Protein 2V8I (pdb70)

Nearest PDB structures (foldseek):
  6ojl-assembly1_A  TM=1.001E+00  e=0.000E+00  Yersinia enterocolitica
  2v8k-assembly1_A  TM=1.001E+00  e=0.000E+00  Yersinia enterocolitica
  6ojk-assembly1_A  TM=1.001E+00  e=0.000E+00  Yersinia enterocolitica
  5a29-assembly1_A  TM=9.515E-01  e=4.034E-58  Vibrio vulnificus YJ016
  7tkv-assembly1_A  TM=4.050E-01  e=1.347E-02  Brucella abortus 2308

Radius of gyration: 22.75 Å; Cα contacts (8 Å, |Δi|>4): 1139; chains: 1; bounding box: 61×63×55 Å

CATH classification: 1.50.10.20 (+2 more: 2.30.30.880, 3.90.105.40)

Solvent-accessible surface area: 21361 Å² total; per-residue (Å²): 127,46,15,79,17,0,65,79,0,0,62,34,0,31,86,81,0,21,5,95,83,56,68,118,155,76,9,25,0,0,0,1,0,0,10,12,96,108,20,91,8,4,28,0,16,16,99,109,29,103,115,0,1,0,2,0,2,1,8,2,4,6,0,0,12,0,0,9,0,0,10,105,12,43,63,26,97,154,1,45,125,50,0,48,30,0,0,119,59,4,22,137,76,7,28,5,128,20,0,0,2,42,0,2,0,8,16,0,0,1,0,71,68,29,102,46,16,18,7,18,162,193,47,115,9,0,7,3,50,17,3,1,0,26,0,56,6,1,13,84,34,53,49,92,5,0,2,74,0,0,73,2,2,0,13,4,2,8,104,46,30,104,19,0,20,4,7,90,30,0,103,41,53,77,120,97,43,66,13,37,160,22,174,47,86,89,42,96,74,24,30,52,6,126,3,22,1,14,1,22,6,2,0,0,1,0,18,0,0,1,5,0,44,75,62,80,122,31,110,22,0,5,66,4,0,50,66,0,0,34,5,6,28,90,13,37,36,116,175,10,27,1,0,0,13,1,2,1,50,5,78,105,120,86,129,43,122,90,75,73,54,34,117,32,85,17,6,6,15,0,71,49,1,0,8,91,91,44,24,116,53,0,22,5,0,14,0,1,15,147,38,65,0,24,10,4,4,0,25,7,2,1,2,5,7,50,7,0,120,76,20,28,126,80,0,110,85,2,16,131,44,6,5,54,0,0,48,9,0,4,143,58,0,15,43,63,165,66,5,8,0,56,5,5,0,1,48,24,74,67,2,33,96,51,68,0,48,52,52,17,73,28,23,158,138,43,46,63,22,133,45,20,116,1,21,4,38,3,0,0,0,0,4,39,0,24,46,72,48,104,36,106,53,0,8,104,0,0,84,10,0,0,98,58,58,33,0,19,29,0,0,71,33,34,29,124,118,29,134,24,53,85,122,5,122,18,9,34,5,57,0,0,9,0,0,15,33,8,27,113,58,36,118,32,59,39,0,44,91,0,0,50,56,0,1,76,2,0,42,146,78,37,43,37,89,16,3,3,7,59,31,74,83,48,37,48,1,47,1,10,12,25,12,0,1,0,0,0,19,0,12,1,18,65,111,120,66,70,144,10,13,17,65,8,10,13,9,55,16,7,0,29,3,32,27,71,44,120,123,36,56,67,22,94,68,0,84,5,66,49,6,33,119,28,40,86,74,88,134,14,120,128,116

InterPro domains:
  IPR010702 Periplasmic pectate lyase [PF06917] (53-539)
  IPR010702 Periplasmic pectate lyase [PIRSF001432] (8-564)

Structure (mmCIF, N/CA/C/O backbone):
data_2V8I
#
_entry.id   2V8I
#
_cell.length_a   58.486
_cell.length_b   95.642
_cell.length_c   126.608
_cell.angle_alpha   90.00
_cell.angle_beta   90.00
_cell.angle_gamma   90.00
#
_symmetry.space_group_name_H-M   'P 21 21 21'
#
loop_
_entity.id
_entity.type
_entity.pdbx_description
1 polymer 'PECTATE LYASE'
2 non-polymer 'IODIDE ION'
3 water water
#
loop_
_atom_site.group_PDB
_atom_site.id
_atom_site.type_symbol
_atom_site.label_atom_id
_atom_site.label_alt_id
_atom_site.label_comp_id
_atom_site.label_asym_id
_atom_site.label_entity_id
_atom_site.label_seq_id
_atom_site.pdbx_PDB_ins_code
_atom_site.Cartn_x
_atom_site.Cartn_y
_atom_site.Cartn_z
_atom_site.occupancy
_atom_site.B_iso_or_equiv
_atom_site.auth_seq_id
_atom_site.auth_comp_id
_atom_site.auth_asym_id
_atom_site.auth_atom_id
_atom_site.pdbx_PDB_model_num
ATOM 1 N N . ASP A 1 1 ? 31.615 15.661 33.631 1.00 29.19 4 ASP A N 1
ATOM 2 C CA . ASP A 1 1 ? 31.990 16.316 32.349 1.00 27.87 4 ASP A CA 1
ATOM 3 C C . ASP A 1 1 ? 30.714 16.527 31.532 1.00 26.82 4 ASP A C 1
ATOM 4 O O . ASP A 1 1 ? 30.067 15.565 31.096 1.00 26.21 4 ASP A O 1
ATOM 9 N N . ARG A 1 2 ? 30.353 17.795 31.342 1.00 24.99 5 ARG A N 1
ATOM 10 C CA . ARG A 1 2 ? 29.076 18.134 30.727 1.00 24.10 5 ARG A CA 1
ATOM 11 C C . ARG A 1 2 ? 28.999 17.667 29.277 1.00 22.40 5 ARG A C 1
ATOM 12 O O . ARG A 1 2 ? 27.916 17.344 28.781 1.00 22.11 5 ARG A O 1
ATOM 20 N N . LEU A 1 3 ? 30.143 17.636 28.593 1.00 21.15 6 LEU A N 1
ATOM 21 C CA . LEU A 1 3 ? 30.151 17.215 27.190 1.00 20.17 6 LEU A CA 1
ATOM 22 C C . LEU A 1 3 ? 29.827 15.729 27.077 1.00 19.70 6 LEU A C 1
ATOM 23 O O . LEU A 1 3 ? 29.087 15.311 26.183 1.00 19.33 6 LEU A O 1
ATOM 28 N N . THR A 1 4 ? 30.388 14.944 27.996 1.00 19.20 7 THR A N 1
ATOM 29 C CA . THR A 1 4 ? 30.087 13.517 28.082 1.00 19.34 7 THR A CA 1
ATOM 30 C C . THR A 1 4 ? 28.588 13.276 28.327 1.00 18.20 7 THR A C 1
ATOM 31 O O . THR A 1 4 ? 27.993 12.390 27.695 1.00 18.83 7 THR A O 1
ATOM 35 N N . VAL A 1 5 ? 27.986 14.075 29.219 1.00 17.49 8 VAL A N 1
ATOM 36 C CA . VAL A 1 5 ? 26.544 13.994 29.470 1.00 17.08 8 VAL A CA 1
ATOM 37 C C . VAL A 1 5 ? 25.753 14.250 28.184 1.00 16.65 8 VAL A C 1
ATOM 38 O O . VAL A 1 5 ? 24.846 13.479 27.840 1.00 16.31 8 VAL A O 1
ATOM 42 N N . VAL A 1 6 ? 26.094 15.323 27.469 1.00 16.07 9 VAL A N 1
ATOM 43 C CA . VAL A 1 6 ? 25.365 15.647 26.242 1.00 16.09 9 VAL A CA 1
ATOM 44 C C . VAL A 1 6 ? 25.560 14.534 25.206 1.00 15.47 9 VAL A C 1
ATOM 45 O O . VAL A 1 6 ? 24.632 14.192 24.467 1.00 15.46 9 VAL A O 1
ATOM 49 N N . LYS A 1 7 ? 26.760 13.957 25.166 1.00 15.46 10 LYS A N 1
ATOM 50 C CA . LYS A 1 7 ? 27.030 12.877 24.225 1.00 16.70 10 LYS A CA 1
ATOM 51 C C . LYS A 1 7 ? 26.158 11.659 24.564 1.00 17.02 10 LYS A C 1
ATOM 52 O O . LYS A 1 7 ? 25.522 11.086 23.679 1.00 17.09 10 LYS A O 1
ATOM 58 N N . GLN A 1 8 ? 26.090 11.290 25.847 1.00 17.30 11 GLN A N 1
ATOM 59 C CA . GLN A 1 8 ? 25.264 10.140 26.228 1.00 18.98 11 GLN A CA 1
ATOM 60 C C . GLN A 1 8 ? 23.778 10.413 25.961 1.00 17.15 11 GLN A C 1
ATOM 61 O O . GLN A 1 8 ? 23.047 9.534 25.490 1.00 18.11 11 GLN A O 1
ATOM 67 N N . TYR A 1 9 ? 23.351 11.643 26.233 1.00 16.50 12 TYR A N 1
ATOM 68 C CA . TYR A 1 9 ? 21.983 12.070 25.928 1.00 15.26 12 TYR A CA 1
ATOM 69 C C . TYR A 1 9 ? 21.631 11.858 24.451 1.00 15.43 12 TYR A C 1
ATOM 70 O O . TYR A 1 9 ? 20.604 11.251 24.127 1.00 15.47 12 TYR A O 1
ATOM 79 N N . VAL A 1 10 ? 22.465 12.374 23.548 1.00 14.53 13 VAL A N 1
ATOM 80 C CA . VAL A 1 10 ? 22.154 12.235 22.127 1.00 14.42 13 VAL A CA 1
ATOM 81 C C . VAL A 1 10 ? 22.178 10.761 21.708 1.00 14.62 13 VAL 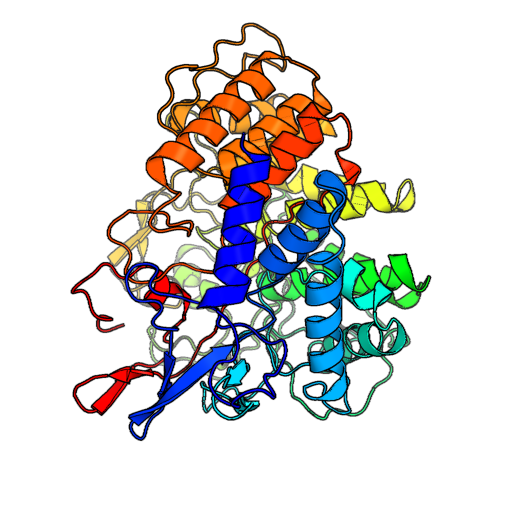A C 1
ATOM 82 O O . VAL A 1 10 ? 21.316 10.323 20.953 1.00 14.78 13 VAL A O 1
ATOM 86 N N . ASP A 1 11 ? 23.132 9.993 22.242 1.00 15.09 14 ASP A N 1
ATOM 87 C CA . ASP A 1 11 ? 23.136 8.544 21.995 1.00 15.76 14 ASP A CA 1
ATOM 88 C C . ASP A 1 11 ? 21.811 7.912 22.433 1.00 15.90 14 ASP A C 1
ATOM 89 O O . ASP A 1 11 ? 21.278 7.034 21.753 1.00 16.31 14 ASP A O 1
ATOM 94 N N . ASN A 1 12 ? 21.304 8.358 23.580 1.00 15.67 15 ASN A N 1
ATOM 95 C CA . ASN A 1 12 ? 20.027 7.877 24.101 1.00 15.84 15 ASN A CA 1
ATOM 96 C C . ASN A 1 12 ? 18.882 8.235 23.157 1.00 15.73 15 ASN A C 1
ATOM 97 O O . ASN A 1 12 ? 18.029 7.417 22.864 1.00 16.00 15 ASN A O 1
ATOM 102 N N . VAL A 1 13 ? 18.878 9.474 22.665 1.00 14.84 16 VAL A N 1
ATOM 103 C CA . VAL A 1 13 ? 17.857 9.888 21.718 1.00 15.33 16 VAL A CA 1
ATOM 104 C C . VAL A 1 13 ? 17.906 8.979 20.485 1.00 15.55 16 VAL A C 1
ATOM 105 O O . VAL A 1 13 ? 16.884 8.429 20.073 1.00 15.82 16 VAL A O 1
ATOM 109 N N . LEU A 1 14 ? 19.099 8.792 19.927 1.00 15.08 17 LEU A N 1
ATOM 110 C CA . LEU A 1 14 ? 19.212 8.032 18.680 1.00 15.88 17 LEU A CA 1
ATOM 111 C C . LEU A 1 14 ? 18.865 6.568 18.869 1.00 16.60 17 LEU A C 1
ATOM 112 O O . LEU A 1 14 ? 18.505 5.891 17.904 1.00 17.30 17 LEU A O 1
ATOM 117 N N . ASN A 1 15 ? 18.963 6.105 20.112 1.00 17.50 18 ASN A N 1
ATOM 118 C CA . ASN A 1 15 ? 18.500 4.771 20.460 1.00 18.79 18 ASN A CA 1
ATOM 119 C C . ASN A 1 15 ? 16.971 4.813 20.622 1.00 18.46 18 ASN A C 1
ATOM 120 O O . ASN A 1 15 ? 16.234 4.386 19.733 1.00 19.95 18 ASN A O 1
ATOM 125 N N . LYS A 1 16 ? 16.495 5.424 21.698 1.00 18.03 19 LYS A N 1
ATOM 126 C CA . LYS A 1 16 ? 15.085 5.327 22.098 1.00 17.76 19 LYS A CA 1
ATOM 127 C C . LYS A 1 16 ? 14.076 6.038 21.196 1.00 17.28 19 LYS A C 1
ATOM 128 O O . LYS A 1 16 ? 12.902 5.667 21.162 1.00 16.92 19 LYS A O 1
ATOM 134 N N . ALA A 1 17 ? 14.522 7.078 20.493 1.00 16.30 20 ALA A N 1
ATOM 135 C CA . ALA A 1 17 ? 13.591 7.876 19.677 1.00 16.04 20 ALA A CA 1
ATOM 136 C C . ALA A 1 17 ? 13.608 7.441 18.217 1.00 16.53 20 ALA A C 1
ATOM 137 O O . ALA A 1 17 ? 12.946 8.045 17.375 1.00 15.61 20 ALA A O 1
ATOM 139 N N . SER A 1 18 ? 14.383 6.405 17.912 1.00 16.50 21 SER A N 1
ATOM 140 C CA . SER A 1 18 ? 14.557 5.999 16.524 1.00 17.16 21 SER A CA 1
ATOM 141 C C . SER A 1 18 ? 13.398 5.171 15.985 1.00 17.56 21 SER A C 1
ATOM 142 O O . SER A 1 18 ? 12.515 4.723 16.730 1.00 17.24 21 SER A O 1
ATOM 145 N N . ASP A 1 19 ? 13.437 4.965 14.671 1.00 17.72 22 ASP A N 1
ATOM 146 C CA . ASP A 1 19 ? 12.438 4.213 13.928 1.00 19.11 22 ASP A CA 1
ATOM 147 C C . ASP A 1 19 ? 12.619 2.712 14.175 1.00 20.09 22 ASP A C 1
ATOM 148 O O . ASP A 1 19 ? 13.534 2.085 13.616 1.00 20.44 22 ASP A O 1
ATOM 153 N N . THR A 1 20 ? 11.745 2.161 15.016 1.00 21.95 23 THR A N 1
ATOM 154 C CA . THR A 1 20 ? 11.775 0.741 15.387 1.00 23.37 23 THR A CA 1
ATOM 155 C C . THR A 1 20 ? 10.637 -0.051 14.736 1.00 23.78 23 THR A C 1
ATOM 156 O O . THR A 1 20 ? 10.244 -1.106 15.247 1.00 24.43 23 THR A O 1
ATOM 160 N N . TYR A 1 21 ? 10.117 0.451 13.615 1.00 23.23 24 TYR A N 1
ATOM 161 C CA . TYR A 1 21 ? 8.905 -0.117 13.011 1.00 23.40 24 TYR A CA 1
ATOM 162 C C . TYR A 1 21 ? 9.144 -0.757 11.649 1.00 23.94 24 TYR A C 1
ATOM 163 O O . TYR A 1 21 ? 8.213 -1.278 11.024 1.00 24.57 24 TYR A O 1
ATOM 172 N N . HIS A 1 22 ? 10.394 -0.738 11.202 1.00 23.94 25 HIS A N 1
ATOM 173 C CA . HIS A 1 22 ? 10.732 -1.186 9.855 1.00 24.28 25 HIS A CA 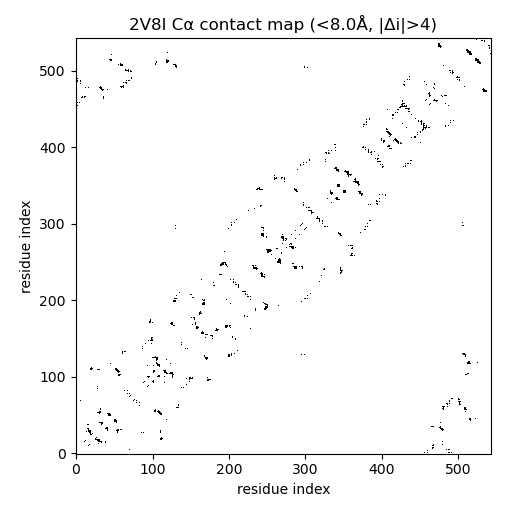1
ATOM 174 C C . HIS A 1 22 ? 11.885 -2.187 9.861 1.00 25.13 25 HIS A C 1
ATOM 175 O O . HIS A 1 22 ? 12.705 -2.221 8.936 1.00 25.16 25 HIS A O 1
ATOM 182 N N . GLY A 1 23 ? 11.924 -2.998 10.921 1.00 25.78 26 GLY A N 1
ATOM 183 C CA . GLY A 1 23 ? 12.943 -4.039 11.091 1.00 27.13 26 GLY A CA 1
ATOM 184 C C . GLY A 1 23 ? 14.342 -3.466 10.992 1.00 28.32 26 GLY A C 1
ATOM 185 O O . GLY A 1 23 ? 14.632 -2.412 11.573 1.00 28.30 26 GLY A O 1
ATOM 186 N N . ASP A 1 24 ? 15.198 -4.145 10.229 1.00 28.94 27 ASP A N 1
ATOM 187 C CA . ASP A 1 24 ? 16.585 -3.718 10.040 1.00 29.55 27 ASP A CA 1
ATOM 188 C C . ASP A 1 24 ? 16.739 -2.740 8.863 1.00 29.11 27 ASP A C 1
ATOM 189 O O . ASP A 1 24 ? 17.848 -2.521 8.366 1.00 29.48 27 ASP A O 1
ATOM 194 N N . LYS A 1 25 ? 15.621 -2.157 8.427 1.00 28.40 28 LYS A N 1
ATOM 195 C CA . LYS A 1 25 ? 15.626 -1.112 7.399 1.00 27.91 28 LYS A CA 1
ATOM 196 C C . LYS A 1 25 ? 14.985 0.186 7.923 1.00 26.58 28 LYS A C 1
ATOM 197 O O . LYS A 1 25 ? 14.035 0.696 7.319 1.00 26.46 28 LYS A O 1
ATOM 203 N N . PRO A 1 26 ? 15.515 0.731 9.039 1.00 25.44 29 PRO A N 1
ATOM 204 C CA . PRO A 1 26 ? 14.849 1.899 9.611 1.00 24.19 29 PRO A CA 1
ATOM 205 C C . PRO A 1 26 ? 15.084 3.166 8.788 1.00 22.77 29 PRO A C 1
ATOM 206 O O . PRO A 1 26 ? 16.117 3.306 8.125 1.00 22.93 29 PRO A O 1
ATOM 210 N N . SER A 1 27 ? 14.111 4.067 8.816 1.00 21.08 30 SER A N 1
ATOM 211 C CA . SER A 1 27 ? 14.340 5.439 8.365 1.00 19.44 30 SER A CA 1
ATOM 212 C C . SER A 1 27 ? 15.262 6.121 9.397 1.00 18.92 30 SER A C 1
ATOM 213 O O . SER A 1 27 ? 15.452 5.586 10.495 1.00 17.84 30 SER A O 1
ATOM 216 N N . PRO A 1 28 ? 15.853 7.282 9.050 1.00 17.78 31 PRO A N 1
ATOM 217 C CA . PRO A 1 28 ? 16.615 8.052 10.039 1.00 17.06 31 PRO A CA 1
ATOM 218 C C . PRO A 1 28 ? 15.788 8.939 10.974 1.00 16.13 31 PRO A C 1
ATOM 219 O O . PRO A 1 28 ? 16.356 9.548 11.899 1.00 15.77 31 PRO A O 1
ATOM 223 N N . LEU A 1 29 ? 14.473 9.008 10.749 1.00 15.40 32 LEU A N 1
ATOM 224 C CA . LEU A 1 29 ? 13.605 9.913 11.514 1.00 15.08 32 LEU A CA 1
ATOM 225 C C . LEU A 1 29 ? 13.482 9.550 12.989 1.00 14.46 32 LEU A C 1
ATOM 226 O O . LEU A 1 29 ? 13.737 8.409 13.379 1.00 13.92 32 LEU A O 1
ATOM 231 N N . LEU A 1 30 ? 13.062 10.523 13.791 1.00 13.56 33 LEU A N 1
ATOM 232 C CA . LEU A 1 30 ? 12.991 10.396 15.246 1.00 13.22 33 LEU A CA 1
ATOM 233 C C . LEU A 1 30 ? 11.612 10.789 15.769 1.00 13.04 33 LEU A C 1
ATOM 234 O O . LEU A 1 30 ? 10.939 11.639 15.185 1.00 12.21 33 LEU A O 1
ATOM 239 N N . ALA A 1 31 ? 11.208 10.147 16.867 1.00 12.23 34 ALA A N 1
ATOM 240 C CA . ALA A 1 31 ? 10.002 10.500 17.609 1.00 12.22 34 ALA A CA 1
ATOM 241 C C . ALA A 1 31 ? 10.264 11.779 18.421 1.00 12.29 34 ALA A C 1
ATOM 242 O O . ALA A 1 31 ? 11.312 11.903 19.051 1.00 12.19 34 ALA A O 1
ATOM 244 N N . ASP A 1 32 ? 9.295 12.695 18.440 1.00 12.11 35 ASP A N 1
ATOM 245 C CA . ASP A 1 32 ? 9.460 13.962 19.177 1.00 12.00 35 ASP A CA 1
ATOM 246 C C . ASP A 1 32 ? 9.557 13.721 20.682 1.00 12.37 35 ASP A C 1
ATOM 247 O O . ASP A 1 32 ? 10.246 14.456 21.402 1.00 12.78 35 ASP A O 1
ATOM 252 N N . GLY A 1 33 ? 8.796 12.743 21.171 1.00 12.32 36 GLY A N 1
ATOM 253 C CA . GLY A 1 33 ? 8.726 12.546 22.619 1.00 12.58 36 GLY A CA 1
ATOM 254 C C . GLY A 1 33 ? 8.950 11.110 23.009 1.00 12.87 36 GLY A C 1
ATOM 255 O O . GLY A 1 33 ? 8.551 10.201 22.291 1.00 12.75 36 GLY A O 1
ATOM 256 N N . VAL A 1 34 ? 9.616 10.925 24.149 1.00 13.16 37 VAL A N 1
ATOM 257 C CA . VAL A 1 34 ? 9.900 9.574 24.656 1.00 13.51 37 VAL A CA 1
ATOM 258 C C . VAL A 1 34 ? 9.701 9.588 26.169 1.00 13.43 37 VAL A C 1
ATOM 259 O O . VAL A 1 34 ? 10.226 10.487 26.857 1.00 14.40 37 VAL A O 1
ATOM 263 N N . ASP A 1 35 ? 8.929 8.621 26.682 1.00 13.80 38 ASP A N 1
ATOM 264 C CA . ASP A 1 35 ? 8.855 8.429 28.131 1.00 13.92 38 ASP A CA 1
ATOM 265 C C . ASP A 1 35 ? 10.202 7.822 28.498 1.00 14.35 38 ASP A C 1
ATOM 266 O O . ASP A 1 35 ? 10.476 6.696 28.096 1.00 16.05 38 ASP A O 1
ATOM 271 N N . PRO A 1 36 ? 11.050 8.564 29.239 1.00 15.00 39 PRO A N 1
ATOM 272 C CA . PRO A 1 36 ? 12.405 8.045 29.432 1.00 14.95 39 PRO A CA 1
ATOM 273 C C . PRO A 1 36 ? 12.438 6.783 30.313 1.00 15.20 39 PRO A C 1
ATOM 274 O O . PRO A 1 36 ? 13.453 6.076 30.344 1.00 15.76 39 PRO A O 1
ATOM 278 N N . ARG A 1 37 ? 11.339 6.510 31.014 1.00 14.84 40 ARG A N 1
ATOM 279 C CA . ARG A 1 37 ? 11.285 5.319 31.881 1.00 15.12 40 ARG A CA 1
ATOM 280 C C . ARG A 1 37 ? 11.195 4.043 31.074 1.00 15.95 40 ARG A C 1
ATOM 281 O O . ARG A 1 37 ? 11.862 3.041 31.387 1.00 16.22 40 ARG A O 1
ATOM 289 N N . THR A 1 38 ? 10.337 4.070 30.052 1.00 15.43 41 THR A N 1
ATOM 290 C CA . THR A 1 38 ? 9.987 2.867 29.303 1.00 15.61 41 THR A CA 1
ATOM 291 C C . THR A 1 38 ? 10.503 2.825 27.862 1.00 16.20 41 THR A C 1
ATOM 292 O O . THR A 1 38 ? 10.614 1.745 27.281 1.00 16.73 41 THR A O 1
ATOM 296 N N . GLY A 1 39 ? 10.799 4.001 27.305 1.00 15.87 42 GLY A N 1
ATOM 297 C CA . GLY A 1 39 ? 11.111 4.154 25.887 1.00 16.71 42 GLY A CA 1
ATOM 298 C C . GLY A 1 39 ? 9.867 4.311 25.014 1.00 17.15 42 GLY A C 1
ATOM 299 O O . GLY A 1 39 ? 9.962 4.317 23.785 1.00 17.30 42 GLY A O 1
ATOM 300 N N . GLN A 1 40 ? 8.693 4.427 25.636 1.00 16.73 43 GLN A N 1
ATOM 301 C CA . GLN A 1 40 ? 7.460 4.602 24.867 1.00 17.02 43 GLN A CA 1
ATOM 302 C C . GLN A 1 40 ? 7.534 5.923 24.114 1.00 15.84 43 GLN A C 1
ATOM 303 O O . GLN A 1 40 ? 7.802 6.956 24.714 1.00 15.53 43 GLN A O 1
ATOM 309 N N . GLN A 1 41 ? 7.302 5.864 22.810 1.00 15.90 44 GLN A N 1
ATOM 310 C CA . GLN A 1 41 ? 7.292 7.074 21.983 1.00 15.36 44 GLN A CA 1
ATOM 311 C C . GLN A 1 41 ? 5.923 7.751 21.997 1.00 16.35 44 GLN A C 1
ATOM 312 O O . GLN A 1 41 ? 4.873 7.088 22.004 1.00 16.84 44 GLN A O 1
ATOM 318 N N . LEU A 1 42 ? 5.938 9.080 21.993 1.00 16.24 45 LEU A N 1
ATOM 319 C CA . LEU A 1 42 ? 4.706 9.854 22.092 1.00 17.03 45 LEU A CA 1
ATOM 320 C C . LEU A 1 42 ? 3.851 9.732 20.835 1.00 16.93 45 LEU A C 1
ATOM 321 O O . LEU A 1 42 ? 4.348 9.875 19.716 1.00 15.97 45 LEU A O 1
ATOM 326 N N . GLU A 1 43 ? 2.560 9.470 21.040 1.00 17.77 46 GLU A N 1
ATOM 327 C CA . GLU A 1 43 ? 1.632 9.255 19.933 1.00 18.38 46 GLU A CA 1
ATOM 328 C C . GLU A 1 43 ? 0.545 10.317 19.844 1.00 18.62 46 GLU A C 1
ATOM 329 O O . GLU A 1 43 ? 0.131 10.876 20.857 1.00 18.30 46 GLU A O 1
ATOM 335 N N . TRP A 1 44 ? 0.116 10.590 18.614 1.00 19.04 47 TRP A N 1
ATOM 336 C CA . TRP A 1 44 ? -1.118 11.318 18.362 1.00 19.58 47 TRP A CA 1
ATOM 337 C C . TRP A 1 44 ? -2.259 10.326 18.151 1.00 20.11 47 TRP A C 1
ATOM 338 O O . TRP A 1 44 ? -2.096 9.342 17.423 1.00 20.41 47 TRP A O 1
ATOM 349 N N . ILE A 1 45 ? -3.405 10.590 18.778 1.00 21.37 48 ILE A N 1
ATOM 350 C CA . ILE A 1 45 ? -4.571 9.701 18.648 1.00 22.87 48 ILE A CA 1
ATOM 351 C C . ILE A 1 45 ? -5.622 10.378 17.785 1.00 23.77 48 ILE A C 1
ATOM 352 O O . ILE A 1 45 ? -6.170 11.418 18.155 1.00 22.86 48 ILE A O 1
ATOM 357 N N . PHE A 1 46 ? -5.869 9.780 16.625 1.00 25.13 49 PHE A N 1
ATOM 358 C CA . PHE A 1 46 ? -6.799 10.324 15.642 1.00 27.32 49 PHE A CA 1
ATOM 359 C C . PHE A 1 46 ? -8.249 9.940 15.960 1.00 28.85 49 PHE A C 1
ATOM 360 O O . PHE A 1 46 ? -8.475 9.157 16.884 1.00 29.00 49 PHE A O 1
ATOM 368 N N . PRO A 1 47 ? -9.229 10.499 15.206 1.00 30.46 50 PRO A N 1
ATOM 369 C CA . PRO A 1 47 ? -10.666 10.307 15.468 1.00 31.18 50 PRO A CA 1
ATOM 370 C C . PRO A 1 47 ? -11.110 8.866 15.705 1.00 31.66 50 PRO A C 1
ATOM 371 O O . PRO A 1 47 ? -11.894 8.623 16.623 1.00 32.06 50 PRO A O 1
ATOM 375 N N . ASP A 1 48 ? -10.617 7.931 14.892 1.00 32.14 51 ASP A N 1
ATOM 376 C CA . ASP A 1 48 ? -11.040 6.526 14.954 1.00 32.13 51 ASP A CA 1
ATOM 377 C C . ASP A 1 48 ? -10.259 5.672 15.962 1.00 31.88 51 ASP A C 1
ATOM 378 O O . ASP A 1 48 ? -10.539 4.480 16.127 1.00 32.01 51 ASP A O 1
ATOM 383 N N . GLY A 1 49 ? -9.277 6.279 16.625 1.00 30.99 52 GLY A N 1
ATOM 384 C CA . GLY A 1 49 ? -8.498 5.580 17.639 1.00 30.41 52 GLY A CA 1
ATOM 385 C C . GLY A 1 49 ? -7.136 5.139 17.147 1.00 29.71 52 GLY A C 1
ATOM 386 O O . GLY A 1 49 ? -6.357 4.554 17.910 1.00 29.95 52 GLY A O 1
ATOM 387 N N . ARG A 1 50 ? -6.853 5.414 15.876 1.00 29.06 53 ARG A N 1
ATOM 388 C CA . ARG A 1 50 ? -5.563 5.068 15.294 1.00 28.50 53 ARG A CA 1
ATOM 389 C C . ARG A 1 50 ? -4.483 5.945 15.895 1.00 27.74 53 ARG A C 1
ATOM 390 O O . ARG A 1 50 ? -4.641 7.166 16.000 1.00 27.60 53 ARG A O 1
ATOM 398 N N . ARG A 1 51 ? -3.388 5.302 16.283 1.00 26.88 54 ARG A N 1
ATOM 399 C CA . ARG A 1 51 ? -2.269 5.986 16.906 1.00 25.49 54 ARG A CA 1
ATOM 400 C C . ARG A 1 51 ? -1.111 6.155 15.924 1.00 24.25 54 ARG A C 1
ATOM 401 O O . ARG A 1 51 ? -0.701 5.201 15.243 1.00 23.88 54 ARG A O 1
ATOM 409 N N . ALA A 1 52 ? -0.616 7.386 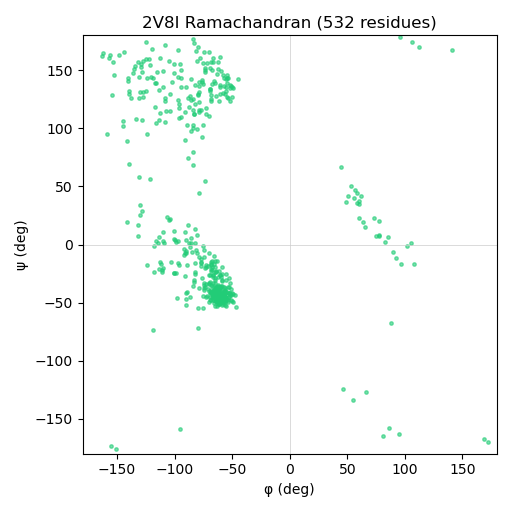15.836 1.00 21.81 55 ALA A N 1
ATOM 410 C CA . ALA A 1 52 ? 0.546 7.706 15.015 1.00 20.38 55 ALA A CA 1
ATOM 411 C C . ALA A 1 52 ? 1.657 8.168 15.944 1.00 18.97 55 ALA A C 1
ATOM 412 O O . ALA A 1 52 ? 1.393 8.891 16.909 1.00 18.95 55 ALA A O 1
ATOM 414 N N . VAL A 1 53 ? 2.886 7.745 15.673 1.00 17.22 56 VAL A N 1
ATOM 415 C CA . VAL A 1 53 ? 4.028 8.238 16.446 1.00 16.19 56 VAL A CA 1
ATOM 416 C C . VAL A 1 53 ? 4.437 9.590 15.860 1.00 15.61 56 VAL A C 1
ATOM 417 O O . VAL A 1 53 ? 4.772 9.682 14.683 1.00 15.48 56 VAL A O 1
ATOM 421 N N . LEU A 1 54 ? 4.389 10.615 16.709 1.00 15.21 57 LEU A N 1
ATOM 422 C CA . LEU A 1 54 ? 4.627 11.994 16.295 1.00 14.13 57 LEU A CA 1
ATOM 423 C C . LEU A 1 54 ? 6.096 12.203 15.941 1.00 13.20 57 LEU A C 1
ATOM 424 O O . LEU A 1 54 ? 6.976 12.188 16.817 1.00 13.36 57 LEU A O 1
ATOM 429 N N . SER A 1 55 ? 6.342 12.397 14.646 1.00 12.50 58 SER A N 1
ATOM 430 C CA . SER A 1 55 ? 7.659 12.807 14.172 1.00 12.43 58 SER A CA 1
ATOM 431 C C . SER A 1 55 ? 7.486 14.103 13.362 1.00 12.03 58 SER A C 1
ATOM 432 O O . SER A 1 55 ? 7.165 14.060 12.173 1.00 12.93 58 SER A O 1
ATOM 435 N N . ASN A 1 56 ? 7.686 15.249 14.024 1.00 12.06 59 ASN A N 1
ATOM 436 C CA . ASN A 1 56 ? 7.470 16.555 13.398 1.00 11.99 59 ASN A CA 1
ATOM 437 C C . ASN A 1 56 ? 8.805 17.273 13.334 1.00 10.75 59 ASN A C 1
ATOM 438 O O . ASN A 1 56 ? 9.288 17.764 14.358 1.00 10.85 59 ASN A O 1
ATOM 443 N N . PHE A 1 57 ? 9.396 17.325 12.146 1.00 11.04 60 PHE A N 1
ATOM 444 C CA . PHE A 1 57 ? 10.755 17.841 12.007 1.00 10.20 60 PHE A CA 1
ATOM 445 C C . PHE A 1 57 ? 10.897 19.313 12.468 1.00 10.33 60 PHE A C 1
ATOM 446 O O . PHE A 1 57 ? 11.981 19.716 12.876 1.00 10.60 60 PHE A O 1
ATOM 454 N N . SER A 1 58 ? 9.811 20.085 12.408 1.00 11.52 61 SER A N 1
ATOM 455 C CA . SER A 1 58 ? 9.854 21.482 12.852 1.00 11.89 61 SER A CA 1
ATOM 456 C C . SER A 1 58 ? 10.034 21.563 14.359 1.00 12.41 61 SER A C 1
ATOM 457 O O . SER A 1 58 ? 10.397 22.639 14.894 1.00 13.31 61 SER A O 1
ATOM 460 N N . ALA A 1 59 ? 9.763 20.439 15.030 1.00 11.77 62 ALA A N 1
ATOM 461 C CA . ALA A 1 59 ? 9.835 20.358 16.481 1.00 12.66 62 ALA A CA 1
ATOM 462 C C . ALA A 1 59 ? 11.116 19.617 16.894 1.00 12.77 62 ALA A C 1
ATOM 463 O O . ALA A 1 59 ? 11.215 19.102 18.022 1.00 13.70 62 ALA A O 1
ATOM 465 N N . GLN A 1 60 ? 12.103 19.595 15.986 1.00 12.20 63 GLN A N 1
ATOM 466 C CA . GLN A 1 60 ? 13.399 18.967 16.282 1.00 12.44 63 GLN A CA 1
ATOM 467 C C . GLN A 1 60 ? 14.588 19.853 15.920 1.00 11.87 63 GLN A C 1
ATOM 468 O O . GLN A 1 60 ? 15.711 19.358 15.814 1.00 12.75 63 GLN A O 1
ATOM 474 N N . GLN A 1 61 ? 14.345 21.155 15.723 1.00 10.89 64 GLN A N 1
ATOM 475 C CA . GLN A 1 61 ? 15.390 22.029 15.205 1.00 11.66 64 GLN A CA 1
ATOM 476 C C . GLN A 1 61 ? 16.358 22.533 16.271 1.00 11.51 64 GLN A C 1
ATOM 477 O O . GLN A 1 61 ? 17.442 23.032 15.937 1.00 12.00 64 GLN A O 1
ATOM 483 N N . ASN A 1 62 ? 15.988 22.408 17.548 1.00 11.54 65 ASN A N 1
ATOM 484 C CA . ASN A 1 62 ? 16.981 22.548 18.607 1.00 11.96 65 ASN A CA 1
ATOM 485 C C . ASN A 1 62 ? 17.861 21.307 18.686 1.00 12.16 65 ASN A C 1
ATOM 486 O O . ASN A 1 62 ? 19.090 21.410 18.785 1.00 12.72 65 ASN A O 1
ATOM 491 N N . LEU A 1 63 ? 17.232 20.128 18.618 1.00 11.88 66 LEU A N 1
ATOM 492 C CA . LEU A 1 63 ? 17.983 18.870 18.547 1.00 12.43 66 LEU A CA 1
ATOM 493 C C . LEU A 1 63 ? 19.000 18.874 17.396 1.00 11.51 66 LEU A C 1
ATOM 494 O O . LEU A 1 63 ? 20.155 18.513 17.593 1.00 12.87 66 LEU A O 1
ATOM 499 N N . MET A 1 64 ? 18.594 19.312 16.206 1.00 11.79 67 MET A N 1
ATOM 500 C CA . MET A 1 64 ? 19.536 19.353 15.082 1.00 11.81 67 MET A CA 1
ATOM 501 C C . MET A 1 64 ? 20.761 20.198 15.428 1.00 11.60 67 MET A C 1
ATOM 502 O O . MET A 1 64 ? 21.902 19.828 15.133 1.00 12.17 67 MET A O 1
ATOM 507 N N . ARG A 1 65 ? 20.507 21.352 16.058 1.00 11.15 68 ARG A N 1
ATOM 508 C CA . ARG A 1 65 ? 21.595 22.260 16.489 1.00 12.18 68 ARG A CA 1
ATOM 509 C C . ARG A 1 65 ? 22.483 21.622 17.560 1.00 11.92 68 ARG A C 1
ATOM 510 O O . ARG A 1 65 ? 23.712 21.810 17.565 1.00 12.25 68 ARG A O 1
ATOM 518 N N . VAL A 1 66 ? 21.855 20.878 18.472 1.00 11.74 69 VAL A N 1
ATOM 519 C CA . VAL A 1 66 ? 22.591 20.089 19.477 1.00 12.73 69 VAL A CA 1
ATOM 520 C C . VAL A 1 66 ? 23.491 19.030 18.820 1.00 12.61 69 VAL A C 1
ATOM 521 O O . VAL A 1 66 ? 24.653 18.851 19.213 1.00 13.08 69 VAL A O 1
ATOM 525 N N . MET A 1 67 ? 22.963 18.337 17.814 1.00 12.63 70 MET A N 1
ATOM 526 C CA . MET A 1 67 ? 23.733 17.293 17.146 1.00 13.45 70 MET A CA 1
ATOM 527 C C . MET A 1 67 ? 24.921 17.891 16.387 1.00 13.22 70 MET A C 1
ATOM 528 O O . MET A 1 67 ? 26.041 17.412 16.501 1.00 14.13 70 MET A O 1
ATOM 533 N N . SER A 1 68 ? 24.682 18.968 15.644 1.00 12.26 71 SER A N 1
ATOM 534 C CA . SER A 1 68 ? 25.792 19.637 14.952 1.00 12.91 71 SER A CA 1
ATOM 535 C C . SER A 1 68 ? 26.845 20.154 15.953 1.00 12.64 71 SER A C 1
ATOM 536 O O . SER A 1 68 ? 28.041 19.959 15.758 1.00 13.34 71 SER A O 1
ATOM 539 N N . GLY A 1 69 ? 26.385 20.786 17.031 1.00 12.53 72 GLY A N 1
ATOM 540 C CA . GLY A 1 69 ? 27.305 21.335 18.030 1.00 13.80 72 GLY A CA 1
ATOM 541 C C . GLY A 1 69 ? 28.090 20.230 18.733 1.00 13.88 72 GLY A C 1
ATOM 542 O O . GLY A 1 69 ? 29.307 20.360 18.974 1.00 14.55 72 GLY A O 1
ATOM 543 N N . LEU A 1 70 ? 27.394 19.147 19.077 1.00 14.15 73 LEU A N 1
ATOM 544 C CA . LEU A 1 70 ? 28.041 17.993 19.711 1.00 14.98 73 LEU A CA 1
ATOM 545 C C . LEU A 1 70 ? 29.159 17.432 18.832 1.00 14.80 73 LEU A C 1
ATOM 546 O O . LEU A 1 70 ? 30.261 17.174 19.311 1.00 15.05 73 LEU A O 1
ATOM 551 N N . SER A 1 71 ? 28.887 17.273 17.535 1.00 14.33 74 SER A N 1
ATOM 552 C CA . SER A 1 71 ? 29.942 16.799 16.618 1.00 14.60 74 SER A CA 1
ATOM 553 C C . SER A 1 71 ? 31.124 17.779 16.561 1.00 15.18 74 SER A C 1
ATOM 554 O O . SER A 1 71 ? 32.290 17.365 16.523 1.00 15.12 74 SER A O 1
ATOM 557 N N . GLN A 1 72 ? 30.831 19.081 16.554 1.00 15.28 75 GLN A N 1
ATOM 558 C CA . GLN A 1 72 ? 31.903 20.092 16.526 1.00 17.13 75 GLN A CA 1
ATOM 559 C C . GLN A 1 72 ? 32.796 20.028 17.764 1.00 17.00 75 GLN A C 1
ATOM 560 O O . GLN A 1 72 ? 34.028 20.134 17.659 1.00 18.21 75 GLN A O 1
ATOM 566 N N . LEU A 1 73 ? 32.181 19.859 18.933 1.00 17.18 76 LEU A N 1
ATOM 567 C CA . LEU A 1 73 ? 32.943 19.905 20.185 1.00 17.30 76 LEU A CA 1
ATOM 568 C C . LEU A 1 73 ? 33.608 18.588 20.551 1.00 17.68 76 LEU A C 1
ATOM 569 O O . LEU A 1 73 ? 34.707 18.573 21.122 1.00 18.30 76 LEU A O 1
ATOM 574 N N . SER A 1 74 ? 32.939 17.482 20.248 1.00 17.35 77 SER A N 1
ATOM 575 C CA . SER A 1 74 ? 33.483 16.168 20.578 1.00 17.05 77 SER A CA 1
ATOM 576 C C . SER A 1 74 ? 34.487 15.683 19.533 1.00 17.44 77 SER A C 1
ATOM 577 O O . SER A 1 74 ? 35.348 14.855 19.845 1.00 18.54 77 SER A O 1
ATOM 580 N N . GLY A 1 75 ? 34.358 16.182 18.301 1.00 17.32 78 GLY A N 1
ATOM 581 C CA . GLY A 1 75 ? 35.140 15.680 17.172 1.00 17.87 78 GLY A CA 1
ATOM 582 C C . GLY A 1 75 ? 34.626 14.355 16.619 1.00 17.57 78 GLY A C 1
ATOM 583 O O . GLY A 1 75 ? 35.256 13.753 15.733 1.00 18.54 78 GLY A O 1
ATOM 584 N N . ASP A 1 76 ? 33.475 13.903 17.119 1.00 17.29 79 ASP A N 1
ATOM 585 C CA . ASP A 1 76 ? 32.809 12.702 16.597 1.00 16.80 79 ASP A CA 1
ATOM 586 C C . ASP A 1 76 ? 31.769 13.099 15.543 1.00 16.35 79 ASP A C 1
ATOM 587 O O . ASP A 1 76 ? 30.730 13.682 15.878 1.00 15.90 79 ASP A O 1
ATOM 592 N N . PRO A 1 77 ? 32.037 12.779 14.262 1.00 16.17 80 PRO A N 1
ATOM 593 C CA . PRO A 1 77 ? 31.159 13.279 13.198 1.00 15.80 80 PRO A CA 1
ATOM 594 C C . PRO A 1 77 ? 29.813 12.540 13.025 1.00 15.42 80 PRO A C 1
ATOM 595 O O . PRO A 1 77 ? 29.030 12.899 12.132 1.00 15.24 80 PRO A O 1
ATOM 599 N N A ARG A 1 78 ? 29.532 11.541 13.859 0.50 14.96 81 ARG A N 1
ATOM 600 N N B ARG A 1 78 ? 29.534 11.543 13.878 0.50 15.28 81 ARG A N 1
ATOM 601 C CA A ARG A 1 78 ? 28.323 10.751 13.637 0.50 15.12 81 ARG A CA 1
ATOM 602 C CA B ARG A 1 78 ? 28.324 10.721 13.701 0.50 15.95 81 ARG A CA 1
ATOM 603 C C A ARG A 1 78 ? 27.041 11.557 13.828 0.50 14.61 81 ARG A C 1
ATOM 604 C C B ARG A 1 78 ? 27.041 11.532 13.857 0.50 15.02 81 ARG A C 1
ATOM 605 O O A ARG A 1 78 ? 26.040 11.301 13.161 0.50 15.07 81 ARG A O 1
ATOM 606 O O B ARG A 1 78 ? 26.042 11.257 13.193 0.50 15.48 81 ARG A O 1
ATOM 621 N N . TYR A 1 79 ? 27.079 12.531 14.734 1.00 14.70 82 TYR A N 1
ATOM 622 C CA . TYR A 1 79 ? 25.877 13.285 15.074 1.00 13.93 82 TYR A CA 1
ATOM 623 C C . TYR A 1 79 ? 25.509 14.255 13.949 1.00 13.57 82 TYR A C 1
ATOM 624 O O . TYR A 1 79 ? 24.357 14.310 13.530 1.00 13.34 82 TYR A O 1
ATOM 633 N N . GLN A 1 80 ? 26.510 14.967 13.436 1.00 13.84 83 GLN A N 1
ATOM 634 C CA . GLN A 1 80 ? 26.334 15.782 12.233 1.00 13.90 83 GLN A CA 1
ATOM 635 C C . GLN A 1 80 ? 25.820 14.932 11.060 1.00 13.88 83 GLN A C 1
ATOM 636 O O . GLN A 1 80 ? 24.896 15.344 10.346 1.00 14.24 83 GLN A O 1
ATOM 642 N N . LYS A 1 81 ? 26.415 13.747 10.873 1.00 14.72 84 LYS A N 1
ATOM 643 C CA . LYS A 1 81 ? 25.990 12.874 9.775 1.00 15.79 84 LYS A CA 1
ATOM 644 C C . LYS A 1 81 ? 24.511 12.508 9.922 1.00 14.92 84 LYS A C 1
ATOM 645 O O . LYS A 1 81 ? 23.747 12.567 8.951 1.00 15.30 84 LYS A O 1
ATOM 651 N N . ARG A 1 82 ? 24.103 12.128 11.133 1.00 13.56 85 ARG A N 1
ATOM 652 C CA . ARG A 1 82 ? 22.718 11.723 11.332 1.00 13.77 85 ARG A CA 1
ATOM 653 C C . ARG A 1 82 ? 21.776 12.894 11.092 1.00 13.11 85 ARG A C 1
ATOM 654 O O . ARG A 1 82 ? 20.739 12.733 10.444 1.00 14.00 85 ARG A O 1
ATOM 662 N N . ALA A 1 83 ? 22.140 14.077 11.600 1.00 13.58 86 ALA A N 1
ATOM 663 C CA . ALA A 1 83 ? 21.335 15.252 11.349 1.00 13.11 86 ALA A CA 1
ATOM 664 C C . ALA A 1 83 ? 21.189 15.519 9.842 1.00 12.29 86 ALA A C 1
ATOM 665 O O . ALA A 1 83 ? 20.089 15.820 9.354 1.00 12.49 86 ALA A O 1
ATOM 667 N N . GLU A 1 84 ? 22.297 15.396 9.110 1.00 11.71 87 GLU A N 1
ATOM 668 C CA . GLU A 1 84 ? 22.259 15.567 7.649 1.00 13.05 87 GLU A CA 1
ATOM 669 C C . GLU A 1 84 ? 21.338 14.534 7.004 1.00 13.53 87 GLU A C 1
ATOM 670 O O . GLU A 1 84 ? 20.546 14.871 6.118 1.00 14.09 87 GLU A O 1
ATOM 676 N N . ASP A 1 85 ? 21.446 13.287 7.462 1.00 13.17 88 ASP A N 1
ATOM 677 C CA . ASP A 1 85 ? 20.596 12.207 6.934 1.00 13.52 88 ASP A CA 1
ATOM 678 C C . ASP A 1 85 ? 19.111 12.445 7.162 1.00 12.48 88 ASP A C 1
ATOM 679 O O . ASP A 1 85 ? 18.288 12.094 6.319 1.00 13.68 88 ASP A O 1
ATOM 684 N N . ILE A 1 86 ? 18.752 13.014 8.317 1.00 11.59 89 ILE A N 1
ATOM 685 C CA . ILE A 1 86 ? 17.335 13.318 8.570 1.00 12.37 89 ILE A CA 1
ATOM 686 C C . ILE A 1 86 ? 16.850 14.423 7.621 1.00 12.09 89 ILE A C 1
ATOM 687 O O . ILE A 1 86 ? 15.768 14.354 7.030 1.00 12.70 89 ILE A O 1
ATOM 692 N N . VAL A 1 87 ? 17.663 15.464 7.479 1.00 12.67 90 VAL A N 1
ATOM 693 C CA . VAL A 1 87 ? 17.332 16.522 6.542 1.00 13.11 90 VAL A CA 1
ATOM 694 C C . VAL A 1 87 ? 17.126 15.942 5.138 1.00 13.67 90 VAL A C 1
ATOM 695 O O . VAL A 1 87 ? 16.091 16.175 4.526 1.00 13.65 90 VAL A O 1
ATOM 699 N N . ARG A 1 88 ? 18.106 15.166 4.661 1.00 13.19 91 ARG A N 1
ATOM 700 C CA . ARG A 1 88 ? 18.038 14.596 3.313 1.00 13.99 91 ARG A CA 1
ATOM 701 C C . ARG A 1 88 ? 16.749 13.791 3.139 1.00 12.84 91 ARG A C 1
ATOM 702 O O . ARG A 1 88 ? 16.052 13.911 2.128 1.00 13.59 91 ARG A O 1
ATOM 710 N N . TYR A 1 89 ? 16.419 12.992 4.159 1.00 12.81 92 TYR A N 1
ATOM 711 C CA . TYR A 1 89 ? 15.239 12.136 4.078 1.00 13.22 92 TYR A CA 1
ATOM 712 C C . TYR A 1 89 ? 13.967 12.956 3.926 1.00 12.99 92 TYR A C 1
ATOM 713 O O . TYR A 1 89 ? 13.058 12.601 3.172 1.00 13.75 92 TYR A O 1
ATOM 722 N N . HIS A 1 90 ? 13.921 14.116 4.590 1.00 12.75 93 HIS A N 1
ATOM 723 C CA . HIS A 1 90 ? 12.752 14.986 4.458 1.00 13.26 93 HIS A CA 1
ATOM 724 C C . HIS A 1 90 ? 12.651 15.638 3.083 1.00 12.34 93 HIS A C 1
ATOM 725 O O . HIS A 1 90 ? 11.563 15.750 2.537 1.00 13.27 93 HIS A O 1
ATOM 732 N N . PHE A 1 91 ? 13.787 16.065 2.525 1.00 12.62 94 PHE A N 1
ATOM 733 C CA . PHE A 1 91 ? 13.763 16.606 1.158 1.00 13.55 94 PHE A CA 1
ATOM 734 C C . PHE A 1 91 ? 13.351 15.525 0.157 1.00 13.95 94 PHE A C 1
ATOM 735 O O . PHE A 1 91 ? 12.644 15.796 -0.813 1.00 14.76 94 PHE A O 1
ATOM 743 N N . GLN A 1 92 ? 13.789 14.294 0.405 1.00 15.27 95 GLN A N 1
ATOM 744 C CA . GLN A 1 92 ? 13.557 13.214 -0.553 1.00 16.19 95 GLN A CA 1
ATOM 745 C C . GLN A 1 92 ? 12.099 12.757 -0.545 1.00 15.91 95 GLN A C 1
ATOM 746 O O . GLN A 1 92 ? 11.534 12.416 -1.602 1.00 16.30 95 GLN A O 1
ATOM 752 N N . ASN A 1 93 ? 11.501 12.747 0.647 1.00 15.05 96 ASN A N 1
ATOM 753 C CA . ASN A 1 93 ? 10.200 12.113 0.839 1.00 15.79 96 ASN A CA 1
ATOM 754 C C . ASN A 1 93 ? 9.065 13.027 1.278 1.00 15.68 96 ASN A C 1
ATOM 755 O O . ASN A 1 93 ? 7.898 12.688 1.069 1.00 15.92 96 ASN A O 1
ATOM 760 N N . TYR A 1 94 ? 9.400 14.162 1.904 1.00 14.96 97 TYR A N 1
ATOM 761 C CA . TYR A 1 94 ? 8.399 14.975 2.607 1.00 14.57 97 TYR A CA 1
ATOM 762 C C . TYR A 1 94 ? 8.417 16.445 2.194 1.00 14.59 97 TYR A C 1
ATOM 763 O O . TYR A 1 94 ? 8.032 17.315 2.975 1.00 14.32 97 TYR A O 1
ATOM 772 N N . GLN A 1 95 ? 8.818 16.693 0.947 1.00 13.79 98 GLN A N 1
ATOM 773 C CA . GLN A 1 95 ? 8.786 18.036 0.394 1.00 13.52 98 GLN A CA 1
ATOM 774 C C . GLN A 1 95 ? 7.830 18.057 -0.777 1.00 14.57 98 GLN A C 1
ATOM 775 O O . GLN A 1 95 ? 8.050 17.346 -1.762 1.00 14.94 98 GLN A O 1
ATOM 781 N N . ASP A 1 96 ? 6.773 18.855 -0.684 1.00 15.09 99 ASP A N 1
ATOM 782 C CA . ASP A 1 96 ? 5.805 18.859 -1.765 1.00 16.18 99 ASP A CA 1
ATOM 783 C C . ASP A 1 96 ? 6.367 19.624 -2.987 1.00 16.48 99 ASP A C 1
ATOM 784 O O . ASP A 1 96 ? 7.379 20.311 -2.876 1.00 15.84 99 ASP A O 1
ATOM 789 N N . PRO A 1 97 ? 5.730 19.477 -4.166 1.00 17.08 100 PRO A N 1
ATOM 790 C CA . PRO A 1 97 ? 6.237 20.165 -5.363 1.00 16.95 100 PRO A CA 1
ATOM 791 C C . PRO A 1 97 ? 6.384 21.690 -5.226 1.00 16.03 100 PRO A C 1
ATOM 792 O O . PRO A 1 97 ? 7.216 22.292 -5.913 1.00 17.01 100 PRO A O 1
ATOM 796 N N . SER A 1 98 ? 5.604 22.301 -4.337 1.00 15.44 101 SER A N 1
ATOM 797 C CA . SER A 1 98 ? 5.706 23.747 -4.125 1.00 14.40 101 SER A CA 1
ATOM 798 C C . SER A 1 98 ? 6.895 24.109 -3.250 1.00 14.83 101 SER A C 1
ATOM 799 O O . SER A 1 98 ? 7.211 25.284 -3.113 1.00 14.65 101 SER A O 1
ATOM 802 N N . GLY A 1 99 ? 7.513 23.100 -2.647 1.00 13.47 102 GLY A N 1
ATOM 803 C CA . GLY A 1 99 ? 8.698 23.274 -1.813 1.00 13.93 102 GLY A CA 1
ATOM 804 C C . GLY A 1 99 ? 8.421 23.079 -0.328 1.00 13.00 102 GLY A C 1
ATOM 805 O O . GLY A 1 99 ? 9.353 22.986 0.486 1.00 12.69 102 GLY A O 1
ATOM 806 N N . LEU A 1 100 ? 7.139 23.121 0.048 1.00 13.45 103 LEU A N 1
ATOM 807 C CA . LEU A 1 100 ? 6.800 23.170 1.460 1.00 12.98 103 LEU A CA 1
ATOM 808 C C . LEU A 1 100 ? 7.060 21.795 2.019 1.00 13.42 103 LEU A C 1
ATOM 809 O O . LEU A 1 100 ? 6.920 20.799 1.304 1.00 15.33 103 LEU A O 1
ATOM 814 N N . LEU A 1 101 ? 7.454 21.741 3.294 1.00 13.55 104 LEU A N 1
ATOM 815 C CA . LEU A 1 101 ? 7.683 20.459 3.945 1.00 12.99 104 LEU A CA 1
ATOM 816 C C . LEU A 1 101 ? 6.455 20.008 4.712 1.00 13.41 104 LEU A C 1
ATOM 817 O O . LEU A 1 101 ? 5.648 20.843 5.148 1.00 12.65 104 LEU A O 1
ATOM 822 N N . TYR A 1 102 ? 6.345 18.684 4.900 1.00 13.93 105 TYR A N 1
ATOM 823 C CA . TYR A 1 102 ? 5.287 18.115 5.733 1.00 14.26 105 TYR A CA 1
ATOM 824 C C . TYR A 1 102 ? 5.769 18.159 7.178 1.00 13.74 105 TYR A C 1
ATOM 825 O O . TYR A 1 102 ? 6.267 17.159 7.733 1.00 14.31 105 TYR A O 1
ATOM 834 N N . TRP A 1 103 ? 5.639 19.356 7.754 1.00 12.88 106 TRP A N 1
ATOM 835 C CA . TRP A 1 103 ? 6.005 19.657 9.131 1.00 12.28 106 TRP A CA 1
ATOM 836 C C . TRP A 1 103 ? 5.178 20.853 9.578 1.00 12.05 106 TRP A C 1
ATOM 837 O O . TRP A 1 103 ? 4.297 21.289 8.830 1.00 11.99 106 TRP A O 1
ATOM 848 N N . GLY A 1 104 ? 5.462 21.366 10.775 1.00 12.76 107 GLY A N 1
ATOM 849 C CA . GLY A 1 104 ? 4.816 22.585 11.261 1.00 12.31 107 GLY A CA 1
ATOM 850 C C . GLY A 1 104 ? 3.605 22.298 12.131 1.00 13.36 107 GLY A C 1
ATOM 851 O O . GLY A 1 104 ? 3.430 21.174 12.638 1.00 13.03 107 GLY A O 1
ATOM 852 N N . GLY A 1 105 ? 2.773 23.310 12.321 1.00 12.21 108 GLY A N 1
ATOM 853 C CA . GLY A 1 105 ? 1.690 23.209 13.300 1.00 14.24 108 GLY A CA 1
ATOM 854 C C . GLY A 1 105 ? 0.629 22.172 13.011 1.00 14.82 108 GLY A C 1
ATOM 855 O O . GLY A 1 105 ? -0.077 21.727 13.923 1.00 16.14 108 GLY A O 1
ATOM 856 N N . HIS A 1 106 ? 0.503 21.792 11.744 1.00 14.95 109 HIS A N 1
ATOM 857 C CA . HIS A 1 106 ? -0.624 20.951 11.327 1.00 15.67 109 HIS A CA 1
ATOM 858 C C . HIS A 1 106 ? -0.258 19.747 10.468 1.00 15.70 109 HIS A C 1
ATOM 859 O O . HIS A 1 106 ? -1.144 19.072 9.954 1.00 16.65 109 HIS A O 1
ATOM 866 N N . ARG A 1 107 ? 1.035 19.483 10.297 1.00 14.86 110 ARG A N 1
ATOM 867 C CA . ARG A 1 107 ? 1.469 18.320 9.543 1.00 15.18 110 ARG A CA 1
ATOM 868 C C . ARG A 1 107 ? 2.676 17.722 10.239 1.00 15.05 110 ARG A C 1
ATOM 869 O O . ARG A 1 107 ? 3.507 18.446 10.797 1.00 14.87 110 ARG A O 1
ATOM 877 N N . PHE A 1 108 ? 2.743 16.395 10.223 1.00 14.99 111 PHE A N 1
ATOM 878 C CA . PHE A 1 108 ? 3.907 15.688 10.713 1.00 14.89 111 PHE A CA 1
ATOM 879 C C . PHE A 1 108 ? 4.046 14.366 9.968 1.00 15.18 111 PHE A C 1
ATOM 880 O O . PHE A 1 108 ? 3.301 14.116 9.011 1.00 16.07 111 PHE A O 1
ATOM 888 N N . VAL A 1 109 ? 5.028 13.568 10.366 1.00 15.19 112 VAL A N 1
ATOM 889 C CA . VAL A 1 109 ? 5.215 12.241 9.782 1.00 15.24 112 VAL A CA 1
ATOM 890 C C . VAL A 1 109 ? 4.926 11.208 10.868 1.00 15.56 112 VAL A C 1
ATOM 891 O O . VAL A 1 109 ? 5.393 11.338 12.004 1.00 14.82 112 VAL A O 1
ATOM 895 N N . ASP A 1 110 ? 4.132 10.196 10.522 1.00 16.09 113 ASP A N 1
ATOM 896 C CA . ASP A 1 110 ? 3.899 9.083 11.435 1.00 15.91 113 ASP A CA 1
ATOM 897 C C . ASP A 1 110 ? 5.106 8.165 11.349 1.00 15.48 113 ASP A C 1
ATOM 898 O O . ASP A 1 110 ? 5.367 7.590 10.299 1.00 15.52 113 ASP A O 1
ATOM 903 N N . LEU A 1 111 ? 5.856 8.027 12.442 1.00 15.81 114 LEU A N 1
ATOM 904 C CA . LEU A 1 111 ? 7.072 7.215 12.382 1.00 15.94 114 LEU A CA 1
ATOM 905 C C . LEU A 1 111 ? 6.785 5.727 12.095 1.00 16.43 114 LEU A C 1
ATOM 906 O O . LEU A 1 111 ? 7.634 5.024 11.572 1.00 16.91 114 LEU A O 1
ATOM 911 N N . LYS A 1 112 ? 5.569 5.289 12.416 1.00 17.47 115 LYS A N 1
ATOM 912 C CA . LYS A 1 112 ? 5.175 3.884 12.226 1.00 19.06 115 LYS A CA 1
ATOM 913 C C . LYS A 1 112 ? 4.971 3.546 10.747 1.00 19.60 115 LYS A C 1
ATOM 914 O O . LYS A 1 112 ? 5.438 2.506 10.272 1.00 20.61 115 LYS A O 1
ATOM 920 N N . THR A 1 113 ? 4.270 4.419 10.028 1.00 19.78 116 THR A N 1
ATOM 921 C CA . THR A 1 113 ? 3.926 4.178 8.620 1.00 20.03 116 THR A CA 1
ATOM 922 C C . THR A 1 113 ? 4.799 4.977 7.661 1.00 20.41 116 THR A C 1
ATOM 923 O O . THR A 1 113 ? 4.816 4.709 6.455 1.00 20.41 116 THR A O 1
ATOM 927 N N . LEU A 1 114 ? 5.491 5.975 8.208 1.00 19.66 117 LEU A N 1
ATOM 928 C CA . LEU A 1 114 ? 6.302 6.916 7.422 1.00 19.95 117 LEU A CA 1
ATOM 929 C C . LEU A 1 114 ? 5.461 7.760 6.450 1.00 20.15 117 LEU A C 1
ATOM 930 O O . LEU A 1 114 ? 5.992 8.326 5.488 1.00 19.96 117 LEU A O 1
ATOM 935 N N . GLN A 1 115 ? 4.159 7.837 6.719 1.00 20.85 118 GLN A N 1
ATOM 936 C CA . GLN A 1 115 ? 3.241 8.668 5.933 1.00 22.09 118 GLN A CA 1
ATOM 937 C C . GLN A 1 115 ? 3.061 10.040 6.563 1.00 21.90 118 GLN A C 1
ATOM 938 O O . GLN A 1 115 ? 3.022 10.153 7.783 1.00 21.13 118 GLN A O 1
ATOM 944 N N . PRO A 1 116 ? 2.939 11.096 5.733 1.00 22.57 119 PRO A N 1
ATOM 945 C CA . PRO A 1 116 ? 2.547 12.374 6.321 1.00 22.83 119 PRO A CA 1
ATOM 946 C C . PRO A 1 116 ? 1.140 12.304 6.932 1.00 23.58 119 PRO A C 1
ATOM 947 O O . PRO A 1 116 ? 0.267 11.569 6.428 1.00 23.60 119 PRO A O 1
ATOM 951 N N . GLU A 1 117 ? 0.936 13.046 8.016 1.00 22.95 120 GLU A N 1
ATOM 952 C CA . GLU A 1 117 ? -0.344 13.103 8.717 1.00 23.77 120 GLU A CA 1
ATOM 953 C C . GLU A 1 117 ? -0.822 14.540 8.824 1.00 23.85 120 GLU A C 1
ATOM 954 O O . GLU A 1 117 ? -0.018 15.467 8.713 1.00 23.93 120 GLU A O 1
ATOM 960 N N . GLY A 1 118 ? -2.122 14.717 9.043 1.00 23.80 121 GLY A N 1
ATOM 961 C CA . GLY A 1 118 ? -2.722 16.035 9.234 1.00 24.88 121 GLY A CA 1
ATOM 962 C C . GLY A 1 118 ? -3.822 16.071 10.291 1.00 25.73 121 GLY A C 1
ATOM 963 O O . GLY A 1 118 ? -5.000 15.900 9.952 1.00 26.00 121 GLY A O 1
ATOM 964 N N . PRO A 1 119 ? -3.441 16.316 11.576 1.00 25.93 122 PRO A N 1
ATOM 965 C CA . PRO A 1 119 ? -4.305 16.245 12.780 1.00 26.64 122 PRO A CA 1
ATOM 966 C C . PRO A 1 119 ? -5.454 17.256 12.908 1.00 27.49 122 PRO A C 1
ATOM 967 O O . PRO A 1 119 ? -6.365 17.037 13.732 1.00 27.38 122 PRO A O 1
ATOM 971 N N . SER A 1 120 ? -5.409 18.344 12.133 1.00 27.91 123 SER A N 1
ATOM 972 C CA . SER A 1 120 ? -6.437 19.391 12.191 1.00 28.66 123 SER A CA 1
ATOM 973 C C . SER A 1 120 ? -7.246 19.464 10.895 1.00 29.08 123 SER A C 1
ATOM 974 O O . SER A 1 120 ? -6.762 19.960 9.864 1.00 29.08 123 SER A O 1
ATOM 977 N N . GLU A 1 121 ? -8.490 18.994 10.972 1.00 29.11 124 GLU A N 1
ATOM 978 C CA . GLU A 1 121 ? -9.342 18.812 9.794 1.00 29.33 124 GLU A CA 1
ATOM 979 C C . GLU A 1 121 ? -9.571 20.063 8.955 1.00 28.90 124 GLU A C 1
ATOM 980 O O . GLU A 1 121 ? -9.589 19.989 7.722 1.00 28.70 124 GLU A O 1
ATOM 986 N N . LYS A 1 122 ? -9.756 21.199 9.630 1.00 28.47 125 LYS A N 1
ATOM 987 C CA . LYS A 1 122 ? -9.982 22.486 8.961 1.00 28.12 125 LYS A CA 1
ATOM 988 C C . LYS A 1 122 ? -8.671 23.188 8.574 1.00 26.61 125 LYS A C 1
ATOM 989 O O . LYS A 1 122 ? -8.686 24.302 8.017 1.00 26.95 125 LYS A O 1
ATOM 995 N N . GLU A 1 123 ? -7.542 22.542 8.862 1.00 24.51 126 GLU A N 1
ATOM 996 C CA . GLU A 1 123 ? -6.235 23.158 8.661 1.00 22.30 126 GLU A CA 1
ATOM 997 C C . GLU A 1 123 ? -5.151 22.160 8.220 1.00 20.07 126 GLU A C 1
ATOM 998 O O . GLU A 1 123 ? -4.152 21.991 8.925 1.00 18.63 126 GLU A O 1
ATOM 1004 N N A MET A 1 124 ? -5.356 21.473 7.081 0.50 18.95 127 MET A N 1
ATOM 1005 N N B MET A 1 124 ? -5.341 21.546 7.062 0.50 18.96 127 MET A N 1
ATOM 1006 C CA A MET A 1 124 ? -4.314 20.614 6.470 0.50 18.70 127 MET A CA 1
ATOM 1007 C CA B MET A 1 124 ? -4.336 20.668 6.504 0.50 18.84 127 MET A CA 1
ATOM 1008 C C A MET A 1 124 ? -3.389 21.539 5.672 0.50 17.13 127 MET A C 1
ATOM 1009 C C B MET A 1 124 ? -3.396 21.541 5.677 0.50 17.15 127 MET A C 1
ATOM 1010 O O A MET A 1 124 ? -3.362 21.512 4.436 0.50 16.33 127 MET A O 1
ATOM 1011 O O B MET A 1 124 ? -3.363 21.484 4.442 0.50 16.42 127 MET A O 1
ATOM 1020 N N . VAL A 1 125 ? -2.658 22.380 6.404 1.00 15.76 128 VAL A N 1
ATOM 1021 C CA . VAL A 1 125 ? -1.880 23.468 5.823 1.00 14.66 128 VAL A CA 1
ATOM 1022 C C . VAL A 1 125 ? -0.514 23.543 6.487 1.00 13.58 128 VAL A C 1
ATOM 1023 O O . VAL A 1 125 ? -0.262 22.888 7.504 1.00 12.89 128 VAL A O 1
ATOM 1027 N N . HIS A 1 126 ? 0.352 24.362 5.907 1.00 12.78 129 HIS A N 1
ATOM 1028 C CA . HIS A 1 126 ? 1.706 24.594 6.430 1.00 12.64 129 HIS A CA 1
ATOM 1029 C C . HIS A 1 126 ? 1.675 25.757 7.412 1.00 12.72 129 HIS A C 1
ATOM 1030 O O . HIS A 1 126 ? 1.055 26.790 7.139 1.00 12.86 129 HIS A O 1
ATOM 1037 N N . GLU A 1 127 ? 2.353 25.606 8.553 1.00 13.07 130 GLU A N 1
ATOM 1038 C CA . GLU A 1 127 ? 2.367 26.681 9.549 1.00 13.63 130 GLU A CA 1
ATOM 1039 C C . GLU A 1 127 ? 3.628 26.570 10.376 1.00 13.72 130 GLU A C 1
ATOM 1040 O O . GLU A 1 127 ? 3.916 25.503 10.928 1.00 14.02 130 GLU A O 1
ATOM 1046 N N . LEU A 1 128 ? 4.337 27.689 10.484 1.00 13.97 131 LEU A N 1
ATOM 1047 C CA . LEU A 1 128 ? 5.478 27.815 11.390 1.00 13.94 131 LEU A CA 1
ATOM 1048 C C . LEU A 1 128 ? 5.273 29.055 12.264 1.00 15.21 131 LEU A C 1
ATOM 1049 O O . LEU A 1 128 ? 5.041 30.151 11.740 1.00 15.74 131 LEU A O 1
ATOM 1054 N N . LYS A 1 129 ? 5.359 28.861 13.577 1.00 15.15 132 LYS A N 1
ATOM 1055 C CA . LYS A 1 129 ? 5.092 29.909 14.566 1.00 16.69 132 LYS A CA 1
ATOM 1056 C C . LYS A 1 129 ? 6.300 29.922 15.498 1.00 14.83 132 LYS A C 1
ATOM 1057 O O . LYS A 1 129 ? 6.480 29.016 16.289 1.00 15.22 132 LYS A O 1
ATOM 1063 N N . ASN A 1 130 ? 7.142 30.946 15.391 1.00 13.30 133 ASN A N 1
ATOM 1064 C CA . ASN A 1 130 ? 8.359 31.013 16.223 1.00 13.08 133 ASN A CA 1
ATOM 1065 C C . ASN A 1 130 ? 9.194 29.718 16.185 1.00 12.65 133 ASN A C 1
ATOM 1066 O O . ASN A 1 130 ? 9.713 29.264 17.217 1.00 12.83 133 ASN A O 1
ATOM 1071 N N . ALA A 1 131 ? 9.322 29.157 14.982 1.00 11.82 134 ALA A N 1
ATOM 1072 C CA . AL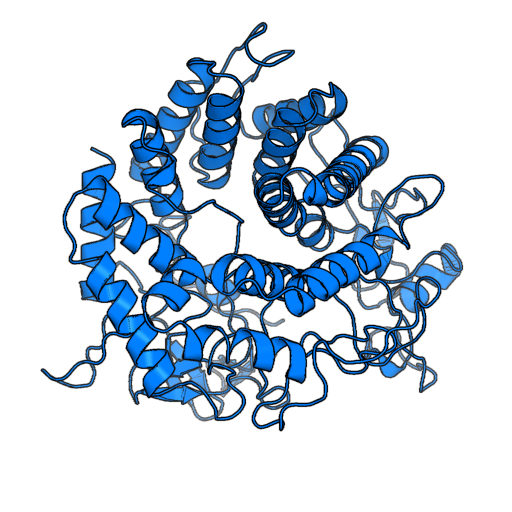A A 1 131 ? 9.957 27.843 14.788 1.00 11.04 134 ALA A CA 1
ATOM 1073 C C . ALA A 1 131 ? 11.483 27.948 14.632 1.00 11.41 134 ALA A C 1
ATOM 1074 O O . ALA A 1 131 ? 12.249 27.143 15.200 1.00 11.83 134 ALA A O 1
ATOM 1076 N N . TYR A 1 132 ? 11.899 28.925 13.812 1.00 11.11 135 TYR A N 1
ATOM 1077 C CA . TYR A 1 132 ? 13.309 29.158 13.497 1.00 11.16 135 TYR A CA 1
ATOM 1078 C C . TYR A 1 132 ? 14.077 27.851 13.184 1.00 10.73 135 TYR A C 1
ATOM 1079 O O . TYR A 1 132 ? 15.039 27.479 13.900 1.00 10.68 135 TYR A O 1
ATOM 1088 N N . PRO A 1 133 ? 13.711 27.208 12.062 1.00 11.15 136 PRO A N 1
ATOM 1089 C CA . PRO A 1 133 ? 14.450 25.994 11.694 1.00 10.94 136 PRO A CA 1
ATOM 1090 C C . PRO A 1 133 ? 15.939 26.221 11.451 1.00 11.60 136 PRO A C 1
ATOM 1091 O O . PRO A 1 133 ? 16.350 27.342 11.201 1.00 11.08 136 PRO A O 1
ATOM 1095 N N . TYR A 1 134 ? 16.710 25.133 11.495 1.00 11.23 137 TYR A N 1
ATOM 1096 C CA . TYR A 1 134 ? 18.158 25.189 11.382 1.00 11.11 137 TYR A CA 1
ATOM 1097 C C . TYR A 1 134 ? 18.519 25.227 9.897 1.00 11.39 137 TYR A C 1
ATOM 1098 O O . TYR A 1 134 ? 19.078 24.266 9.347 1.00 11.43 137 TYR A O 1
ATOM 1107 N N . TYR A 1 135 ? 18.192 26.347 9.242 1.00 10.62 138 TYR A N 1
ATOM 1108 C CA . TYR A 1 135 ? 18.443 26.460 7.795 1.00 11.42 138 TYR A CA 1
ATOM 1109 C C . TYR A 1 135 ? 19.911 26.279 7.410 1.00 11.48 138 TYR A C 1
ATOM 1110 O O . TYR A 1 135 ? 20.197 25.799 6.315 1.00 11.50 138 TYR A O 1
ATOM 1119 N N . ASP A 1 136 ? 20.827 26.672 8.298 1.00 11.94 139 ASP A N 1
ATOM 1120 C CA . ASP A 1 136 ? 22.260 26.512 7.993 1.00 12.59 139 ASP A CA 1
ATOM 1121 C C . ASP A 1 136 ? 22.589 25.033 7.691 1.00 11.95 139 ASP A C 1
ATOM 1122 O O . ASP A 1 136 ? 23.315 24.743 6.742 1.00 12.69 139 ASP A O 1
ATOM 1127 N N . LEU A 1 137 ? 22.047 24.118 8.495 1.00 11.40 140 LEU A N 1
ATOM 1128 C CA . LEU A 1 137 ? 22.235 22.683 8.253 1.00 11.89 140 LEU A CA 1
ATOM 1129 C C . LEU A 1 137 ? 21.575 22.274 6.931 1.00 11.89 140 LEU A C 1
ATOM 1130 O O . LEU A 1 137 ? 22.183 21.581 6.102 1.00 12.97 140 LEU A O 1
ATOM 1135 N N . MET A 1 138 ? 20.323 22.700 6.750 1.00 11.24 141 MET A N 1
ATOM 1136 C CA . MET A 1 138 ? 19.590 22.389 5.524 1.00 11.48 141 MET A CA 1
ATOM 1137 C C . MET A 1 138 ? 20.351 22.810 4.261 1.00 10.51 141 MET A C 1
ATOM 1138 O O . MET A 1 138 ? 20.490 22.027 3.319 1.00 11.74 141 MET A O 1
ATOM 1143 N N . PHE A 1 139 ? 20.837 24.050 4.234 1.00 10.70 142 PHE A N 1
ATOM 1144 C CA . PHE A 1 139 ? 21.604 24.526 3.051 1.00 11.28 142 PHE A CA 1
ATOM 1145 C C . PHE A 1 139 ? 22.836 23.659 2.784 1.00 11.99 142 PHE A C 1
ATOM 1146 O O . PHE A 1 139 ? 23.198 23.454 1.629 1.00 13.17 142 PHE A O 1
ATOM 1154 N N . SER A 1 140 ? 23.481 23.177 3.852 1.00 12.30 143 SER A N 1
ATOM 1155 C CA . SER A 1 140 ? 24.709 22.370 3.680 1.00 13.12 143 SER A CA 1
ATOM 1156 C C . SER A 1 140 ? 24.423 20.957 3.140 1.00 13.15 143 SER A C 1
ATOM 1157 O O . SER A 1 140 ? 25.332 20.309 2.624 1.00 13.89 143 SER A O 1
ATOM 1160 N N . VAL A 1 141 ? 23.170 20.509 3.279 1.00 12.66 144 VAL A N 1
ATOM 1161 C CA . VAL A 1 141 ? 22.746 19.209 2.754 1.00 12.69 144 VAL A CA 1
ATOM 1162 C C . VAL A 1 141 ? 22.228 19.363 1.324 1.00 12.76 144 VAL A C 1
ATOM 1163 O O . VAL A 1 141 ? 22.614 18.600 0.427 1.0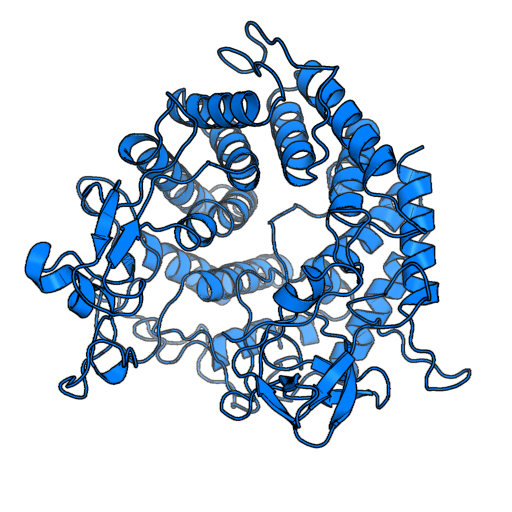0 13.08 144 VAL A O 1
ATOM 1167 N N . ASP A 1 142 ? 21.371 20.366 1.101 1.00 11.92 145 ASP A N 1
ATOM 1168 C CA . ASP A 1 142 ? 20.767 20.543 -0.222 1.00 12.23 145 ASP A CA 1
ATOM 1169 C C . ASP A 1 142 ? 20.278 21.985 -0.365 1.00 12.07 145 ASP A C 1
ATOM 1170 O O . ASP A 1 142 ? 19.190 22.337 0.086 1.00 12.40 145 ASP A O 1
ATOM 1175 N N . SER A 1 143 ? 21.131 22.808 -0.969 1.00 12.16 146 SER A N 1
ATOM 1176 C CA . SER A 1 143 ? 20.866 24.235 -1.055 1.00 11.94 146 SER A CA 1
ATOM 1177 C C . SER A 1 143 ? 19.650 24.494 -1.958 1.00 12.80 146 SER A C 1
ATOM 1178 O O . SER A 1 143 ? 18.797 25.326 -1.638 1.00 13.35 146 SER A O 1
ATOM 1181 N N . ASP A 1 144 ? 19.550 23.757 -3.067 1.00 12.38 147 ASP A N 1
ATOM 1182 C CA . ASP A 1 144 ? 18.385 23.898 -3.941 1.00 12.59 147 ASP A CA 1
ATOM 1183 C C . ASP A 1 144 ? 17.088 23.645 -3.182 1.00 12.14 147 ASP A C 1
ATOM 1184 O O . ASP A 1 144 ? 16.124 24.408 -3.281 1.00 13.89 147 ASP A O 1
ATOM 1189 N N . ALA A 1 145 ? 17.065 22.538 -2.445 1.00 10.70 148 ALA A N 1
ATOM 1190 C CA . ALA A 1 145 ? 15.838 22.097 -1.818 1.00 10.77 148 ALA A CA 1
ATOM 1191 C C . ALA A 1 145 ? 15.496 23.062 -0.721 1.00 10.48 148 ALA A C 1
ATOM 1192 O O . ALA A 1 145 ? 14.331 23.386 -0.547 1.00 11.93 148 ALA A O 1
ATOM 1194 N N . THR A 1 146 ? 16.514 23.474 0.036 1.00 12.69 149 THR A N 1
ATOM 1195 C CA . THR A 1 146 ? 16.293 24.558 1.044 1.00 10.41 149 THR A CA 1
ATOM 1196 C C . THR A 1 146 ? 15.726 25.881 0.471 1.00 11.88 149 THR A C 1
ATOM 1197 O O . THR A 1 146 ? 14.758 26.449 1.011 1.00 10.66 149 THR A O 1
ATOM 1201 N N . ALA A 1 147 ? 16.308 26.336 -0.638 1.00 11.28 150 ALA A N 1
ATOM 1202 C CA . ALA A 1 147 ? 15.866 27.578 -1.257 1.00 11.90 150 ALA A CA 1
ATOM 1203 C C . ALA A 1 147 ? 14.438 27.403 -1.758 1.00 11.71 150 ALA A C 1
ATOM 1204 O O . ALA A 1 147 ? 13.606 28.305 -1.609 1.00 12.71 150 ALA A O 1
ATOM 1206 N N . ARG A 1 148 ? 14.134 26.236 -2.329 1.00 11.35 151 ARG A N 1
ATOM 1207 C CA A ARG A 1 148 ? 12.763 25.933 -2.766 0.70 11.83 151 ARG A CA 1
ATOM 1208 C CA B ARG A 1 148 ? 12.763 25.981 -2.770 0.30 11.37 151 ARG A CA 1
ATOM 1209 C C . ARG A 1 148 ? 11.796 25.993 -1.582 1.00 11.26 151 ARG A C 1
ATOM 1210 O O . ARG A 1 148 ? 10.649 26.462 -1.713 1.00 11.45 151 ARG A O 1
ATOM 1225 N N . PHE A 1 149 ? 12.240 25.488 -0.417 1.00 10.96 152 PHE A N 1
ATOM 1226 C CA . PHE A 1 149 ? 11.364 25.591 0.750 1.00 11.19 152 PHE A CA 1
ATOM 1227 C C . PHE A 1 149 ? 11.073 27.074 1.097 1.00 11.00 152 PHE A C 1
ATOM 1228 O O . PHE A 1 149 ? 9.916 27.473 1.309 1.00 11.48 152 PHE A O 1
ATOM 1236 N N . ILE A 1 150 ? 12.142 27.865 1.209 1.00 11.68 153 ILE A N 1
ATOM 1237 C CA . ILE A 1 150 ? 11.996 29.242 1.688 1.00 11.36 153 ILE A CA 1
ATOM 1238 C C . ILE A 1 150 ? 11.155 30.070 0.701 1.00 11.66 153 ILE A C 1
ATOM 1239 O O . ILE A 1 150 ? 10.250 30.791 1.125 1.00 11.97 153 ILE A O 1
ATOM 1244 N N . ARG A 1 151 ? 11.410 29.907 -0.602 1.00 11.42 154 ARG A N 1
ATOM 1245 C CA . ARG A 1 151 ? 10.598 30.631 -1.601 1.00 11.86 154 ARG A CA 1
ATOM 1246 C C . ARG A 1 151 ? 9.142 30.141 -1.582 1.00 11.67 154 ARG A C 1
ATOM 1247 O O . ARG A 1 151 ? 8.200 30.932 -1.724 1.00 12.51 154 ARG A O 1
ATOM 1255 N N . GLY A 1 152 ? 8.975 28.828 -1.419 1.00 11.24 155 GLY A N 1
ATOM 1256 C CA . GLY A 1 152 ? 7.646 28.207 -1.376 1.00 11.84 155 GLY A CA 1
ATOM 1257 C C . GLY A 1 152 ? 6.853 28.713 -0.184 1.00 11.25 155 GLY A C 1
ATOM 1258 O O . GLY A 1 152 ? 5.622 28.868 -0.252 1.00 12.08 155 GLY A O 1
ATOM 1259 N N . PHE A 1 153 ? 7.571 28.933 0.914 1.00 11.30 156 PHE A N 1
ATOM 1260 C CA . PHE A 1 153 ? 7.021 29.382 2.191 1.00 11.43 156 PHE A CA 1
ATOM 1261 C C . PHE A 1 153 ? 6.446 30.779 2.018 1.00 11.29 156 PHE A C 1
ATOM 1262 O O . PHE A 1 153 ? 5.263 31.023 2.272 1.00 11.96 156 PHE A O 1
ATOM 1270 N N . TRP A 1 154 ? 7.270 31.680 1.497 1.00 11.73 157 TRP A N 1
ATOM 1271 C CA . TRP A 1 154 ? 6.797 33.034 1.237 1.00 11.75 157 TRP A CA 1
ATOM 1272 C C . TRP A 1 154 ? 5.664 33.017 0.213 1.00 12.28 157 TRP A C 1
ATOM 1273 O O . TRP A 1 154 ? 4.661 33.694 0.394 1.00 12.62 157 TRP A O 1
ATOM 1284 N N . ASN A 1 155 ? 5.815 32.211 -0.843 1.00 11.68 158 ASN A N 1
ATOM 1285 C CA . ASN A 1 155 ? 4.780 32.149 -1.876 1.00 12.18 158 ASN A CA 1
ATOM 1286 C C . ASN A 1 155 ? 3.420 31.786 -1.306 1.00 12.47 158 ASN A C 1
ATOM 1287 O O . ASN A 1 155 ? 2.396 32.285 -1.759 1.00 13.23 158 ASN A O 1
ATOM 1292 N N . ALA A 1 156 ? 3.417 30.885 -0.321 1.00 12.58 159 ALA A N 1
ATOM 1293 C CA . ALA A 1 156 ? 2.146 30.379 0.213 1.00 12.84 159 ALA A CA 1
ATOM 1294 C C . ALA A 1 156 ? 1.543 31.294 1.266 1.00 12.76 159 ALA A C 1
ATOM 1295 O O . ALA A 1 156 ? 0.320 31.367 1.394 1.00 13.00 159 ALA A O 1
ATOM 1297 N N . HIS A 1 157 ? 2.395 31.976 2.034 1.00 12.70 160 HIS A N 1
ATOM 1298 C CA . HIS A 1 157 ? 1.924 32.697 3.212 1.00 13.11 160 HIS A CA 1
ATOM 1299 C C . HIS A 1 157 ? 1.682 34.180 2.962 1.00 14.14 160 HIS A C 1
ATOM 1300 O O . HIS A 1 157 ? 1.044 34.849 3.770 1.00 14.97 160 HIS A O 1
ATOM 1307 N N . VAL A 1 158 ? 2.216 34.708 1.865 1.00 14.18 161 VAL A N 1
ATOM 1308 C CA . VAL A 1 158 ? 1.907 36.085 1.511 1.00 14.64 161 VAL A CA 1
ATOM 1309 C C . VAL A 1 158 ? 0.685 36.060 0.598 1.00 15.72 161 VAL A C 1
ATOM 1310 O O . VAL A 1 158 ? 0.729 35.510 -0.506 1.00 15.35 161 VAL A O 1
ATOM 1314 N N . TYR A 1 159 ? -0.419 36.610 1.092 1.00 16.41 162 TYR A N 1
ATOM 1315 C CA . TYR A 1 159 ? -1.683 36.617 0.355 1.00 17.81 162 TYR A CA 1
ATOM 1316 C C . TYR A 1 159 ? -1.690 37.712 -0.709 1.00 17.92 162 TYR A C 1
ATOM 1317 O O . TYR A 1 159 ? -2.236 37.539 -1.812 1.00 18.30 162 TYR A O 1
ATOM 1326 N N . ASP A 1 160 ? -1.088 38.846 -0.354 1.00 17.05 163 ASP A N 1
ATOM 1327 C CA . ASP A 1 160 ? -1.061 40.020 -1.222 1.00 17.15 163 ASP A CA 1
ATOM 1328 C C . ASP A 1 160 ? 0.267 40.729 -1.033 1.00 16.64 163 ASP A C 1
ATOM 1329 O O . ASP A 1 160 ? 0.493 41.362 -0.016 1.00 16.73 163 ASP A O 1
ATOM 1334 N N . TRP A 1 161 ? 1.141 40.601 -2.029 1.00 16.68 164 TRP A N 1
ATOM 1335 C CA . TRP A 1 161 ? 2.481 41.184 -1.966 1.00 16.51 164 TRP A CA 1
ATOM 1336 C C . TRP A 1 161 ? 2.472 42.708 -2.062 1.00 17.36 164 TRP A C 1
ATOM 1337 O O . TRP A 1 161 ? 3.390 43.356 -1.561 1.00 17.35 164 TRP A O 1
ATOM 1348 N N . ARG A 1 162 ? 1.443 43.257 -2.711 1.00 17.93 165 ARG A N 1
ATOM 1349 C CA . ARG A 1 162 ? 1.361 44.705 -2.900 1.00 18.95 165 ARG A CA 1
ATOM 1350 C C . ARG A 1 162 ? 1.324 45.408 -1.546 1.00 18.85 165 ARG A C 1
ATOM 1351 O O . ARG A 1 162 ? 1.918 46.477 -1.371 1.00 19.53 165 ARG A O 1
ATOM 1359 N N . ILE A 1 163 ? 0.641 44.788 -0.582 1.00 18.78 166 ILE A N 1
ATOM 1360 C CA . ILE A 1 163 ? 0.415 45.396 0.725 1.00 18.27 166 ILE A CA 1
ATOM 1361 C C . ILE A 1 163 ? 1.036 44.595 1.885 1.00 18.52 166 ILE A C 1
ATOM 1362 O O . ILE A 1 163 ? 0.978 45.012 3.035 1.00 19.02 166 ILE A O 1
ATOM 1367 N N . LEU A 1 164 ? 1.655 43.460 1.551 1.00 17.94 167 LEU A N 1
ATOM 1368 C CA . LEU A 1 164 ? 2.198 42.507 2.532 1.00 18.12 167 LEU A CA 1
ATOM 1369 C C . LEU A 1 164 ? 1.155 41.961 3.514 1.00 17.90 167 LEU A C 1
ATOM 1370 O O . LEU A 1 164 ? 1.388 41.851 4.739 1.00 18.28 167 LEU A O 1
ATOM 1375 N N . GLU A 1 165 ? 0.003 41.611 2.954 1.00 17.44 168 GLU A N 1
ATOM 1376 C CA . GLU A 1 165 ? -0.982 40.852 3.693 1.00 17.52 168 GLU A CA 1
ATOM 1377 C C . GLU A 1 165 ? -0.444 39.425 3.822 1.00 17.82 168 GLU A C 1
ATOM 1378 O O . GLU A 1 165 ? -0.266 38.734 2.821 1.00 16.74 168 GLU A O 1
ATOM 1384 N N . THR A 1 166 ? -0.202 38.997 5.058 1.00 18.26 169 THR A N 1
ATOM 1385 C CA . THR A 1 166 ? 0.390 37.686 5.334 1.00 19.43 169 THR A CA 1
ATOM 1386 C C . THR A 1 166 ? -0.524 36.850 6.226 1.00 19.10 169 THR A C 1
ATOM 1387 O O . THR A 1 166 ? -1.377 37.394 6.931 1.00 19.47 169 THR A O 1
ATOM 1391 N N . SER A 1 167 ? -0.326 35.535 6.205 1.00 19.19 170 SER A N 1
ATOM 1392 C CA . SER A 1 167 ? -1.116 34.611 7.008 1.00 18.97 170 SER A CA 1
ATOM 1393 C C . SER A 1 167 ? -0.239 33.583 7.702 1.00 18.61 170 SER A C 1
ATOM 1394 O O . SER A 1 167 ? 0.844 33.239 7.217 1.00 17.80 170 SER A O 1
ATOM 1397 N N . ARG A 1 168 ? -0.729 33.080 8.829 1.00 18.06 171 ARG A N 1
ATOM 1398 C CA . ARG A 1 168 ? -0.043 32.010 9.541 1.00 17.89 171 ARG A CA 1
ATOM 1399 C C . ARG A 1 168 ? -0.168 30.663 8.815 1.00 17.11 171 ARG A C 1
ATOM 1400 O O . ARG A 1 168 ? 0.602 29.730 9.083 1.00 16.46 171 ARG A O 1
ATOM 1408 N N . HIS A 1 169 ? -1.135 30.585 7.898 1.00 16.28 172 HIS A N 1
ATOM 1409 C CA . HIS A 1 169 ? -1.448 29.361 7.160 1.00 16.45 172 HIS A CA 1
ATOM 1410 C C . HIS A 1 169 ? -1.050 29.470 5.695 1.00 15.92 172 HIS A C 1
ATOM 1411 O O . HIS A 1 169 ? -1.309 30.490 5.055 1.00 16.68 172 HIS A O 1
ATOM 1418 N N . GLY A 1 170 ? -0.431 28.415 5.171 1.00 14.72 173 GLY A N 1
ATOM 1419 C CA . GLY A 1 170 ? -0.054 28.377 3.762 1.00 13.50 173 GLY A CA 1
ATOM 1420 C C . GLY A 1 170 ? -0.534 27.077 3.165 1.00 13.29 173 GLY A C 1
ATOM 1421 O O . GLY A 1 170 ? -0.312 26.006 3.732 1.00 13.99 173 GLY A O 1
ATOM 1422 N N . GLU A 1 171 ? -1.207 27.154 2.023 1.00 12.06 174 GLU A N 1
ATOM 1423 C CA . GLU A 1 171 ? -1.684 25.926 1.380 1.00 12.76 174 GLU A CA 1
ATOM 1424 C C . GLU A 1 171 ? -0.547 25.178 0.688 1.00 12.21 174 GLU A C 1
ATOM 1425 O O . GLU A 1 171 ? 0.361 25.804 0.117 1.00 13.18 174 GLU A O 1
ATOM 1431 N N . TYR A 1 172 ? -0.578 23.844 0.766 1.00 12.64 175 TYR A N 1
ATOM 1432 C CA . TYR A 1 172 ? 0.275 23.029 -0.124 1.00 13.39 175 TYR A CA 1
ATOM 1433 C C . TYR A 1 172 ? -0.132 23.151 -1.600 1.00 13.71 175 TYR A C 1
ATOM 1434 O O . TYR A 1 172 ? -1.288 23.497 -1.920 1.00 14.39 175 TYR A O 1
ATOM 1443 N N . GLY A 1 173 ? 0.812 22.863 -2.496 1.00 14.01 176 GLY A N 1
ATOM 1444 C CA . GLY A 1 173 ? 0.497 22.740 -3.921 1.00 15.13 176 GLY A CA 1
ATOM 1445 C C . GLY A 1 173 ? 0.209 24.011 -4.702 1.00 15.61 176 GLY A C 1
ATOM 1446 O O . GLY A 1 173 ? -0.431 23.956 -5.763 1.00 16.41 176 GLY A O 1
ATOM 1447 N N . LYS A 1 174 ? 0.694 25.151 -4.216 1.00 15.24 177 LYS A N 1
ATOM 1448 C CA . LYS A 1 174 ? 0.507 26.405 -4.944 1.00 15.56 177 LYS A CA 1
ATOM 1449 C C . LYS A 1 174 ? 1.601 26.638 -5.979 1.00 16.17 177 LYS A C 1
ATOM 1450 O O . LYS A 1 174 ? 2.788 26.609 -5.638 1.00 17.42 177 LYS A O 1
ATOM 1456 N N . PRO A 1 175 ? 1.215 26.910 -7.238 1.00 15.28 178 PRO A N 1
ATOM 1457 C CA . PRO A 1 175 ? 2.244 27.316 -8.193 1.00 14.65 178 PRO A CA 1
ATOM 1458 C C . PRO A 1 175 ? 2.976 28.589 -7.740 1.00 14.63 178 PRO A C 1
ATOM 1459 O O . PRO A 1 175 ? 2.404 29.434 -7.042 1.00 14.43 178 PRO A O 1
ATOM 1463 N N . MET A 1 176 ? 4.243 28.690 -8.123 1.00 14.61 179 MET A N 1
ATOM 1464 C CA . MET A 1 176 ? 5.071 29.850 -7.790 1.00 15.02 179 MET A CA 1
ATOM 1465 C C . MET A 1 176 ? 4.592 31.104 -8.517 1.00 15.41 179 MET A C 1
ATOM 1466 O O . MET A 1 176 ? 4.404 31.100 -9.737 1.00 15.25 179 MET A O 1
ATOM 1471 N N . GLY A 1 177 ? 4.392 32.173 -7.748 1.00 14.63 180 GLY A N 1
ATOM 1472 C CA . GLY A 1 177 ? 3.994 33.479 -8.283 1.00 14.98 180 GLY A CA 1
ATOM 1473 C C . GLY A 1 177 ? 5.181 34.404 -8.516 1.00 13.82 180 GLY A C 1
ATOM 1474 O O . GLY A 1 177 ? 6.317 33.941 -8.635 1.00 14.19 180 GLY A O 1
ATOM 1475 N N . ALA A 1 178 ? 4.921 35.717 -8.567 1.00 14.15 181 ALA A N 1
ATOM 1476 C CA . ALA A 1 178 ? 5.954 36.709 -8.874 1.00 14.11 181 ALA A CA 1
ATOM 1477 C C . ALA A 1 178 ? 7.017 36.825 -7.776 1.00 13.89 181 ALA A C 1
ATOM 1478 O O . ALA A 1 178 ? 8.114 37.342 -8.018 1.00 14.29 181 ALA A O 1
ATOM 1480 N N . LEU A 1 179 ? 6.685 36.348 -6.573 1.00 13.02 182 LEU A N 1
ATOM 1481 C CA . LEU A 1 179 ? 7.614 36.380 -5.438 1.00 13.78 182 LEU A CA 1
ATOM 1482 C C . LEU A 1 179 ? 8.310 37.752 -5.290 1.00 13.51 182 LEU A C 1
ATOM 1483 O O . LEU A 1 179 ? 7.614 38.786 -5.190 1.00 14.07 182 LEU A O 1
ATOM 1488 N N . TRP A 1 180 ? 9.648 37.786 -5.285 1.00 14.14 183 TRP A N 1
ATOM 1489 C CA . TRP A 1 180 ? 10.349 39.027 -4.917 1.00 14.41 183 TRP A CA 1
ATOM 1490 C C . TRP A 1 180 ? 10.166 40.131 -5.968 1.00 14.65 183 TRP A C 1
ATOM 1491 O O . TRP A 1 180 ? 10.451 41.298 -5.699 1.00 15.66 183 TRP A O 1
ATOM 1502 N N . GLU A 1 181 ? 9.730 39.746 -7.170 1.00 15.28 184 GLU A N 1
ATOM 1503 C CA . GLU A 1 181 ? 9.526 40.721 -8.249 1.00 16.33 184 GLU A CA 1
ATOM 1504 C C . GLU A 1 181 ? 8.200 41.458 -8.129 1.00 16.68 184 GLU A C 1
ATOM 1505 O O . GLU A 1 181 ? 7.937 42.400 -8.887 1.00 17.26 184 GLU A O 1
ATOM 1511 N N . SER A 1 182 ? 7.362 41.027 -7.183 1.00 16.35 185 SER A N 1
ATOM 1512 C CA . SER A 1 182 ? 6.076 41.678 -6.928 1.00 16.73 185 SER A CA 1
ATOM 1513 C C . SER A 1 182 ? 6.243 43.171 -6.633 1.00 17.30 185 SER A C 1
ATOM 1514 O O . SER A 1 182 ? 7.218 43.589 -5.980 1.00 16.96 185 SER A O 1
ATOM 1517 N N . LYS A 1 183 ? 5.297 43.969 -7.128 1.00 18.76 186 LYS A N 1
ATOM 1518 C CA . LYS A 1 183 ? 5.292 45.405 -6.832 1.00 20.56 186 LYS A CA 1
ATOM 1519 C C . LYS A 1 183 ? 4.776 45.621 -5.419 1.00 19.93 186 LYS A C 1
ATOM 1520 O O . LYS A 1 183 ? 3.842 44.945 -4.984 1.00 21.04 186 LYS A O 1
ATOM 1526 N N . PHE A 1 184 ? 5.399 46.549 -4.704 1.00 19.01 187 PHE A N 1
ATOM 1527 C CA . PHE A 1 184 ? 5.003 46.874 -3.337 1.00 18.42 187 PHE A CA 1
ATOM 1528 C C . PHE A 1 184 ? 4.532 48.318 -3.256 1.00 18.67 187 PHE A C 1
ATOM 1529 O O . PHE A 1 184 ? 5.128 49.206 -3.883 1.00 19.30 187 PHE A O 1
ATOM 1537 N N . GLU A 1 185 ? 3.464 48.532 -2.491 1.00 18.73 188 GLU A N 1
ATOM 1538 C CA . GLU A 1 185 ? 2.970 49.876 -2.183 1.00 20.03 188 GLU A CA 1
ATOM 1539 C C . GLU A 1 185 ? 2.681 49.975 -0.688 1.00 19.36 188 GLU A C 1
ATOM 1540 O O . GLU A 1 185 ? 1.720 49.372 -0.197 1.00 18.76 188 GLU A O 1
ATOM 1546 N N . GLN A 1 186 ? 3.526 50.715 0.030 1.00 19.57 189 GLN A N 1
ATOM 1547 C CA . GLN A 1 186 ? 3.375 50.876 1.478 1.00 19.89 189 GLN A CA 1
ATOM 1548 C C . GLN A 1 186 ? 1.988 51.392 1.864 1.00 20.51 189 GLN A C 1
ATOM 1549 O O . GLN A 1 186 ? 1.538 52.407 1.343 1.00 21.41 189 GLN A O 1
ATOM 1555 N N . GLN A 1 187 ? 1.326 50.673 2.769 1.00 20.76 190 GLN A N 1
ATOM 1556 C CA . GLN A 1 187 ? 0.002 51.056 3.264 1.00 20.78 190 GLN A CA 1
ATOM 1557 C C . GLN A 1 187 ? 0.120 51.725 4.637 1.00 20.79 190 GLN A C 1
ATOM 1558 O O . GLN A 1 187 ? 1.087 51.475 5.373 1.00 19.67 190 GLN A O 1
ATOM 1564 N N . PRO A 1 188 ? -0.869 52.569 5.002 1.00 21.26 191 PRO A N 1
ATOM 1565 C CA . PRO A 1 188 ? -0.833 53.152 6.353 1.00 21.09 191 PRO A CA 1
ATOM 1566 C C . PRO A 1 188 ? -1.084 52.056 7.406 1.00 21.05 191 PRO A C 1
ATOM 1567 O O . PRO A 1 188 ? -1.679 51.032 7.083 1.00 21.76 191 PRO A O 1
ATOM 1571 N N . PRO A 1 189 ? -0.640 52.276 8.659 1.00 20.80 192 PRO A N 1
ATOM 1572 C CA . PRO A 1 189 ? -0.737 51.275 9.723 1.00 20.88 192 PRO A CA 1
ATOM 1573 C C . PRO A 1 189 ? -2.157 50.765 9.928 1.00 20.59 192 PRO A C 1
ATOM 1574 O O . PRO A 1 189 ? -3.120 51.543 9.829 1.00 20.84 192 PRO A O 1
ATOM 1578 N N . PHE A 1 190 ? -2.266 49.470 10.226 1.00 20.21 193 PHE A N 1
ATOM 1579 C CA . PHE A 1 190 ? -3.530 48.812 10.580 1.00 20.22 193 PHE A CA 1
ATOM 1580 C C . PHE A 1 190 ? -4.587 48.883 9.479 1.00 20.14 193 PHE A C 1
ATOM 1581 O O . PHE A 1 190 ? -5.790 49.019 9.738 1.00 20.19 193 PHE A O 1
ATOM 1589 N N . PHE A 1 191 ? -4.116 48.765 8.236 1.00 20.21 194 PHE A N 1
ATOM 1590 C CA . PHE A 1 191 ? -5.010 48.562 7.105 1.00 20.40 194 PHE A CA 1
ATOM 1591 C C . PHE A 1 191 ? -5.755 47.232 7.272 1.00 20.41 194 PHE A C 1
ATOM 1592 O O . PHE A 1 191 ? -5.246 46.303 7.920 1.00 20.03 194 PHE A O 1
ATOM 1600 N N . ALA A 1 192 ? -6.968 47.168 6.724 1.00 20.24 195 ALA A N 1
ATOM 1601 C CA . ALA A 1 192 ? -7.856 46.019 6.915 1.00 20.71 195 ALA A CA 1
ATOM 1602 C C . ALA A 1 192 ? -7.654 44.918 5.874 1.00 20.97 195 ALA A C 1
ATOM 1603 O O . ALA A 1 192 ? -7.718 45.165 4.662 1.00 20.90 195 ALA A O 1
ATOM 1605 N N . THR A 1 193 ? -7.427 43.699 6.362 1.00 20.87 196 THR A N 1
ATOM 1606 C CA . THR A 1 193 ? -7.108 42.561 5.500 1.00 21.11 196 THR A CA 1
ATOM 1607 C C . THR A 1 193 ? -7.749 41.283 6.052 1.00 20.81 196 THR A C 1
ATOM 1608 O O . THR A 1 193 ? -8.183 41.239 7.212 1.00 21.52 196 THR A O 1
ATOM 1612 N N . LYS A 1 194 ? -7.787 40.241 5.223 1.00 19.97 197 LYS A N 1
ATOM 1613 C CA . LYS A 1 194 ? -8.189 38.907 5.671 1.00 20.20 197 LYS A CA 1
ATOM 1614 C C . LYS A 1 194 ? -7.068 38.244 6.475 1.00 19.59 197 LYS A C 1
ATOM 1615 O O . LYS A 1 194 ? -7.280 37.802 7.606 1.00 19.04 197 LYS A O 1
ATOM 1621 N N . GLY A 1 195 ? -5.880 38.164 5.879 1.00 19.57 198 GLY A N 1
ATOM 1622 C CA . GLY A 1 195 ? -4.739 37.532 6.539 1.00 20.07 198 GLY A CA 1
ATOM 1623 C C . GLY A 1 195 ? -4.407 38.261 7.825 1.00 20.95 198 GLY A C 1
ATOM 1624 O O . GLY A 1 195 ? -4.421 39.486 7.863 1.00 21.45 198 GLY A O 1
ATOM 1625 N N . LEU A 1 196 ? -4.156 37.493 8.882 1.00 21.84 199 LEU A N 1
ATOM 1626 C CA . LEU A 1 196 ? -3.743 38.032 10.177 1.00 22.54 199 LEU A CA 1
ATOM 1627 C C . LEU A 1 196 ? -2.218 37.974 10.261 1.00 21.96 199 LEU A C 1
ATOM 1628 O O . LEU A 1 196 ? -1.624 36.892 10.358 1.00 22.67 199 LEU A O 1
ATOM 1633 N N . SER A 1 197 ? -1.592 39.151 10.195 1.00 20.96 200 SER A N 1
ATOM 1634 C CA . SER A 1 197 ? -0.136 39.284 10.085 1.00 19.42 200 SER A CA 1
ATOM 1635 C C . SER A 1 197 ? 0.569 39.093 11.427 1.00 18.12 200 SER A C 1
ATOM 1636 O O . SER A 1 197 ? 1.495 39.842 11.772 1.00 16.45 200 SER A O 1
ATOM 1639 N N . PHE A 1 198 ? 0.145 38.075 12.174 1.00 17.13 201 PHE A N 1
ATOM 1640 C CA . PHE A 1 198 ? 0.712 37.788 13.476 1.00 16.67 201 PHE A CA 1
ATOM 1641 C C . PHE A 1 198 ? 2.229 37.698 13.382 1.00 16.16 201 PHE A C 1
ATOM 1642 O O . PHE A 1 198 ? 2.772 37.077 12.458 1.00 16.34 201 PHE A O 1
ATOM 1650 N N . LEU A 1 199 ? 2.904 38.296 14.357 1.00 15.45 202 LEU A N 1
ATOM 1651 C CA . LEU A 1 199 ? 4.361 38.301 14.393 1.00 15.03 202 LEU A CA 1
ATOM 1652 C C . LEU A 1 199 ? 4.969 36.910 14.667 1.00 15.25 202 LEU A C 1
ATOM 1653 O O . LEU A 1 199 ? 6.142 36.669 14.338 1.00 15.41 202 LEU A O 1
ATOM 1658 N N . ASN A 1 200 ? 4.203 35.998 15.277 1.00 15.79 203 ASN A N 1
ATOM 1659 C CA . ASN A 1 200 ? 4.750 34.645 15.491 1.00 16.56 203 ASN A CA 1
ATOM 1660 C C . ASN A 1 200 ? 5.092 33.996 14.156 1.00 17.75 203 ASN A C 1
ATOM 1661 O O . ASN A 1 200 ? 6.227 33.502 13.980 1.00 18.78 203 ASN A O 1
ATOM 1666 N N . ALA A 1 201 ? 4.169 34.104 13.201 1.00 17.06 204 ALA A N 1
ATOM 1667 C CA . ALA A 1 201 ? 4.425 33.672 11.813 1.00 16.76 204 ALA A CA 1
ATOM 1668 C C . ALA A 1 201 ? 5.346 34.623 11.030 1.00 16.10 204 ALA A C 1
ATOM 1669 O O . ALA A 1 201 ? 6.184 34.175 10.259 1.00 16.39 204 ALA A O 1
ATOM 1671 N N . GLY A 1 202 ? 5.184 35.933 11.221 1.00 14.48 205 GLY A N 1
ATOM 1672 C CA . GLY A 1 202 ? 6.077 36.918 10.570 1.00 13.70 205 GLY A CA 1
ATOM 1673 C C . GLY A 1 202 ? 7.547 36.659 10.897 1.00 12.30 205 GLY A C 1
ATOM 1674 O O . GLY A 1 202 ? 8.440 36.796 10.024 1.00 13.10 205 GLY A O 1
ATOM 1675 N N . ASN A 1 203 ? 7.820 36.293 12.152 1.00 11.98 206 ASN A N 1
ATOM 1676 C CA . ASN A 1 203 ? 9.179 35.936 12.567 1.00 11.62 206 ASN A CA 1
ATOM 1677 C C . ASN A 1 203 ? 9.851 34.911 11.632 1.00 10.82 206 ASN A C 1
ATOM 1678 O O . ASN A 1 203 ? 11.013 35.095 11.226 1.00 10.86 206 ASN A O 1
ATOM 1683 N N . ASP A 1 204 ? 9.129 33.828 11.324 1.00 11.07 207 ASP A N 1
ATOM 1684 C CA . ASP A 1 204 ? 9.694 32.783 10.484 1.00 11.17 207 ASP A CA 1
ATOM 1685 C C . ASP A 1 204 ? 9.881 33.256 9.050 1.00 10.68 207 ASP A C 1
ATOM 1686 O O . ASP A 1 204 ? 10.820 32.831 8.377 1.00 11.36 207 ASP A O 1
ATOM 1691 N N . LEU A 1 205 ? 9.004 34.151 8.589 1.00 10.84 208 LEU A N 1
ATOM 1692 C CA . LEU A 1 205 ? 9.165 34.715 7.255 1.00 11.22 208 LEU A CA 1
ATOM 1693 C C . LEU A 1 205 ? 10.428 35.575 7.176 1.00 11.63 208 LEU A C 1
ATOM 1694 O O . LEU A 1 205 ? 11.261 35.401 6.274 1.00 12.58 208 LEU A O 1
ATOM 1699 N N . ILE A 1 206 ? 10.570 36.491 8.128 1.00 11.37 209 ILE A N 1
ATOM 1700 C CA . ILE A 1 206 ? 11.744 37.367 8.153 1.00 11.54 209 ILE A CA 1
ATOM 1701 C C . ILE A 1 206 ? 13.035 36.546 8.266 1.00 11.29 209 ILE A C 1
ATOM 1702 O O . ILE A 1 206 ? 13.997 36.763 7.519 1.00 12.03 209 ILE A O 1
ATOM 1707 N N . TYR A 1 207 ? 13.040 35.582 9.198 1.00 10.53 210 TYR A N 1
ATOM 1708 C CA . TYR A 1 207 ? 14.236 34.760 9.425 1.00 10.28 210 TYR A CA 1
ATOM 1709 C C . TYR A 1 207 ? 14.623 33.950 8.168 1.00 9.42 210 TYR A C 1
ATOM 1710 O O . TYR A 1 207 ? 15.775 33.940 7.727 1.00 10.63 210 TYR A O 1
ATOM 1719 N N . SER A 1 208 ? 13.634 33.285 7.580 1.00 10.59 211 SER A N 1
ATOM 1720 C CA . SER A 1 208 ? 13.948 32.390 6.460 1.00 10.78 211 SER A CA 1
ATOM 1721 C C . SER A 1 208 ? 14.453 33.210 5.265 1.00 11.22 211 SER A C 1
ATOM 1722 O O . SER A 1 208 ? 15.467 32.858 4.643 1.00 12.18 211 SER A O 1
ATOM 1725 N N . ALA A 1 209 ? 13.791 34.330 4.967 1.00 11.11 212 ALA A N 1
ATOM 1726 C CA . ALA A 1 209 ? 14.250 35.125 3.814 1.00 11.40 212 ALA A CA 1
ATOM 1727 C C . ALA A 1 209 ? 15.677 35.670 4.073 1.00 11.30 212 ALA A C 1
ATOM 1728 O O . ALA A 1 209 ? 16.524 35.692 3.169 1.00 12.36 212 ALA A O 1
ATOM 1730 N N . SER A 1 210 ? 15.962 36.076 5.315 1.00 11.54 213 SER A N 1
ATOM 1731 C CA . SER A 1 210 ? 17.315 36.550 5.631 1.00 12.45 213 SER A CA 1
ATOM 1732 C C . SER A 1 210 ? 18.369 35.434 5.443 1.00 13.07 213 SER A C 1
ATOM 1733 O O . SER A 1 210 ? 19.491 35.689 4.995 1.00 13.50 213 SER A O 1
ATOM 1736 N N . LEU A 1 211 ? 18.013 34.198 5.801 1.00 13.09 214 LEU A N 1
ATOM 1737 C CA . LEU A 1 211 ? 18.946 33.070 5.627 1.00 14.47 214 LEU A CA 1
ATOM 1738 C C . LEU A 1 211 ? 19.145 32.717 4.152 1.00 14.40 214 LEU A C 1
ATOM 1739 O O . LEU A 1 211 ? 20.250 32.327 3.750 1.00 14.77 214 LEU A O 1
ATOM 1744 N N . LEU A 1 212 ? 18.093 32.878 3.355 1.00 14.14 215 LEU A N 1
ATOM 1745 C CA . LEU A 1 212 ? 18.199 32.687 1.914 1.00 14.51 215 LEU A CA 1
ATOM 1746 C C . LEU A 1 212 ? 19.155 33.720 1.324 1.00 15.42 215 LEU A C 1
ATOM 1747 O O . LEU A 1 212 ? 19.987 33.395 0.465 1.00 15.78 215 LEU A O 1
ATOM 1752 N N . TYR A 1 213 ? 19.047 34.970 1.790 1.00 15.43 216 TYR A N 1
ATOM 1753 C CA . TYR A 1 213 ? 20.001 36.002 1.375 1.00 17.15 216 TYR A CA 1
ATOM 1754 C C . TYR A 1 213 ? 21.412 35.576 1.760 1.00 17.91 216 TYR A C 1
ATOM 1755 O O . TYR A 1 213 ? 22.308 35.561 0.914 1.00 18.77 216 TYR A O 1
ATOM 1764 N N . LYS A 1 214 ? 21.587 35.213 3.028 1.00 18.20 217 LYS A N 1
ATOM 1765 C CA . LYS A 1 214 ? 22.892 34.863 3.608 1.00 19.97 217 LYS A CA 1
ATOM 1766 C C . LYS A 1 214 ? 23.589 33.800 2.759 1.00 19.89 217 LYS A C 1
ATOM 1767 O O . LYS A 1 214 ? 24.787 33.913 2.453 1.00 20.19 217 LYS A O 1
ATOM 1773 N N . HIS A 1 215 ? 22.825 32.797 2.343 1.00 19.62 218 HIS A N 1
ATOM 1774 C CA . HIS A 1 215 ? 23.399 31.637 1.665 1.00 19.89 218 HIS A CA 1
ATOM 1775 C C . HIS A 1 215 ? 23.491 31.775 0.154 1.00 20.68 218 HIS A C 1
ATOM 1776 O O . HIS A 1 215 ? 24.492 31.365 -0.434 1.00 20.16 218 HIS A O 1
ATOM 1783 N N . GLN A 1 216 ? 22.459 32.338 -0.472 1.00 20.93 219 GLN A N 1
ATOM 1784 C CA . GLN A 1 216 ? 22.379 32.355 -1.938 1.00 22.17 219 GLN A CA 1
ATOM 1785 C C . GLN A 1 216 ? 22.599 33.754 -2.538 1.00 22.55 219 GLN A C 1
ATOM 1786 O O . GLN A 1 216 ? 22.545 33.920 -3.766 1.00 22.31 219 GLN A O 1
ATOM 1792 N N . GLN A 1 217 ? 22.860 34.744 -1.680 1.00 22.83 220 GLN A N 1
ATOM 1793 C CA . GLN A 1 217 ? 23.038 36.147 -2.103 1.00 23.70 220 GLN A CA 1
ATOM 1794 C C . GLN A 1 217 ? 21.804 36.695 -2.834 1.00 23.38 220 GLN A C 1
ATOM 1795 O O . GLN A 1 217 ? 21.904 37.510 -3.767 1.00 23.69 220 GLN A O 1
ATOM 1801 N N . ASP A 1 218 ? 20.635 36.244 -2.379 1.00 22.28 221 ASP A N 1
ATOM 1802 C CA . ASP A 1 218 ? 19.363 36.616 -2.973 1.00 21.14 221 ASP A CA 1
ATOM 1803 C C . ASP A 1 218 ? 18.941 37.995 -2.455 1.00 20.29 221 ASP A C 1
ATOM 1804 O O . ASP A 1 218 ? 18.424 38.111 -1.336 1.00 20.17 221 ASP A O 1
ATOM 1809 N N . GLN A 1 219 ? 19.181 39.040 -3.254 1.00 19.00 222 GLN A N 1
ATOM 1810 C CA . GLN A 1 219 ? 18.890 40.416 -2.810 1.00 18.39 222 GLN A CA 1
ATOM 1811 C C . GLN A 1 219 ? 17.389 40.659 -2.674 1.00 16.90 222 GLN A C 1
ATOM 1812 O O . GLN A 1 219 ? 16.964 41.402 -1.794 1.00 17.41 222 GLN A O 1
ATOM 1818 N N . GLY A 1 220 ? 16.595 40.039 -3.544 1.00 15.57 223 GLY A N 1
ATOM 1819 C CA . GLY A 1 220 ? 15.138 40.103 -3.435 1.00 14.97 223 GLY A CA 1
ATOM 1820 C C . GLY A 1 220 ? 14.681 39.612 -2.063 1.00 14.72 223 GLY A C 1
ATOM 1821 O O . GLY A 1 220 ? 13.840 40.246 -1.399 1.00 15.05 223 GLY A O 1
ATOM 1822 N N . ALA A 1 221 ? 15.249 38.487 -1.628 1.00 14.66 224 ALA A N 1
ATOM 1823 C CA . ALA A 1 221 ? 14.900 37.927 -0.318 1.00 14.38 224 ALA A CA 1
ATOM 1824 C C . ALA A 1 221 ? 15.213 38.925 0.783 1.00 14.48 224 ALA A C 1
ATOM 1825 O O . ALA A 1 221 ? 14.381 39.159 1.675 1.00 14.58 224 ALA A O 1
ATOM 1827 N N . LEU A 1 222 ? 16.413 39.505 0.734 1.00 13.96 225 LEU A N 1
ATOM 1828 C CA . LEU A 1 222 ? 16.778 40.502 1.762 1.00 14.57 225 LEU A CA 1
ATOM 1829 C C . LEU A 1 222 ? 15.852 41.732 1.754 1.00 14.46 225 LEU A C 1
ATOM 1830 O O . LEU A 1 222 ? 15.388 42.175 2.805 1.00 14.38 225 LEU A O 1
ATOM 1835 N N . THR A 1 223 ? 15.577 42.266 0.565 1.00 14.20 226 THR A N 1
ATOM 1836 C CA . THR A 1 223 ? 14.701 43.423 0.437 1.00 14.60 226 THR A CA 1
ATOM 1837 C C . THR A 1 223 ? 13.357 43.164 1.128 1.00 14.50 226 THR A C 1
ATOM 1838 O O . THR A 1 223 ? 12.879 43.997 1.904 1.00 15.65 226 THR A O 1
ATOM 1842 N N . TRP A 1 224 ? 12.763 42.005 0.853 1.00 13.80 227 TRP A N 1
ATOM 1843 C CA . TRP A 1 224 ? 11.452 41.714 1.445 1.00 13.83 227 TRP A CA 1
ATOM 1844 C C . TRP A 1 224 ? 11.530 41.351 2.938 1.00 13.85 227 TRP A C 1
ATOM 1845 O O . TRP A 1 224 ? 10.602 41.656 3.702 1.00 14.19 227 TRP A O 1
ATOM 1856 N N . ALA A 1 225 ? 12.620 40.691 3.346 1.00 13.69 228 ALA A N 1
ATOM 1857 C CA . ALA A 1 225 ? 12.825 40.369 4.771 1.00 13.85 228 ALA A CA 1
ATOM 1858 C C . ALA A 1 225 ? 12.820 41.674 5.580 1.00 13.80 228 ALA A C 1
ATOM 1859 O O . ALA A 1 225 ? 12.102 41.808 6.580 1.00 14.14 228 ALA A O 1
ATOM 1861 N N . LYS A 1 226 ? 13.632 42.631 5.139 1.00 14.30 229 LYS A N 1
ATOM 1862 C CA . LYS A 1 226 ? 13.740 43.901 5.858 1.00 15.65 229 LYS A CA 1
ATOM 1863 C C . LYS A 1 226 ? 12.420 44.673 5.798 1.00 14.64 229 LYS A C 1
ATOM 1864 O O . LYS A 1 226 ? 11.977 45.247 6.801 1.00 14.87 229 LYS A O 1
ATOM 1870 N N . ARG A 1 227 ? 11.781 44.652 4.628 1.00 14.76 230 ARG A N 1
ATOM 1871 C CA . ARG A 1 227 ? 10.484 45.308 4.440 1.00 14.64 230 ARG A CA 1
ATOM 1872 C C . ARG A 1 227 ? 9.409 44.737 5.378 1.00 14.48 230 ARG A C 1
ATOM 1873 O O . ARG A 1 227 ? 8.672 45.484 6.021 1.00 14.81 230 ARG A O 1
ATOM 1881 N N . LEU A 1 228 ? 9.335 43.407 5.469 1.00 13.74 231 LEU A N 1
ATOM 1882 C CA . LEU A 1 228 ? 8.377 42.786 6.384 1.00 13.62 231 LEU A CA 1
ATOM 1883 C C . LEU A 1 228 ? 8.721 43.140 7.838 1.00 13.25 231 LEU A C 1
ATOM 1884 O O . LEU A 1 228 ? 7.823 43.459 8.630 1.00 14.26 231 LEU A O 1
ATOM 1889 N N . ALA A 1 229 ? 10.007 43.098 8.190 1.00 13.42 232 ALA A N 1
ATOM 1890 C CA . ALA A 1 229 ? 10.401 43.500 9.541 1.00 13.73 232 ALA A CA 1
ATOM 1891 C C . ALA A 1 229 ? 9.908 44.932 9.807 1.00 13.56 232 ALA A C 1
ATOM 1892 O O . ALA A 1 229 ? 9.397 45.235 10.886 1.00 14.03 232 ALA A O 1
ATOM 1894 N N . ASP A 1 230 ? 10.055 45.794 8.802 1.00 13.72 233 ASP A N 1
ATOM 1895 C CA . ASP A 1 230 ? 9.688 47.212 8.954 1.00 14.11 233 ASP A CA 1
ATOM 1896 C C . ASP A 1 230 ? 8.186 47.401 9.134 1.00 14.48 233 ASP A C 1
ATOM 1897 O O . ASP A 1 230 ? 7.753 48.394 9.751 1.00 14.71 233 ASP A O 1
ATOM 1902 N N . GLN A 1 231 ? 7.389 46.464 8.609 1.00 13.78 234 GLN A N 1
ATOM 1903 C CA . GLN A 1 231 ? 5.929 46.542 8.756 1.00 14.05 234 GLN A CA 1
ATOM 1904 C C . GLN A 1 231 ? 5.487 46.526 10.222 1.00 14.03 234 GLN A C 1
ATOM 1905 O O . GLN A 1 231 ? 4.404 47.013 10.547 1.00 14.79 234 GLN A O 1
ATOM 1911 N N . TYR A 1 232 ? 6.312 45.931 11.080 1.00 13.98 235 TYR A N 1
ATOM 1912 C CA . TYR A 1 232 ? 6.045 45.872 12.513 1.00 14.26 235 TYR A CA 1
ATOM 1913 C C . TYR A 1 232 ? 6.632 47.067 13.269 1.00 14.66 235 TYR A C 1
ATOM 1914 O O . TYR A 1 232 ? 6.378 47.208 14.457 1.00 14.68 235 TYR A O 1
ATOM 1923 N N . VAL A 1 233 ? 7.411 47.903 12.574 1.00 15.04 236 VAL A N 1
ATOM 1924 C CA . VAL A 1 233 ? 8.022 49.112 13.166 1.00 15.53 236 VAL A CA 1
ATOM 1925 C C . VAL A 1 233 ? 7.196 50.359 12.839 1.00 15.55 236 VAL A C 1
ATOM 1926 O O . VAL A 1 233 ? 6.898 51.166 13.729 1.00 15.53 236 VAL A O 1
ATOM 1930 N N . LEU A 1 234 ? 6.794 50.486 11.579 1.00 15.72 237 LEU A N 1
ATOM 1931 C CA . LEU A 1 234 ? 5.999 51.624 11.115 1.00 16.40 237 LEU A CA 1
ATOM 1932 C C . LEU A 1 234 ? 4.748 51.982 11.951 1.00 16.87 237 LEU A C 1
ATOM 1933 O O . LEU A 1 234 ? 4.494 53.180 12.161 1.00 17.17 237 LEU A O 1
ATOM 1938 N N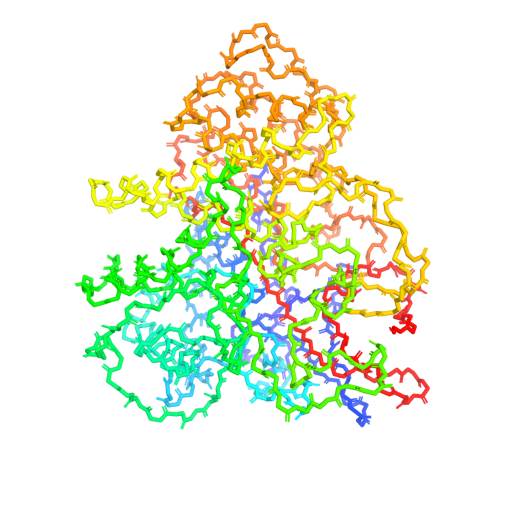 . PRO A 1 235 ? 3.957 50.982 12.391 1.00 16.40 238 PRO A N 1
ATOM 1939 C CA . PRO A 1 235 ? 2.762 51.281 13.207 1.00 16.52 238 PRO A CA 1
ATOM 1940 C C . PRO A 1 235 ? 3.017 51.511 14.705 1.00 16.44 238 PRO A C 1
ATOM 1941 O O . PRO A 1 235 ? 2.056 51.720 15.469 1.00 15.71 238 PRO A O 1
ATOM 1945 N N . ARG A 1 236 ? 4.270 51.449 15.145 1.00 15.96 239 ARG A N 1
ATOM 1946 C CA . ARG A 1 236 ? 4.550 51.658 16.568 1.00 16.62 239 ARG A CA 1
ATOM 1947 C C . ARG A 1 236 ? 4.028 53.024 17.020 1.00 16.54 239 ARG A C 1
ATOM 1948 O O . ARG A 1 236 ? 4.059 53.998 16.251 1.00 16.46 239 ARG A O 1
ATOM 1956 N N . ASP A 1 237 ? 3.520 53.079 18.250 1.00 16.63 240 ASP A N 1
ATOM 1957 C CA . ASP A 1 237 ? 2.911 54.303 18.772 1.00 17.65 240 ASP A CA 1
ATOM 1958 C C . ASP A 1 237 ? 3.917 55.446 18.694 1.00 18.21 240 ASP A C 1
ATOM 1959 O O . ASP A 1 237 ? 5.056 55.288 19.135 1.00 18.06 240 ASP A O 1
ATOM 1964 N N . ALA A 1 238 ? 3.498 56.578 18.122 1.00 19.65 241 ALA A N 1
ATOM 1965 C CA . ALA A 1 238 ? 4.402 57.715 17.905 1.00 20.72 241 ALA A CA 1
ATOM 1966 C C . ALA A 1 238 ? 4.971 58.302 19.199 1.00 21.04 241 ALA A C 1
ATOM 1967 O O . ALA A 1 238 ? 6.066 58.851 19.206 1.00 21.70 241 ALA A O 1
ATOM 1969 N N . LYS A 1 239 ? 4.218 58.163 20.285 1.00 21.03 242 LYS A N 1
ATOM 1970 C CA . LYS A 1 239 ? 4.569 58.715 21.590 1.00 21.50 242 LYS A CA 1
ATOM 1971 C C . LYS A 1 239 ? 5.403 57.716 22.419 1.00 20.09 242 LYS A C 1
ATOM 1972 O O . LYS A 1 239 ? 6.483 58.052 22.915 1.00 20.63 242 LYS A O 1
ATOM 1978 N N . THR A 1 240 ? 4.907 56.485 22.561 1.00 18.69 243 THR A N 1
ATOM 1979 C CA . THR A 1 240 ? 5.525 55.498 23.455 1.00 17.73 243 THR A CA 1
ATOM 1980 C C . THR A 1 240 ? 6.579 54.615 22.783 1.00 17.07 243 THR A C 1
ATOM 1981 O O . THR A 1 240 ? 7.466 54.081 23.459 1.00 16.78 243 THR A O 1
ATOM 1985 N N . GLY A 1 241 ? 6.440 54.412 21.474 1.00 16.73 244 GLY A N 1
ATOM 1986 C CA . GLY A 1 241 ? 7.348 53.515 20.749 1.00 16.74 244 GLY A CA 1
ATOM 1987 C C . GLY A 1 241 ? 7.027 52.044 20.969 1.00 16.63 244 GLY A C 1
ATOM 1988 O O . GLY A 1 241 ? 7.801 51.172 20.543 1.00 17.29 244 GLY A O 1
ATOM 1989 N N . LEU A 1 242 ? 5.893 51.762 21.626 1.00 16.28 245 LEU A N 1
ATOM 1990 C CA . LEU A 1 242 ? 5.480 50.377 21.896 1.00 15.92 245 LEU A CA 1
ATOM 1991 C C . LEU A 1 242 ? 4.867 49.703 20.661 1.00 15.97 245 LEU A C 1
ATOM 1992 O O . LEU A 1 242 ? 4.431 50.368 19.729 1.00 16.21 245 LEU A O 1
ATOM 1997 N N . GLY A 1 243 ? 4.836 48.369 20.673 1.00 15.49 246 GLY A N 1
ATOM 1998 C CA . GLY A 1 243 ? 4.173 47.622 19.600 1.00 15.64 246 GLY A CA 1
ATOM 1999 C C . GLY A 1 243 ? 5.136 47.167 18.509 1.00 15.17 246 GLY A C 1
ATOM 2000 O O . GLY A 1 243 ? 6.338 47.441 18.587 1.00 15.58 246 GLY A O 1
ATOM 2001 N N . VAL A 1 244 ? 4.645 46.449 17.496 1.00 15.91 247 VAL A N 1
ATOM 2002 C CA . VAL A 1 244 ? 3.266 45.946 17.423 1.00 15.54 247 VAL A CA 1
ATOM 2003 C C . VAL A 1 244 ? 3.280 44.445 17.111 1.00 15.56 247 VAL A C 1
ATOM 2004 O O . VAL A 1 244 ? 4.246 43.937 16.519 1.00 16.02 247 VAL A O 1
ATOM 2008 N N . TYR A 1 245 ? 2.215 43.749 17.496 1.00 15.89 248 TYR A N 1
ATOM 2009 C CA . TYR A 1 245 ? 2.129 42.299 17.270 1.00 15.75 248 TYR A CA 1
ATOM 2010 C C . TYR A 1 245 ? 1.672 41.940 15.851 1.00 15.91 248 TYR A C 1
ATOM 2011 O O . TYR A 1 245 ? 1.921 40.828 15.347 1.00 15.91 248 TYR A O 1
ATOM 2020 N N . GLN A 1 246 ? 0.980 42.879 15.219 1.00 16.34 249 GLN A N 1
ATOM 2021 C CA . GLN A 1 246 ? 0.591 42.764 13.814 1.00 16.76 249 GLN A CA 1
ATOM 2022 C C . GLN A 1 246 ? 0.356 44.163 13.268 1.00 17.03 249 GLN A C 1
ATOM 2023 O O . GLN A 1 246 ? 0.150 45.107 14.044 1.00 16.53 249 GLN A O 1
ATOM 2029 N N . PHE A 1 247 ? 0.380 44.299 11.950 1.00 16.54 250 PHE A N 1
ATOM 2030 C CA . PHE A 1 247 ? 0.323 45.623 11.332 1.00 17.15 250 PHE A CA 1
ATOM 2031 C C . PHE A 1 247 ? -0.937 45.830 10.495 1.00 17.35 250 PHE A C 1
ATOM 2032 O O . PHE A 1 247 ? -1.126 46.877 9.871 1.00 17.34 250 PHE A O 1
ATOM 2040 N N . THR A 1 248 ? -1.797 44.816 10.510 1.00 17.44 251 THR A N 1
ATOM 2041 C CA . THR A 1 248 ? -3.090 44.857 9.854 1.00 17.83 251 THR A CA 1
ATOM 2042 C C . THR A 1 248 ? -4.187 44.668 10.901 1.00 17.83 251 THR A C 1
ATOM 2043 O O . THR A 1 248 ? -3.915 44.289 12.046 1.00 17.91 251 THR A O 1
ATOM 2047 N N . GLN A 1 249 ? -5.428 44.914 10.497 1.00 17.44 252 GLN A N 1
ATOM 2048 C CA . GLN A 1 249 ? -6.564 44.540 11.334 1.00 18.15 252 GLN A CA 1
ATOM 2049 C C . GLN A 1 249 ? -7.554 43.740 10.491 1.00 18.73 252 GLN A C 1
ATOM 2050 O O . GLN A 1 249 ? -7.595 43.900 9.275 1.00 18.98 252 GLN A O 1
ATOM 2056 N N . ALA A 1 250 ? -8.334 42.869 11.131 1.00 19.22 253 ALA A N 1
ATOM 2057 C CA . ALA A 1 250 ? -9.315 42.056 10.399 1.00 20.33 253 ALA A CA 1
ATOM 2058 C C . ALA A 1 250 ? -10.348 42.912 9.668 1.00 21.36 253 ALA A C 1
ATOM 2059 O O . ALA A 1 250 ? -10.946 43.819 10.259 1.00 21.53 253 ALA A O 1
ATOM 2061 N N . LEU A 1 251 ? -10.552 42.637 8.379 1.00 22.32 254 LEU A N 1
ATOM 2062 C CA . LEU A 1 251 ? -11.614 43.299 7.631 1.00 23.76 254 LEU A CA 1
ATOM 2063 C C . LEU A 1 251 ? -12.952 42.806 8.172 1.00 24.01 254 LEU A C 1
ATOM 2064 O O . LEU A 1 251 ? -13.202 41.604 8.223 1.00 24.21 254 LEU A O 1
ATOM 2069 N N . LYS A 1 252 ? -13.801 43.738 8.588 1.00 24.69 255 LYS A N 1
ATOM 2070 C CA . LYS A 1 252 ? -15.122 43.389 9.099 1.00 25.49 255 LYS A CA 1
ATOM 2071 C C . LYS A 1 252 ? -16.057 43.052 7.936 1.00 26.46 255 LYS A C 1
ATOM 2072 O O . LYS A 1 252 ? -16.351 43.907 7.101 1.00 26.93 255 LYS A O 1
ATOM 2078 N N . ARG A 1 253 ? -16.503 41.798 7.893 1.00 27.39 256 ARG A N 1
ATOM 2079 C CA . ARG A 1 253 ? -17.354 41.300 6.807 1.00 28.74 256 ARG A CA 1
ATOM 2080 C C . ARG A 1 253 ? -18.785 40.998 7.252 1.00 29.13 256 ARG A C 1
ATOM 2081 O O . ARG A 1 253 ? -19.710 40.984 6.432 1.00 29.24 256 ARG A O 1
ATOM 2089 N N . GLU A 1 254 ? -18.954 40.751 8.550 1.00 29.30 257 GLU A N 1
ATOM 2090 C CA . GLU A 1 254 ? -20.268 40.547 9.154 1.00 29.79 257 GLU A CA 1
ATOM 2091 C C . GLU A 1 254 ? -20.400 41.390 10.417 1.00 29.47 257 GLU A C 1
ATOM 2092 O O . GLU A 1 254 ? -19.394 41.769 11.024 1.00 29.19 257 GLU A O 1
ATOM 2098 N N . GLU A 1 255 ? -21.640 41.676 10.809 1.00 28.90 258 GLU A N 1
ATOM 2099 C CA . GLU A 1 255 ? -21.910 42.268 12.112 1.00 28.53 258 GLU A CA 1
ATOM 2100 C C . GLU A 1 255 ? -21.974 41.143 13.154 1.00 27.56 258 GLU A C 1
ATOM 2101 O O . GLU A 1 255 ? -22.744 40.180 12.990 1.00 27.45 258 GLU A O 1
ATOM 2107 N N . PRO A 1 256 ? -21.157 41.248 14.223 1.00 26.51 259 PRO A N 1
ATOM 2108 C CA . PRO A 1 256 ? -21.191 40.237 15.280 1.00 25.77 259 PRO A CA 1
ATOM 2109 C C . PRO A 1 256 ? -22.481 40.288 16.086 1.00 25.44 259 PRO A C 1
ATOM 2110 O O . PRO A 1 256 ? -23.108 41.346 16.204 1.00 25.47 259 PRO A O 1
ATOM 2114 N N . THR A 1 257 ? -22.862 39.134 16.620 1.00 24.64 260 THR A N 1
ATOM 2115 C CA . THR A 1 257 ? -24.071 39.001 17.421 1.00 24.45 260 THR A CA 1
ATOM 2116 C C . THR A 1 257 ? -23.760 38.430 18.804 1.00 23.05 260 THR A C 1
ATOM 2117 O O . THR A 1 257 ? -24.578 38.537 19.714 1.00 22.90 260 THR A O 1
ATOM 2121 N N . ASP A 1 258 ? -22.585 37.817 18.953 1.00 21.62 261 ASP A N 1
ATOM 2122 C CA . ASP A 1 258 ? -22.202 37.180 20.213 1.00 20.39 261 ASP A CA 1
ATOM 2123 C C . ASP A 1 258 ? -20.742 37.452 20.593 1.00 19.42 261 ASP A C 1
ATOM 2124 O O . ASP A 1 258 ? -19.830 37.199 19.801 1.00 18.34 261 ASP A O 1
ATOM 2129 N N . ASP A 1 259 ? -20.531 37.972 21.806 1.00 18.46 262 ASP A N 1
ATOM 2130 C CA . ASP A 1 259 ? -19.184 38.313 22.292 1.00 18.54 262 ASP A CA 1
ATOM 2131 C C . ASP A 1 259 ? -18.174 37.164 22.197 1.00 18.15 262 ASP A C 1
ATOM 2132 O O . ASP A 1 259 ? -17.015 37.383 21.833 1.00 17.97 262 ASP A O 1
ATOM 2137 N N . ALA A 1 260 ? -18.610 35.948 22.542 1.00 18.08 263 ALA A N 1
ATOM 2138 C CA . ALA A 1 260 ? -17.708 34.797 22.634 1.00 18.39 263 ALA A CA 1
ATOM 2139 C C . ALA A 1 260 ? -17.334 34.217 21.265 1.00 18.59 263 ALA A C 1
ATOM 2140 O O . ALA A 1 260 ? -16.375 33.463 21.168 1.00 19.20 263 ALA A O 1
ATOM 2142 N N . ASP A 1 261 ? -18.072 34.589 20.218 1.00 18.57 264 ASP A N 1
ATOM 2143 C CA . ASP A 1 261 ? -17.691 34.197 18.857 1.00 18.91 264 ASP A CA 1
ATOM 2144 C C . ASP A 1 261 ? -16.662 35.192 18.335 1.00 18.72 264 ASP A C 1
ATOM 2145 O O . ASP A 1 261 ? -17.016 36.299 17.929 1.00 18.02 264 ASP A O 1
ATOM 2150 N N . THR A 1 262 ? -15.399 34.779 18.344 1.00 19.14 265 THR A N 1
ATOM 2151 C CA . THR A 1 262 ? -14.288 35.677 18.038 1.00 19.90 265 THR A CA 1
ATOM 2152 C C . THR A 1 262 ? -13.685 35.467 16.636 1.00 20.10 265 THR A C 1
ATOM 2153 O O . THR A 1 262 ? -12.546 35.867 16.376 1.00 20.44 265 THR A O 1
ATOM 2157 N N . HIS A 1 263 ? -14.452 34.857 15.736 1.00 20.21 266 HIS A N 1
ATOM 2158 C CA . HIS A 1 263 ? -14.035 34.766 14.333 1.00 20.95 266 HIS A CA 1
ATOM 2159 C C . HIS A 1 263 ? -13.665 36.144 13.783 1.00 20.48 266 HIS A C 1
ATOM 2160 O O . HIS A 1 263 ? -14.396 37.128 13.983 1.00 19.78 266 HIS A O 1
ATOM 2167 N N . SER A 1 264 ? -12.537 36.205 13.077 1.00 20.00 267 SER A N 1
ATOM 2168 C CA . SER A 1 264 ? -12.007 37.485 12.603 1.00 20.16 267 SER A CA 1
ATOM 2169 C C . SER A 1 264 ? -12.888 38.217 11.577 1.00 20.20 267 SER A C 1
ATOM 2170 O O . SER A 1 264 ? -12.752 39.433 11.395 1.00 20.10 267 SER A O 1
ATOM 2173 N N . LYS A 1 265 ? -13.805 37.490 10.931 1.00 20.46 268 LYS A N 1
ATOM 2174 C CA . LYS A 1 265 ? -14.749 38.081 9.978 1.00 21.23 268 LYS A CA 1
ATOM 2175 C C . LYS A 1 265 ? -15.645 39.178 10.590 1.00 21.01 268 LYS A C 1
ATOM 2176 O O . LYS A 1 265 ? -16.204 40.006 9.870 1.00 21.28 268 LYS A O 1
ATOM 2182 N N . PHE A 1 266 ? -15.762 39.188 11.921 1.00 20.22 269 PHE A N 1
ATOM 2183 C CA . PHE A 1 266 ? -16.547 40.205 12.614 1.00 20.39 269 PHE A CA 1
ATOM 2184 C C . PHE A 1 266 ? -15.743 41.467 12.930 1.00 19.49 269 PHE A C 1
ATOM 2185 O O . PHE A 1 266 ? -16.271 42.396 13.539 1.00 19.71 269 PHE A O 1
ATOM 2193 N N . GLY A 1 267 ? -14.474 41.489 12.526 1.00 18.37 270 GLY A N 1
ATOM 2194 C CA . GLY A 1 267 ? -13.609 42.657 12.764 1.00 17.71 270 GLY A CA 1
ATOM 2195 C C . GLY A 1 267 ? -12.581 42.444 13.859 1.00 17.25 270 GLY A C 1
ATOM 2196 O O . GLY A 1 267 ? -12.583 41.420 14.553 1.00 16.55 270 GLY A O 1
ATOM 2197 N N . ASP A 1 268 ? -11.701 43.431 14.023 1.00 16.34 271 ASP A N 1
ATOM 2198 C CA . ASP A 1 268 ? -10.622 43.350 15.013 1.00 15.83 271 ASP A CA 1
ATOM 2199 C C . ASP A 1 268 ? -11.170 42.940 16.394 1.00 15.57 271 ASP A C 1
ATOM 2200 O O . ASP A 1 268 ? -12.127 43.558 16.907 1.00 16.07 271 ASP A O 1
ATOM 2205 N N . ARG A 1 269 ? -10.578 41.887 16.961 1.00 15.28 272 ARG A N 1
ATOM 2206 C CA . ARG A 1 269 ? -11.052 41.313 18.227 1.00 15.07 272 ARG A CA 1
ATOM 2207 C C . ARG A 1 269 ? -10.801 42.215 19.432 1.00 15.14 272 ARG A C 1
ATOM 2208 O O . ARG A 1 269 ? -11.587 42.208 20.394 1.00 14.95 272 ARG A O 1
ATOM 2216 N N . ALA A 1 270 ? -9.700 42.971 19.392 1.00 14.52 273 ALA A N 1
ATOM 2217 C CA . ALA A 1 270 ? -9.410 43.904 20.491 1.00 14.68 273 ALA A CA 1
ATOM 2218 C C . ALA A 1 270 ? -10.393 45.066 20.448 1.00 14.91 273 ALA A C 1
ATOM 2219 O O . ALA A 1 270 ? -10.856 45.550 21.491 1.00 14.89 273 ALA A O 1
ATOM 2221 N N . GLN A 1 271 ? -10.720 45.516 19.243 1.00 15.14 274 GLN A N 1
ATOM 2222 C CA . GLN A 1 271 ? -11.668 46.626 19.132 1.00 15.79 274 GLN A CA 1
ATOM 2223 C C . GLN A 1 271 ? -13.051 46.193 19.659 1.00 15.76 274 GLN A C 1
ATOM 2224 O O . GLN A 1 271 ? -13.777 46.987 20.257 1.00 16.17 274 GLN A O 1
ATOM 2230 N N . ARG A 1 272 ? -13.401 44.916 19.478 1.00 15.15 275 ARG A N 1
ATOM 2231 C CA . ARG A 1 272 ? -14.669 44.423 20.005 1.00 15.43 275 ARG A CA 1
ATOM 2232 C C . ARG A 1 272 ? -14.675 44.366 21.528 1.00 15.33 275 ARG A C 1
ATOM 2233 O O . ARG A 1 272 ? -15.629 44.812 22.156 1.00 16.57 275 ARG A O 1
ATOM 2241 N N . GLN A 1 273 ? -13.620 43.809 22.112 1.00 14.97 276 GLN A N 1
ATOM 2242 C CA . GLN A 1 273 ? -13.606 43.556 23.549 1.00 14.78 276 GLN A CA 1
ATOM 2243 C C . GLN A 1 273 ? -13.201 44.774 24.393 1.00 14.90 276 GLN A C 1
ATOM 2244 O O . GLN A 1 273 ? -13.635 44.899 25.551 1.00 14.71 276 GLN A O 1
ATOM 2250 N N . PHE A 1 274 ? -12.350 45.633 23.824 1.00 14.87 277 PHE A N 1
ATOM 2251 C CA . PHE A 1 274 ? -11.803 46.814 24.524 1.00 15.31 277 PHE A CA 1
ATOM 2252 C C . PHE A 1 274 ? -12.267 48.144 23.933 1.00 15.42 277 PHE A C 1
ATOM 2253 O O . PHE A 1 274 ? -12.182 49.167 24.609 1.00 15.25 277 PHE A O 1
ATOM 2261 N N . GLY A 1 275 ? -12.717 48.143 22.679 1.00 15.26 278 GLY A N 1
ATOM 2262 C CA . GLY A 1 275 ? -13.142 49.365 22.016 1.00 15.38 278 GLY A CA 1
ATOM 2263 C C . GLY A 1 275 ? -14.105 50.254 22.795 1.00 16.04 278 GLY A C 1
ATOM 2264 O O . GLY A 1 275 ? -13.902 51.466 22.868 1.00 16.03 278 GLY A O 1
ATOM 2265 N N . PRO A 1 276 ? -15.183 49.670 23.344 1.00 16.22 279 PRO A N 1
ATOM 2266 C CA . PRO A 1 276 ? -16.157 50.489 24.082 1.00 16.67 279 PRO A CA 1
ATOM 2267 C C . PRO A 1 276 ? -15.546 51.370 25.186 1.00 16.88 279 PRO A C 1
ATOM 2268 O O . PRO A 1 276 ? -16.002 52.504 25.374 1.00 17.68 279 PRO A O 1
ATOM 2272 N N . GLU A 1 277 ? -14.524 50.869 25.880 1.00 16.60 280 GLU A N 1
ATOM 2273 C CA . GLU A 1 277 ? -13.935 51.586 27.020 1.00 16.34 280 GLU A CA 1
ATOM 2274 C C . GLU A 1 277 ? -12.647 52.314 26.643 1.00 16.83 280 GLU A C 1
ATOM 2275 O O . GLU A 1 277 ? -12.270 53.301 27.293 1.00 16.71 280 GLU A O 1
ATOM 2281 N N . PHE A 1 278 ? -11.972 51.837 25.596 1.00 15.89 281 PHE A N 1
ATOM 2282 C CA . PHE A 1 278 ? -10.642 52.354 25.260 1.00 15.77 281 PHE A CA 1
ATOM 2283 C C . PHE A 1 278 ? -10.520 53.136 23.943 1.00 15.88 281 PHE A C 1
ATOM 2284 O O . PHE A 1 278 ? -9.513 53.819 23.719 1.00 16.34 281 PHE A O 1
ATOM 2292 N N . GLY A 1 279 ? -11.525 53.028 23.078 1.00 15.77 282 GLY A N 1
ATOM 2293 C CA . GLY A 1 279 ? -11.526 53.757 21.817 1.00 16.88 282 GLY A CA 1
ATOM 2294 C C . GLY A 1 279 ? -10.705 53.116 20.702 1.00 17.84 282 GLY A C 1
ATOM 2295 O O . GLY A 1 279 ? -10.353 51.922 20.790 1.00 17.16 282 GLY A O 1
ATOM 2296 N N . PRO A 1 280 ? -10.414 53.898 19.644 1.00 18.71 283 PRO A N 1
ATOM 2297 C CA . PRO A 1 280 ? -9.779 53.399 18.413 1.00 18.80 283 PRO A CA 1
ATOM 2298 C C . PRO A 1 280 ? -8.413 52.737 18.573 1.00 19.08 283 PRO A C 1
ATOM 2299 O O . PRO A 1 280 ? -8.044 51.908 17.730 1.00 19.40 283 PRO A O 1
ATOM 2303 N N . THR A 1 281 ? -7.654 53.070 19.616 1.00 18.77 284 THR A N 1
ATOM 2304 C CA . THR A 1 281 ? -6.314 52.462 19.729 1.00 19.13 284 THR A CA 1
ATOM 2305 C C . THR A 1 281 ? -6.330 51.002 20.160 1.00 17.83 284 THR A C 1
ATOM 2306 O O . THR A 1 281 ? -5.300 50.320 20.120 1.00 16.73 284 THR A O 1
ATOM 2310 N N . ALA A 1 282 ? -7.497 50.530 20.586 1.00 16.03 285 ALA A N 1
ATOM 2311 C CA . ALA A 1 282 ? -7.660 49.125 20.943 1.00 15.63 285 ALA A CA 1
ATOM 2312 C C . ALA A 1 282 ? -7.759 48.294 19.658 1.00 15.11 285 ALA A C 1
ATOM 2313 O O . ALA A 1 282 ? -8.829 48.152 19.072 1.00 14.98 285 ALA A O 1
ATOM 2315 N N . LEU A 1 283 ? -6.606 47.800 19.217 1.00 15.22 286 LEU A N 1
ATOM 2316 C CA . LEU A 1 283 ? -6.487 46.970 18.018 1.00 15.09 286 LEU A CA 1
ATOM 2317 C C . LEU A 1 283 ? -5.574 45.824 18.405 1.00 14.72 286 LEU A C 1
ATOM 2318 O O . LEU A 1 283 ? -4.689 45.976 19.243 1.00 14.04 286 LEU A O 1
ATOM 2323 N N . GLU A 1 284 ? -5.769 44.676 17.766 1.00 14.51 287 GLU A N 1
ATOM 2324 C CA . GLU A 1 284 ? -4.978 43.502 18.133 1.00 14.94 287 GLU A CA 1
ATOM 2325 C C . GLU A 1 284 ? -3.469 43.753 18.165 1.00 13.85 287 GLU A C 1
ATOM 2326 O O . GLU A 1 284 ? -2.788 43.310 19.090 1.00 14.50 287 GLU A O 1
ATOM 2332 N N . GLY A 1 285 ? -2.952 44.459 17.161 1.00 13.65 288 GLY A N 1
ATOM 2333 C CA . GLY A 1 285 ? -1.505 44.701 17.078 1.00 13.70 288 GLY A CA 1
ATOM 2334 C C . GLY A 1 285 ? -0.980 45.491 18.262 1.00 14.01 288 GLY A C 1
ATOM 2335 O O . GLY A 1 285 ? 0.207 45.435 18.590 1.00 14.59 288 GLY A O 1
ATOM 2336 N N . ASN A 1 286 ? -1.891 46.227 18.898 1.00 14.72 289 ASN A N 1
ATOM 2337 C CA . ASN A 1 286 ? -1.546 47.122 19.996 1.00 15.21 289 ASN A CA 1
ATOM 2338 C C . ASN A 1 286 ? -1.645 46.490 21.374 1.00 14.60 289 ASN A C 1
ATOM 2339 O O . ASN A 1 286 ? -1.308 47.122 22.385 1.00 14.99 289 ASN A O 1
ATOM 2344 N N . MET A 1 287 ? -2.110 45.243 21.420 1.00 14.70 290 MET A N 1
ATOM 2345 C CA . MET A 1 287 ? -2.370 44.600 22.697 1.00 14.98 290 MET A CA 1
ATOM 2346 C C . MET A 1 287 ? -1.108 43.954 23.247 1.00 15.07 290 MET A C 1
ATOM 2347 O O . MET A 1 287 ? -0.713 42.852 22.837 1.00 14.45 290 MET A O 1
ATOM 2352 N N . MET A 1 288 ? -0.451 44.676 24.153 1.00 14.79 291 MET A N 1
ATOM 2353 C CA . MET A 1 288 ? 0.823 44.240 24.709 1.00 15.28 291 MET A CA 1
ATOM 2354 C C . MET A 1 288 ? 0.566 43.355 25.931 1.00 15.17 291 MET A C 1
ATOM 2355 O O . MET A 1 288 ? 0.743 43.761 27.091 1.00 14.96 291 MET A O 1
ATOM 2360 N N . LEU A 1 289 ? 0.139 42.131 25.642 1.00 14.85 292 LEU A N 1
ATOM 2361 C CA . LEU A 1 289 ? -0.258 41.177 26.663 1.00 15.26 292 LEU A CA 1
ATOM 2362 C C . LEU A 1 289 ? 0.708 39.998 26.726 1.00 15.78 292 LEU A C 1
ATOM 2363 O O . LEU A 1 289 ? 1.453 39.751 25.772 1.00 16.44 292 LEU A O 1
ATOM 2368 N N . LYS A 1 290 ? 0.692 39.277 27.848 1.00 16.70 293 LYS A N 1
ATOM 2369 C CA . LYS A 1 290 ? 1.515 38.085 28.044 1.00 17.19 293 LYS A CA 1
ATOM 2370 C C . LYS A 1 290 ? 1.460 37.176 26.811 1.00 17.22 293 LYS A C 1
ATOM 2371 O O . LYS A 1 290 ? 0.417 37.058 26.165 1.00 17.05 293 LYS A O 1
ATOM 2377 N N . GLY A 1 291 ? 2.584 36.556 26.469 1.00 17.38 294 GLY A N 1
ATOM 2378 C CA . GLY A 1 291 ? 2.621 35.713 25.283 1.00 17.15 294 GLY A CA 1
ATOM 2379 C C . GLY A 1 291 ? 2.961 36.546 24.063 1.00 16.86 294 GLY A C 1
ATOM 2380 O O . GLY A 1 291 ? 4.051 36.395 23.496 1.00 17.27 294 GLY A O 1
ATOM 2381 N N . ARG A 1 292 ? 2.049 37.442 23.667 1.00 16.44 295 ARG A N 1
ATOM 2382 C CA . ARG A 1 292 ? 2.320 38.366 22.566 1.00 16.40 295 ARG A CA 1
ATOM 2383 C C . ARG A 1 292 ? 3.634 39.128 22.805 1.00 15.53 295 ARG A C 1
ATOM 2384 O O . ARG A 1 292 ? 4.426 39.316 21.884 1.00 15.37 295 ARG A O 1
ATOM 2392 N N . THR A 1 293 ? 3.871 39.567 24.045 1.00 14.79 296 THR A N 1
ATOM 2393 C CA . THR A 1 293 ? 5.096 40.341 24.314 1.00 15.03 296 THR A CA 1
ATOM 2394 C C . THR A 1 293 ? 6.347 39.473 24.326 1.00 15.16 296 THR A C 1
ATOM 2395 O O . THR A 1 293 ? 7.462 39.979 24.198 1.00 15.30 296 THR A O 1
ATOM 2399 N N . SER A 1 294 ? 6.167 38.166 24.513 1.00 15.40 297 SER A N 1
ATOM 2400 C CA . SER A 1 294 ? 7.277 37.224 24.344 1.00 15.99 297 SER A CA 1
ATOM 2401 C C . SER A 1 294 ? 7.660 37.112 22.867 1.00 15.14 297 SER A C 1
ATOM 2402 O O . SER A 1 294 ? 8.832 37.238 22.506 1.00 15.14 297 SER A O 1
ATOM 2405 N N . THR A 1 295 ? 6.668 36.895 22.009 1.00 14.68 298 THR A N 1
ATOM 2406 C CA . THR A 1 295 ? 6.904 36.879 20.560 1.00 14.71 298 THR A CA 1
ATOM 2407 C C . THR A 1 295 ? 7.580 38.151 20.058 1.00 14.97 298 THR A C 1
ATOM 2408 O O . THR A 1 295 ? 8.490 38.089 19.231 1.00 15.76 298 THR A O 1
ATOM 2412 N N . LEU A 1 296 ? 7.151 39.291 20.583 1.00 15.41 299 LEU A N 1
ATOM 2413 C CA . LEU A 1 296 ? 7.686 40.578 20.149 1.00 15.34 299 LEU A CA 1
ATOM 2414 C C . LEU A 1 296 ? 9.039 40.882 20.790 1.00 15.67 299 LEU A C 1
ATOM 2415 O O . LEU A 1 296 ? 10.026 41.146 20.100 1.00 15.41 299 LEU A O 1
ATOM 2420 N N . TYR A 1 297 ? 9.091 40.830 22.115 1.00 15.11 300 TYR A N 1
ATOM 2421 C CA . TYR A 1 297 ? 10.267 41.319 22.818 1.00 15.95 300 TYR A CA 1
ATOM 2422 C C . TYR A 1 297 ? 11.250 40.230 23.231 1.00 16.38 300 TYR A C 1
ATOM 2423 O O . TYR A 1 297 ? 12.289 40.522 23.837 1.00 17.23 300 TYR A O 1
ATOM 2432 N N . SER A 1 298 ? 10.943 38.984 22.875 1.00 16.57 301 SER A N 1
ATOM 2433 C CA . SER A 1 298 ? 11.922 37.909 22.985 1.00 17.24 301 SER A CA 1
ATOM 2434 C C . SER A 1 298 ? 12.221 37.292 21.622 1.00 16.11 301 SER A C 1
ATOM 2435 O O . SER A 1 298 ? 13.298 37.540 21.071 1.00 15.85 301 SER A O 1
ATOM 2438 N N . GLU A 1 299 ? 11.279 36.501 21.086 1.00 16.05 302 GLU A N 1
ATOM 2439 C CA A GLU A 1 299 ? 11.566 35.748 19.850 0.70 16.15 302 GLU A CA 1
ATOM 2440 C CA B GLU A 1 299 ? 11.473 35.763 19.839 0.30 15.54 302 GLU A CA 1
ATOM 2441 C C . GLU A 1 299 ? 11.959 36.648 18.692 1.00 15.37 302 GLU A C 1
ATOM 2442 O O . GLU A 1 299 ? 12.945 36.357 18.015 1.00 15.05 302 GLU A O 1
ATOM 2453 N N . ASN A 1 300 ? 11.216 37.726 18.464 1.00 14.31 303 ASN A N 1
ATOM 2454 C CA . ASN A 1 300 ? 11.546 38.615 17.359 1.00 13.89 303 ASN A CA 1
ATOM 2455 C C . ASN A 1 300 ? 12.885 39.309 17.631 1.00 13.37 303 ASN A C 1
ATOM 2456 O O . ASN A 1 300 ? 13.727 39.413 16.738 1.00 13.68 303 ASN A O 1
ATOM 2461 N N . ALA A 1 301 ? 13.070 39.782 18.867 1.00 14.12 304 ALA A N 1
ATOM 2462 C CA . ALA A 1 301 ? 14.285 40.506 19.239 1.00 14.19 304 ALA A CA 1
ATOM 2463 C C . ALA A 1 301 ? 15.564 39.688 19.048 1.00 14.00 304 ALA A C 1
ATOM 2464 O O . ALA A 1 301 ? 16.537 40.177 18.494 1.00 15.18 304 ALA A O 1
ATOM 2466 N N . LEU A 1 302 ? 15.560 38.428 19.495 1.00 13.20 305 LEU A N 1
ATOM 2467 C CA . LEU A 1 302 ? 16.778 37.597 19.370 1.00 12.92 305 LEU A CA 1
ATOM 2468 C C . LEU A 1 302 ? 17.147 37.433 17.907 1.00 12.99 305 LEU A C 1
ATOM 2469 O O . LEU A 1 302 ? 18.315 37.578 17.522 1.00 13.76 305 LEU A O 1
ATOM 2474 N N . MET A 1 303 ? 16.134 37.168 17.094 1.00 12.80 306 MET A N 1
ATOM 2475 C CA . MET A 1 303 ? 16.384 36.891 15.688 1.00 13.07 306 MET A CA 1
ATOM 2476 C C . MET A 1 303 ? 16.868 38.160 14.985 1.00 13.55 306 MET A C 1
ATOM 2477 O O . MET A 1 303 ? 17.799 38.111 14.190 1.00 14.12 306 MET A O 1
ATOM 2482 N N . GLN A 1 304 ? 16.239 39.293 15.301 1.00 14.14 307 GLN A N 1
ATOM 2483 C CA . GLN A 1 304 ? 16.602 40.564 14.650 1.00 14.59 307 GLN A CA 1
ATOM 2484 C C . GLN A 1 304 ? 17.949 41.115 15.119 1.00 14.93 307 GLN A C 1
ATOM 2485 O O . GLN A 1 304 ? 18.685 41.723 14.339 1.00 15.33 307 GLN A O 1
ATOM 2491 N N . LEU A 1 305 ? 18.279 40.899 16.386 1.00 15.18 308 LEU A N 1
ATOM 2492 C CA . LEU A 1 305 ? 19.609 41.291 16.870 1.00 16.25 308 LEU A CA 1
ATOM 2493 C C . LEU A 1 305 ? 20.719 40.512 16.166 1.00 16.78 308 LEU A C 1
ATOM 2494 O O . LEU A 1 305 ? 21.758 41.092 15.809 1.00 18.24 308 LEU A O 1
ATOM 2499 N N . GLN A 1 306 ? 20.510 39.209 15.971 1.00 17.91 309 GLN A N 1
ATOM 2500 C CA . GLN A 1 306 ? 21.532 38.404 15.303 1.00 18.66 309 GLN A CA 1
ATOM 2501 C C . GLN A 1 306 ? 21.639 38.794 13.827 1.00 18.79 309 GLN A C 1
ATOM 2502 O O . GLN A 1 306 ? 22.747 38.961 13.307 1.00 18.96 309 GLN A O 1
ATOM 2508 N N . LEU A 1 307 ? 20.490 38.939 13.166 1.00 18.68 310 LEU A N 1
ATOM 2509 C CA . LEU A 1 307 ? 20.477 39.342 11.757 1.00 18.91 310 LEU A CA 1
ATOM 2510 C C . LEU A 1 307 ? 21.122 40.711 11.588 1.00 19.32 310 LEU A C 1
ATOM 2511 O O . LEU A 1 307 ? 21.920 40.923 10.664 1.00 19.28 310 LEU A O 1
ATOM 2516 N N . GLY A 1 308 ? 20.770 41.639 12.480 1.00 19.48 311 GLY A N 1
ATOM 2517 C CA . GLY A 1 308 ? 21.263 43.005 12.386 1.00 20.75 311 GLY A CA 1
ATOM 2518 C C . GLY A 1 308 ? 22.781 43.022 12.437 1.00 21.95 311 GLY A C 1
ATOM 2519 O O . GLY A 1 308 ? 23.425 43.733 11.667 1.00 22.00 311 GLY A O 1
ATOM 2520 N N . LYS A 1 309 ? 23.351 42.220 13.330 1.00 23.09 312 LYS A N 1
ATOM 2521 C CA . LYS A 1 309 ? 24.807 42.139 13.453 1.00 24.52 312 LYS A CA 1
ATOM 2522 C C . LYS A 1 309 ? 25.408 41.482 12.216 1.00 25.45 312 LYS A C 1
ATOM 2523 O O . LYS A 1 309 ? 26.456 41.907 11.728 1.00 25.65 312 LYS A O 1
ATOM 2529 N N . ASP A 1 310 ? 24.727 40.458 11.705 1.00 26.13 313 ASP A N 1
ATOM 2530 C CA . ASP A 1 310 ? 25.185 39.734 10.515 1.00 27.30 313 ASP A CA 1
ATOM 2531 C C . ASP A 1 310 ? 25.296 40.633 9.284 1.00 28.19 313 ASP A C 1
ATOM 2532 O O . ASP A 1 310 ? 26.214 40.468 8.464 1.00 28.42 313 ASP A O 1
ATOM 2537 N N . LEU A 1 311 ? 24.370 41.582 9.162 1.00 28.84 314 LEU A N 1
ATOM 2538 C CA . LEU A 1 311 ? 24.293 42.450 7.980 1.00 29.81 314 LEU A CA 1
ATOM 2539 C C . LEU A 1 311 ? 25.327 43.573 7.937 1.00 30.64 314 LEU A C 1
ATOM 2540 O O . LEU A 1 311 ? 25.532 44.185 6.883 1.00 31.03 314 LEU A O 1
ATOM 2545 N N . GLY A 1 312 ? 25.957 43.860 9.074 1.00 31.12 315 GLY A N 1
ATOM 2546 C CA . GLY A 1 312 ? 26.937 44.947 9.147 1.00 32.04 315 GLY A CA 1
ATOM 2547 C C . GLY A 1 312 ? 26.284 46.305 8.943 1.00 32.70 315 GLY A C 1
ATOM 2548 O O . GLY A 1 312 ? 25.304 46.619 9.617 1.00 32.77 315 GLY A O 1
ATOM 2549 N N . PRO A 1 313 ? 26.810 47.116 7.997 1.00 33.08 316 PRO A N 1
ATOM 2550 C CA . PRO A 1 313 ? 26.299 48.475 7.780 1.00 33.34 316 PRO A CA 1
ATOM 2551 C C . PRO A 1 313 ? 24.797 48.541 7.477 1.00 33.53 316 PRO A C 1
ATOM 2552 O O . PRO A 1 313 ? 24.094 49.374 8.058 1.00 34.03 316 PRO A O 1
ATOM 2556 N N . GLN A 1 314 ? 24.307 47.663 6.605 1.00 33.45 317 GLN A N 1
ATOM 2557 C CA . GLN A 1 314 ? 22.888 47.666 6.239 1.00 33.70 317 GLN A CA 1
ATOM 2558 C C . GLN A 1 314 ? 21.995 46.915 7.247 1.00 32.88 317 GLN A C 1
ATOM 2559 O O . GLN A 1 314 ? 20.827 46.627 6.963 1.00 33.08 317 GLN A O 1
ATOM 2565 N N . GLY A 1 315 ? 22.556 46.613 8.415 1.00 31.80 318 GLY A N 1
ATOM 2566 C CA . GLY A 1 315 ? 21.805 46.016 9.522 1.00 30.62 318 GLY A CA 1
ATOM 2567 C C . GLY A 1 315 ? 21.611 46.974 10.679 1.00 29.84 318 GLY A C 1
ATOM 2568 O O . GLY A 1 315 ? 21.036 46.601 11.710 1.00 29.54 318 GLY A O 1
ATOM 2569 N N . GLN A 1 316 ? 22.079 48.211 10.512 1.00 28.90 319 GLN A N 1
ATOM 2570 C CA . GLN A 1 316 ? 22.009 49.216 11.576 1.00 28.65 319 GLN A CA 1
ATOM 2571 C C . GLN A 1 316 ? 20.572 49.642 11.901 1.00 27.90 319 GLN A C 1
ATOM 2572 O O . GLN A 1 316 ? 20.259 49.902 13.061 1.00 27.66 319 GLN A O 1
ATOM 2578 N N . ASP A 1 317 ? 19.713 49.710 10.882 1.00 27.22 320 ASP A N 1
ATOM 2579 C CA . ASP A 1 317 ? 18.286 50.006 11.080 1.00 26.93 320 ASP A CA 1
ATOM 2580 C C . ASP A 1 317 ? 17.601 48.932 11.918 1.00 25.62 320 ASP A C 1
ATOM 2581 O O . ASP A 1 317 ? 16.896 49.242 12.880 1.00 25.46 320 ASP A O 1
ATOM 2586 N N . LEU A 1 318 ? 17.816 47.676 11.534 1.00 24.17 321 LEU A N 1
ATOM 2587 C CA . LEU A 1 318 ? 17.268 46.517 12.226 1.00 23.25 321 LEU A CA 1
ATOM 2588 C C . LEU A 1 318 ? 17.677 46.499 13.704 1.00 21.53 321 LEU A C 1
ATOM 2589 O O . LEU A 1 318 ? 16.842 46.291 14.594 1.00 21.11 321 LEU A O 1
ATOM 2594 N N . LEU A 1 319 ? 18.961 46.718 13.972 1.00 20.29 322 LEU A N 1
ATOM 2595 C CA . LEU A 1 319 ? 19.416 46.833 15.358 1.00 19.35 322 LEU A CA 1
ATOM 2596 C C . LEU A 1 319 ? 18.727 47.987 16.097 1.00 18.85 322 LEU A C 1
ATOM 2597 O O . LEU A 1 319 ? 18.290 47.806 17.234 1.00 18.59 322 LEU A O 1
ATOM 2602 N N . LYS A 1 320 ? 18.631 49.158 15.454 1.00 19.29 323 LYS A N 1
ATOM 2603 C CA . LYS A 1 320 ? 17.958 50.323 16.052 1.00 19.77 323 LYS A CA 1
ATOM 2604 C C . LYS A 1 320 ? 16.498 50.017 16.387 1.00 18.74 323 LYS A C 1
ATOM 2605 O O . LYS A 1 320 ? 16.043 50.275 17.504 1.00 18.85 323 LYS A O 1
ATOM 2611 N N . TRP A 1 321 ? 15.770 49.457 15.419 1.00 17.93 324 TRP A N 1
ATOM 2612 C CA . TRP A 1 321 ? 14.356 49.132 15.621 1.00 17.13 324 TRP A CA 1
ATOM 2613 C C . TRP A 1 321 ? 14.213 48.219 16.824 1.00 16.63 324 TRP A C 1
ATOM 2614 O O . TRP A 1 321 ? 13.362 48.430 17.694 1.00 16.46 324 TRP A O 1
ATOM 2625 N N . THR A 1 322 ? 15.040 47.177 16.846 1.00 15.66 325 THR A N 1
ATOM 2626 C CA . THR A 1 322 ? 14.940 46.145 17.876 1.00 15.89 325 THR A CA 1
ATOM 2627 C C . THR A 1 322 ? 15.226 46.734 19.263 1.00 15.20 325 THR A C 1
ATOM 2628 O O . THR A 1 322 ? 14.434 46.580 20.175 1.00 15.90 325 THR A O 1
ATOM 2632 N N . VAL A 1 323 ? 16.361 47.417 19.401 1.00 15.59 326 VAL A N 1
ATOM 2633 C CA . VAL A 1 323 ? 16.740 48.007 20.688 1.00 15.39 326 VAL A CA 1
ATOM 2634 C C . VAL A 1 323 ? 15.744 49.078 21.152 1.00 15.37 326 VAL A C 1
ATOM 2635 O O . VAL A 1 323 ? 15.368 49.109 22.322 1.00 15.44 326 VAL A O 1
ATOM 2639 N N . ASP A 1 324 ? 15.316 49.934 20.223 1.00 15.31 327 ASP A N 1
ATOM 2640 C CA . ASP A 1 324 ? 14.294 50.951 20.522 1.00 16.24 327 ASP A CA 1
ATOM 2641 C C . ASP A 1 324 ? 13.040 50.326 21.148 1.00 16.09 327 ASP A C 1
ATOM 2642 O O . ASP A 1 324 ? 12.525 50.824 22.153 1.00 16.60 327 ASP A O 1
ATOM 2647 N N . GLY A 1 325 ? 12.574 49.216 20.573 1.00 15.96 328 GLY A N 1
ATOM 2648 C CA . GLY A 1 325 ? 11.364 48.570 21.092 1.00 15.49 328 GLY A CA 1
ATOM 2649 C C . GLY A 1 325 ? 11.587 48.002 22.483 1.00 15.77 328 GLY A C 1
ATOM 2650 O O . GLY A 1 325 ? 10.736 48.130 23.360 1.00 15.82 328 GLY A O 1
ATOM 2651 N N . LEU A 1 326 ? 12.740 47.368 22.690 1.00 14.55 329 LEU A N 1
ATOM 2652 C CA . LEU A 1 326 ? 13.063 46.824 24.003 1.00 15.38 329 LEU A CA 1
ATOM 2653 C C . LEU A 1 326 ? 13.160 47.932 25.064 1.00 15.53 329 LEU A C 1
ATOM 2654 O O . LEU A 1 326 ? 12.786 47.716 26.223 1.00 15.97 329 LEU A O 1
ATOM 2659 N N . LYS A 1 327 ? 13.671 49.097 24.657 1.00 16.21 330 LYS A N 1
ATOM 2660 C CA . LYS A 1 327 ? 13.731 50.266 25.545 1.00 16.87 330 LYS A CA 1
ATOM 2661 C C . LYS A 1 327 ? 12.320 50.747 25.905 1.00 16.56 330 LYS A C 1
ATOM 2662 O O . LYS A 1 327 ? 12.015 51.003 27.080 1.00 17.55 330 LYS A O 1
ATOM 2668 N N . ALA A 1 328 ? 11.465 50.842 24.891 1.00 16.39 331 ALA A N 1
ATOM 2669 C CA . ALA A 1 328 ? 10.077 51.259 25.097 1.00 16.76 331 ALA A CA 1
ATOM 2670 C C . ALA A 1 328 ? 9.358 50.322 26.067 1.00 16.63 331 ALA A C 1
ATOM 2671 O O . ALA A 1 328 ? 8.712 50.771 27.017 1.00 17.34 331 ALA A O 1
ATOM 2673 N N . PHE A 1 329 ? 9.485 49.019 25.837 1.00 16.72 332 PHE A N 1
ATOM 2674 C CA . PHE A 1 329 ? 8.842 48.024 26.696 1.00 16.53 332 PHE A CA 1
ATOM 2675 C C . PHE A 1 329 ? 9.344 48.152 28.145 1.00 17.05 332 PHE A C 1
ATOM 2676 O O . PHE A 1 329 ? 8.555 48.155 29.096 1.00 16.76 332 PHE A O 1
ATOM 2684 N N . ALA A 1 330 ? 10.658 48.301 28.308 1.00 16.97 333 ALA A N 1
ATOM 2685 C CA . ALA A 1 330 ? 11.238 48.531 29.636 1.00 18.11 333 ALA A CA 1
ATOM 2686 C C . ALA A 1 330 ? 10.678 49.797 30.303 1.00 18.24 333 ALA A C 1
ATOM 2687 O O . ALA A 1 330 ? 10.270 49.758 31.467 1.00 18.78 333 ALA A O 1
ATOM 2689 N N . LYS A 1 331 ? 10.653 50.900 29.551 1.00 18.34 334 LYS A N 1
ATOM 2690 C CA . LYS A 1 331 ? 10.271 52.221 30.090 1.00 19.68 334 LYS A CA 1
ATOM 2691 C C . LYS A 1 331 ? 8.827 52.208 30.582 1.00 18.88 334 LYS A C 1
ATOM 2692 O O . LYS A 1 331 ? 8.547 52.671 31.686 1.00 19.39 334 LYS A O 1
ATOM 2698 N N . TYR A 1 332 ? 7.927 51.642 29.778 1.00 18.52 335 TYR A N 1
ATOM 2699 C CA . TYR A 1 332 ? 6.500 51.668 30.093 1.00 18.65 335 TYR A CA 1
ATOM 2700 C C . TYR A 1 332 ? 5.993 50.502 30.925 1.00 18.33 335 TYR A C 1
ATOM 2701 O O . TYR A 1 332 ? 5.173 50.700 31.841 1.00 18.19 335 TYR A O 1
ATOM 2710 N N . ALA A 1 333 ? 6.460 49.290 30.612 1.00 17.86 336 ALA A N 1
ATOM 2711 C CA . ALA A 1 333 ? 5.838 48.084 31.171 1.00 18.26 336 ALA A CA 1
ATOM 2712 C C . ALA A 1 333 ? 6.548 47.428 32.357 1.00 18.45 336 ALA A C 1
ATOM 2713 O O . ALA A 1 333 ? 5.923 46.702 33.132 1.00 18.42 336 ALA A O 1
ATOM 2715 N N . TYR A 1 334 ? 7.859 47.640 32.478 1.00 18.70 337 TYR A N 1
ATOM 2716 C CA . TYR A 1 334 ? 8.620 46.964 33.530 1.00 19.24 337 TYR A CA 1
ATOM 2717 C C . TYR A 1 334 ? 8.461 47.640 34.892 1.00 20.44 337 TYR A C 1
ATOM 2718 O O . TYR A 1 334 ? 8.633 48.870 35.023 1.00 20.59 337 TYR A O 1
ATOM 2727 N N . ASN A 1 335 ? 8.122 46.829 35.887 1.00 21.05 338 ASN A N 1
ATOM 2728 C CA . ASN A 1 335 ? 8.073 47.268 37.279 1.00 21.96 338 ASN A CA 1
ATOM 2729 C C . ASN A 1 335 ? 9.248 46.648 38.022 1.00 22.40 338 ASN A C 1
ATOM 2730 O O . ASN A 1 335 ? 9.229 45.452 38.337 1.00 21.53 338 ASN A O 1
ATOM 2735 N N . ASP A 1 336 ? 10.264 47.466 38.314 1.00 23.25 339 ASP A N 1
ATOM 2736 C CA A ASP A 1 336 ? 11.474 46.968 38.959 0.70 24.10 339 ASP A CA 1
ATOM 2737 C CA B ASP A 1 336 ? 11.483 47.000 38.976 0.30 23.75 339 ASP A CA 1
ATOM 2738 C C . ASP A 1 336 ? 11.255 46.540 40.421 1.00 24.30 339 ASP A C 1
ATOM 2739 O O . ASP A 1 336 ? 12.086 45.825 40.994 1.00 24.70 339 ASP A O 1
ATOM 2748 N N . GLN A 1 337 ? 10.130 46.951 41.006 1.00 24.62 340 GLN A N 1
ATOM 2749 C CA . GLN A 1 337 ? 9.825 46.622 42.401 1.00 25.16 340 GLN A CA 1
ATOM 2750 C C . GLN A 1 337 ? 9.589 45.128 42.605 1.00 24.41 340 GLN A C 1
ATOM 2751 O O . GLN A 1 337 ? 9.930 44.579 43.651 1.00 25.15 340 GLN A O 1
ATOM 2757 N N . ASP A 1 338 ? 9.023 44.462 41.598 1.00 23.20 341 ASP A N 1
ATOM 2758 C C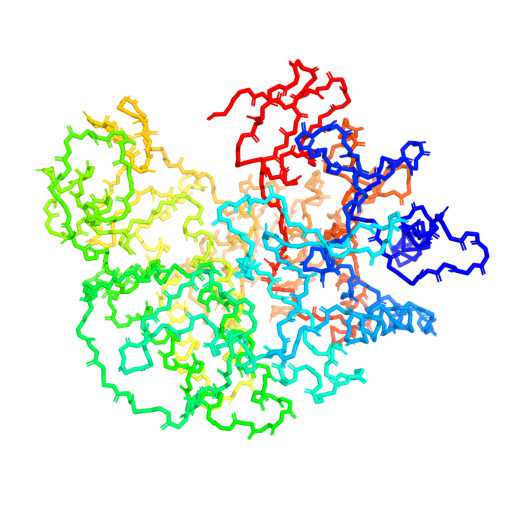A . ASP A 1 338 ? 8.699 43.043 41.741 1.00 21.98 341 ASP A CA 1
ATOM 2759 C C . ASP A 1 338 ? 8.958 42.225 40.470 1.00 21.02 341 ASP A C 1
ATOM 2760 O O . ASP A 1 338 ? 8.432 41.131 40.320 1.00 20.43 341 ASP A O 1
ATOM 2765 N N . ASN A 1 339 ? 9.776 42.767 39.570 1.00 19.95 342 ASN A N 1
ATOM 2766 C CA . ASN A 1 339 ? 10.132 42.070 38.331 1.00 19.05 342 ASN A CA 1
ATOM 2767 C C . ASN A 1 339 ? 8.922 41.590 37.524 1.00 18.76 342 ASN A C 1
ATOM 2768 O O . ASN A 1 339 ? 8.855 40.418 37.126 1.00 18.11 342 ASN A O 1
ATOM 2773 N N . THR A 1 340 ? 7.970 42.491 37.290 1.00 17.72 343 THR A N 1
ATOM 2774 C CA . THR A 1 340 ? 6.814 42.177 36.447 1.00 17.71 343 THR A CA 1
ATOM 2775 C C . THR A 1 340 ? 6.725 43.121 35.258 1.00 17.04 343 THR A C 1
ATOM 2776 O O . THR A 1 340 ? 7.226 44.258 35.300 1.00 17.26 343 THR A O 1
ATOM 2780 N N . PHE A 1 341 ? 6.082 42.637 34.192 1.00 16.94 344 PHE A N 1
ATOM 2781 C CA . PHE A 1 341 ? 5.656 43.501 33.102 1.00 16.41 344 PHE A CA 1
ATOM 2782 C C . PHE A 1 341 ? 4.164 43.723 33.275 1.00 16.23 344 PHE A C 1
ATOM 2783 O O . PHE A 1 341 ? 3.421 42.801 33.637 1.00 16.42 344 PHE A O 1
ATOM 2791 N N . ARG A 1 342 ? 3.741 44.954 33.026 1.00 16.10 345 ARG A N 1
ATOM 2792 C CA . ARG A 1 342 ? 2.328 45.331 33.069 1.00 17.21 345 ARG A CA 1
ATOM 2793 C C . ARG A 1 342 ? 1.649 44.969 31.753 1.00 16.10 345 ARG A C 1
ATOM 2794 O O . ARG A 1 342 ? 2.215 45.215 30.694 1.00 15.96 345 ARG A O 1
ATOM 2802 N N . PRO A 1 343 ? 0.422 44.409 31.825 1.00 16.31 346 PRO A N 1
ATOM 2803 C CA . PRO A 1 343 ? -0.329 44.258 30.580 1.00 16.29 346 PRO A CA 1
ATOM 2804 C C . PRO A 1 343 ? -0.675 45.671 30.121 1.00 16.08 346 PRO A C 1
ATOM 2805 O O . PRO A 1 343 ? -1.028 46.501 30.963 1.00 16.26 346 PRO A O 1
ATOM 2809 N N . MET A 1 344 ? -0.553 45.952 28.822 1.00 15.72 347 MET A N 1
ATOM 2810 C CA . MET A 1 344 ? -0.732 47.316 28.309 1.00 16.27 347 MET A CA 1
ATOM 2811 C C . MET A 1 344 ? -1.307 47.349 26.901 1.00 15.50 347 MET A C 1
ATOM 2812 O O . MET A 1 344 ? -1.274 46.334 26.184 1.00 15.87 347 MET A O 1
ATOM 2817 N N . ILE A 1 345 ? -1.819 48.521 26.518 1.00 15.30 348 ILE A N 1
ATOM 2818 C CA . ILE A 1 345 ? -2.076 48.849 25.118 1.00 14.97 348 ILE A CA 1
ATOM 2819 C C . ILE A 1 345 ? -0.901 49.742 24.656 1.00 15.16 348 ILE A C 1
ATOM 2820 O O . ILE A 1 345 ? -0.323 50.485 25.463 1.00 15.33 348 ILE A O 1
ATOM 2825 N N . ALA A 1 346 ? -0.533 49.638 23.379 1.00 14.85 349 ALA A N 1
ATOM 2826 C CA . ALA A 1 346 ? 0.671 50.282 22.856 1.00 14.82 349 ALA A CA 1
ATOM 2827 C C . ALA A 1 346 ? 0.616 51.807 22.940 1.00 15.06 349 ALA A C 1
ATOM 2828 O O . ALA A 1 346 ? 1.636 52.469 22.756 1.00 15.40 349 ALA A O 1
ATOM 2830 N N . ASN A 1 347 ? -0.576 52.353 23.184 1.00 15.07 350 ASN A N 1
ATOM 2831 C CA . ASN A 1 347 ? -0.704 53.800 23.357 1.00 15.19 350 ASN A CA 1
ATOM 2832 C C . ASN A 1 347 ? -0.178 54.262 24.716 1.00 15.72 350 ASN A C 1
ATOM 2833 O O . ASN A 1 347 ? -0.141 55.474 24.980 1.00 15.83 350 ASN A O 1
ATOM 2838 N N . GLY A 1 348 ? 0.213 53.305 25.564 1.00 15.57 351 GLY A N 1
ATOM 2839 C CA . GLY A 1 348 ? 0.741 53.594 26.905 1.00 16.22 351 GLY A CA 1
ATOM 2840 C C . GLY A 1 348 ? -0.244 53.281 28.027 1.00 16.37 351 GLY A C 1
ATOM 2841 O O . GLY A 1 348 ? 0.066 53.488 29.207 1.00 16.68 351 GLY A O 1
ATOM 2842 N N . GLN A 1 349 ? -1.424 52.766 27.663 1.00 15.50 352 GLN A N 1
ATOM 2843 C CA . GLN A 1 349 ? -2.451 52.421 28.646 1.00 15.62 352 GLN A CA 1
ATOM 2844 C C . GLN A 1 349 ? -2.039 51.240 29.512 1.00 15.99 352 GLN A C 1
ATOM 2845 O O . GLN A 1 349 ? -1.757 50.148 29.010 1.00 16.42 352 GLN A O 1
ATOM 2851 N N . ASP A 1 350 ? -2.033 51.459 30.823 1.00 15.87 353 ASP A N 1
ATOM 2852 C CA . ASP A 1 350 ? -1.815 50.390 31.778 1.00 15.91 353 ASP A CA 1
ATOM 2853 C C . ASP A 1 350 ? -3.115 49.615 31.947 1.00 16.28 353 ASP A C 1
ATOM 2854 O O . ASP A 1 350 ? -4.177 50.206 32.177 1.00 16.85 353 ASP A O 1
ATOM 2859 N N . LEU A 1 351 ? -3.023 48.289 31.821 1.00 15.91 354 LEU A N 1
ATOM 2860 C CA . LEU A 1 351 ? -4.174 47.406 32.018 1.00 15.94 354 LEU A CA 1
ATOM 2861 C C . LEU A 1 351 ? -4.037 46.566 33.290 1.00 15.75 354 LEU A C 1
ATOM 2862 O O . LEU A 1 351 ? -4.807 45.627 33.514 1.00 15.31 354 LEU A O 1
ATOM 2867 N N . SER A 1 352 ? -3.056 46.899 34.135 1.00 15.60 355 SER A N 1
ATOM 2868 C CA . SER A 1 352 ? -2.828 46.121 35.355 1.00 16.76 355 SER A CA 1
ATOM 2869 C C . SER A 1 352 ? -4.108 45.997 36.182 1.00 17.11 355 SER A C 1
ATOM 2870 O O . SER A 1 352 ? -4.753 46.999 36.493 1.00 17.68 355 SER A O 1
ATOM 2873 N N . ASN A 1 353 ? -4.468 44.751 36.498 1.00 17.75 356 ASN A N 1
ATOM 2874 C CA . ASN A 1 353 ? -5.636 44.409 37.330 1.00 18.47 356 ASN A CA 1
ATOM 2875 C C . ASN A 1 353 ? -6.997 44.763 36.724 1.00 18.16 356 ASN A C 1
ATOM 2876 O O . ASN A 1 353 ? -8.021 44.745 37.421 1.00 18.50 356 ASN A O 1
ATOM 2881 N N . TYR A 1 354 ? -7.000 45.038 35.420 1.00 16.81 357 TYR A N 1
ATOM 2882 C CA . TYR A 1 354 ? -8.237 45.342 34.709 1.00 16.70 357 TYR A CA 1
ATOM 2883 C C . TYR A 1 354 ? -9.104 44.096 34.612 1.00 17.21 357 TYR A C 1
ATOM 2884 O O . TYR A 1 354 ? -8.603 43.022 34.284 1.00 17.40 357 TYR A O 1
ATOM 2893 N N . THR A 1 355 ? -10.396 44.244 34.909 1.00 16.64 358 THR A N 1
ATOM 2894 C CA . THR A 1 355 ? -11.357 43.139 34.794 1.00 17.37 358 THR A CA 1
ATOM 2895 C C . THR A 1 355 ? -12.065 43.221 33.447 1.00 16.92 358 THR A C 1
ATOM 2896 O O . THR A 1 355 ? -12.705 44.233 33.139 1.00 16.42 358 THR A O 1
ATOM 2900 N N . LEU A 1 356 ? -11.951 42.178 32.631 1.00 16.51 359 LEU A N 1
ATOM 2901 C CA . LEU A 1 356 ? -12.657 42.175 31.346 1.00 16.56 359 LEU A CA 1
ATOM 2902 C C . LEU A 1 356 ? -14.166 42.260 31.564 1.00 16.26 359 LEU A C 1
ATOM 2903 O O . LEU A 1 356 ? -14.724 41.431 32.288 1.00 16.66 359 LEU A O 1
ATOM 2908 N N . PRO A 1 357 ? -14.817 43.276 30.970 1.00 16.58 360 PRO A N 1
ATOM 2909 C CA . PRO A 1 357 ? -16.262 43.490 31.189 1.00 16.57 360 PRO A CA 1
ATOM 2910 C C . PRO A 1 357 ? -17.184 42.670 30.284 1.00 17.43 360 PRO A C 1
ATOM 2911 O O . PRO A 1 357 ? -18.415 42.690 30.457 1.00 17.54 360 PRO A O 1
ATOM 2915 N N . ARG A 1 358 ? -16.590 41.970 29.325 1.00 16.96 361 ARG A N 1
ATOM 2916 C CA . ARG A 1 358 ? -17.339 41.125 28.396 1.00 16.65 361 ARG A CA 1
ATOM 2917 C C . ARG A 1 358 ? -16.426 40.010 27.896 1.00 17.20 361 ARG A C 1
ATOM 2918 O O . ARG A 1 358 ? -15.197 40.137 27.944 1.00 16.00 361 ARG A O 1
ATOM 2926 N N . ASP A 1 359 ? -17.041 38.917 27.440 1.00 16.98 362 ASP A N 1
ATOM 2927 C CA . ASP A 1 359 ? -16.320 37.811 26.802 1.00 17.04 362 ASP A CA 1
ATOM 2928 C C . ASP A 1 359 ? -15.641 38.296 25.525 1.00 16.71 362 ASP A C 1
ATOM 2929 O O . ASP A 1 359 ? -16.059 39.281 24.920 1.00 16.42 362 ASP A O 1
ATOM 2934 N N . GLY A 1 360 ? -14.603 37.582 25.102 1.00 16.35 363 GLY A N 1
ATOM 2935 C CA . GLY A 1 360 ? -13.951 37.900 23.847 1.00 17.16 363 GLY A CA 1
ATOM 2936 C C . GLY A 1 360 ? -12.644 37.174 23.677 1.00 16.77 363 GLY A C 1
ATOM 2937 O O . GLY A 1 360 ? -12.328 36.249 24.435 1.00 17.48 363 GLY A O 1
ATOM 2938 N N . TYR A 1 361 ? -11.883 37.618 22.681 1.00 16.86 364 TYR A N 1
ATOM 2939 C CA . TYR A 1 361 ? -10.656 36.963 22.252 1.00 17.39 364 TYR A CA 1
ATOM 2940 C C . TYR A 1 361 ? -9.609 36.863 23.361 1.00 17.40 364 TYR A C 1
ATOM 2941 O O . TYR A 1 361 ? -8.793 35.935 23.374 1.00 18.18 364 TYR A O 1
ATOM 2950 N N . TYR A 1 362 ? -9.648 37.805 24.308 1.00 16.79 365 TYR A N 1
ATOM 2951 C CA . TYR A 1 362 ? -8.620 37.877 25.337 1.00 17.31 365 TYR A CA 1
ATOM 2952 C C . TYR A 1 362 ? -9.026 37.278 26.677 1.00 17.53 365 TYR A C 1
ATOM 2953 O O . TYR A 1 362 ? -8.262 37.324 27.644 1.00 18.59 365 TYR A O 1
ATOM 2962 N N . GLY A 1 363 ? -10.219 36.690 26.715 1.00 18.32 366 GLY A N 1
ATOM 2963 C CA . GLY A 1 363 ? -10.705 36.007 27.906 1.00 18.12 366 GLY A CA 1
ATOM 2964 C C . GLY A 1 363 ? -12.183 36.205 28.201 1.00 18.59 366 GLY A C 1
ATOM 2965 O O . GLY A 1 363 ? -12.855 37.051 27.607 1.00 17.91 366 GLY A O 1
ATOM 2966 N N . LYS A 1 364 ? -12.701 35.401 29.123 1.00 18.97 367 LYS A N 1
ATOM 2967 C CA . LYS A 1 364 ? -14.108 35.510 29.486 1.00 19.92 367 LYS A CA 1
ATOM 2968 C C . LYS A 1 364 ? -14.329 36.740 30.375 1.00 18.95 367 LYS A C 1
ATOM 2969 O O . LYS A 1 364 ? -13.407 37.224 31.030 1.00 18.59 367 LYS A O 1
ATOM 2975 N N . LYS A 1 365 ? -15.560 37.240 30.374 1.00 18.94 368 LYS A N 1
ATOM 2976 C CA . LYS A 1 365 ? -15.964 38.298 31.274 1.00 18.51 368 LYS A CA 1
ATOM 2977 C C . LYS A 1 365 ? -15.535 37.926 32.684 1.00 18.46 368 LYS A C 1
ATOM 2978 O O . LYS A 1 365 ? -15.717 36.784 33.111 1.00 16.87 368 LYS A O 1
ATOM 2984 N N . GLY A 1 366 ? -14.952 38.881 33.402 1.00 18.38 369 GLY A N 1
ATOM 2985 C CA . GLY A 1 366 ? -14.529 38.640 34.778 1.00 19.10 369 GLY A CA 1
ATOM 2986 C C . GLY A 1 366 ? -13.061 38.272 34.917 1.00 19.46 369 GLY A C 1
ATOM 2987 O O . GLY A 1 366 ? -12.516 38.326 36.020 1.00 20.30 369 GLY A O 1
ATOM 2988 N N . THR A 1 367 ? -12.426 37.871 33.812 1.00 19.49 370 THR A N 1
ATOM 2989 C CA . THR A 1 367 ? -10.973 37.638 33.793 1.00 20.46 370 THR A CA 1
ATOM 2990 C C . THR A 1 367 ? -10.245 38.911 34.222 1.00 20.11 370 THR A C 1
ATOM 2991 O O . THR A 1 367 ? -10.595 39.995 33.770 1.00 19.94 370 THR A O 1
ATOM 2995 N N . VAL A 1 368 ? -9.228 38.762 35.068 1.00 20.15 371 VAL A N 1
ATOM 2996 C CA . VAL A 1 368 ? -8.398 39.891 35.504 1.00 20.24 371 VAL A CA 1
ATOM 2997 C C . VAL A 1 368 ? -7.012 39.802 34.854 1.00 20.37 371 VAL A C 1
ATOM 2998 O O . VAL A 1 368 ? -6.326 38.773 34.974 1.00 20.66 371 VAL A O 1
ATOM 3002 N N . LEU A 1 369 ? -6.629 40.862 34.143 1.00 20.19 372 LEU A N 1
ATOM 3003 C CA . LEU A 1 369 ? -5.297 40.970 33.528 1.00 19.93 372 LEU A CA 1
ATOM 3004 C C . LEU A 1 369 ? -4.312 41.474 34.567 1.00 20.06 372 LEU A C 1
ATOM 3005 O O . LEU A 1 369 ? -4.400 42.621 35.010 1.00 20.51 372 LEU A O 1
ATOM 3010 N N . LYS A 1 370 ? -3.387 40.611 34.952 1.00 19.97 373 LYS A N 1
ATOM 3011 C CA . LYS A 1 370 ? -2.461 40.895 36.033 1.00 19.82 373 LYS A CA 1
ATOM 3012 C C . LYS A 1 370 ? -1.045 41.106 35.514 1.00 19.02 373 LYS A C 1
ATOM 3013 O O . LYS A 1 370 ? -0.651 40.479 34.509 1.00 17.71 373 LYS A O 1
ATOM 3019 N N . PRO A 1 371 ? -0.265 41.954 36.209 1.00 18.12 374 PRO A N 1
ATOM 3020 C CA . PRO A 1 371 ? 1.158 42.030 35.888 1.00 18.13 374 PRO A CA 1
ATOM 3021 C C . PRO A 1 371 ? 1.732 40.619 35.953 1.00 17.97 374 PRO A C 1
ATOM 3022 O O . PRO A 1 371 ? 1.302 39.805 36.791 1.00 17.89 374 PRO A O 1
ATOM 3026 N N . TYR A 1 372 ? 2.669 40.315 35.059 1.00 17.24 375 TYR A N 1
ATOM 3027 C CA . TYR A 1 372 ? 3.219 38.966 34.987 1.00 17.12 375 TYR A CA 1
ATOM 3028 C C . TYR A 1 372 ? 4.743 38.982 35.132 1.00 17.42 375 TYR A C 1
ATOM 3029 O O . TYR A 1 372 ? 5.423 39.899 34.654 1.00 17.25 375 TYR A O 1
ATOM 3038 N N . LYS A 1 373 ? 5.266 37.975 35.815 1.00 17.97 376 LYS A N 1
ATOM 3039 C CA . LYS A 1 373 ? 6.705 37.923 36.089 1.00 18.59 376 LYS A CA 1
ATOM 3040 C C . LYS A 1 373 ? 7.508 37.880 34.794 1.00 18.59 376 LYS A C 1
ATOM 3041 O O . LYS A 1 373 ? 7.149 37.163 33.859 1.00 18.46 376 LYS A O 1
ATOM 3047 N N . ALA A 1 374 ? 8.587 38.658 34.754 1.00 18.35 377 ALA A N 1
ATOM 3048 C CA . ALA A 1 374 ? 9.490 38.665 33.609 1.00 18.82 377 ALA A CA 1
ATOM 3049 C C . ALA A 1 374 ? 10.402 37.443 33.694 1.00 18.95 377 ALA A C 1
ATOM 3050 O O . ALA A 1 374 ? 11.222 37.326 34.610 1.00 18.96 377 ALA A O 1
ATOM 3052 N N . GLY A 1 375 ? 10.240 36.533 32.737 1.00 19.29 378 GLY A N 1
ATOM 3053 C CA . GLY A 1 375 ? 10.987 35.270 32.727 1.00 19.72 378 GLY A CA 1
ATOM 3054 C C . GLY A 1 375 ? 12.371 35.381 32.113 1.00 20.02 378 GLY A C 1
ATOM 3055 O O . GLY A 1 375 ? 12.765 36.448 31.605 1.00 19.72 378 GLY A O 1
ATOM 3056 N N . ASN A 1 376 ? 13.102 34.267 32.150 1.00 20.93 379 ASN A N 1
ATOM 3057 C CA . ASN A 1 376 ? 14.491 34.236 31.675 1.00 21.08 379 ASN A CA 1
ATOM 3058 C C . ASN A 1 376 ? 14.663 34.483 30.174 1.00 20.90 379 ASN A C 1
ATOM 3059 O O . ASN A 1 376 ? 15.742 34.930 29.740 1.00 20.35 379 ASN A O 1
ATOM 3064 N N . GLU A 1 377 ? 13.616 34.219 29.389 1.00 20.44 380 GLU A N 1
ATOM 3065 C CA . GLU A 1 377 ? 13.669 34.535 27.959 1.00 20.70 380 GLU A CA 1
ATOM 3066 C C . GLU A 1 377 ? 13.961 36.037 27.781 1.00 19.91 380 GLU A C 1
ATOM 3067 O O . GLU A 1 377 ? 14.697 36.433 26.875 1.00 20.24 380 GLU A O 1
ATOM 3073 N N . PHE A 1 378 ? 13.403 36.867 28.666 1.00 18.36 381 PHE A N 1
ATOM 3074 C CA . PHE A 1 378 ? 13.631 38.309 28.604 1.00 17.67 381 PHE A CA 1
ATOM 3075 C C . PHE A 1 378 ? 15.018 38.687 29.125 1.00 17.31 381 PHE A C 1
ATOM 3076 O O . PHE A 1 378 ? 15.598 39.693 28.703 1.00 16.50 381 PHE A O 1
ATOM 3084 N N . LEU A 1 379 ? 15.552 37.889 30.045 1.00 17.20 382 LEU A N 1
ATOM 3085 C CA . LEU A 1 379 ? 16.933 38.094 30.478 1.00 17.44 382 LEU A CA 1
ATOM 3086 C C . LEU A 1 379 ? 17.868 37.999 29.266 1.00 17.06 382 LEU A C 1
ATOM 3087 O O . LEU A 1 379 ? 18.762 38.838 29.103 1.00 17.07 382 LEU A O 1
ATOM 3092 N N . ILE A 1 380 ? 17.634 37.012 28.397 1.00 16.42 383 ILE A N 1
ATOM 3093 C CA . ILE A 1 380 ? 18.457 36.876 27.190 1.00 16.12 383 ILE A CA 1
ATOM 3094 C C . ILE A 1 380 ? 18.318 38.108 26.278 1.00 15.60 383 ILE A C 1
ATOM 3095 O O . ILE A 1 380 ? 19.318 38.688 25.839 1.00 15.50 383 ILE A O 1
ATOM 3100 N N . SER A 1 381 ? 17.080 38.499 25.972 1.00 15.99 384 SER A N 1
ATOM 3101 C CA . SER A 1 381 ? 16.908 39.599 25.016 1.00 16.08 384 SER A CA 1
ATOM 3102 C C . SER A 1 381 ? 17.492 40.915 25.554 1.00 15.83 384 SER A C 1
ATOM 3103 O O . SER A 1 381 ? 18.155 41.652 24.806 1.00 15.68 384 SER A O 1
ATOM 3106 N N . TYR A 1 382 ? 17.287 41.180 26.850 1.00 15.49 385 TYR A N 1
ATOM 3107 C CA . TYR A 1 382 ? 17.854 42.373 27.492 1.00 15.97 385 TYR A CA 1
ATOM 3108 C C . TYR A 1 382 ? 19.383 42.354 27.621 1.00 15.96 385 TYR A C 1
ATOM 3109 O O . TYR A 1 382 ? 20.038 43.374 27.371 1.00 17.17 385 TYR A O 1
ATOM 3118 N N . ALA A 1 383 ? 19.951 41.203 27.968 1.00 16.26 386 ALA A N 1
ATOM 3119 C CA . ALA A 1 383 ? 21.402 41.056 27.978 1.00 15.76 386 ALA A CA 1
ATOM 3120 C C . ALA A 1 383 ? 21.985 41.326 26.569 1.00 16.18 386 ALA A C 1
ATOM 3121 O O . ALA A 1 383 ? 22.934 42.118 26.397 1.00 15.46 386 ALA A O 1
ATOM 3123 N N . ARG A 1 384 ? 21.386 40.713 25.549 1.00 15.65 387 ARG A N 1
ATOM 3124 C CA . ARG A 1 384 ? 21.891 40.883 24.182 1.00 16.55 387 ARG A CA 1
ATOM 3125 C C . ARG A 1 384 ? 21.757 42.320 23.657 1.00 16.93 387 ARG A C 1
ATOM 3126 O O . ARG A 1 384 ? 22.655 42.823 22.981 1.00 17.43 387 ARG A O 1
ATOM 3134 N N . ALA A 1 385 ? 20.640 42.978 23.973 1.00 17.42 388 ALA A N 1
ATOM 3135 C CA . ALA A 1 385 ? 20.439 44.380 23.564 1.00 17.80 388 ALA A CA 1
ATOM 3136 C C . ALA A 1 385 ? 21.435 45.302 24.266 1.00 18.30 388 ALA A C 1
ATOM 3137 O O . ALA A 1 385 ? 21.998 46.207 23.647 1.00 18.65 388 ALA A O 1
ATOM 3139 N N . TYR A 1 386 ? 21.646 45.065 25.560 1.00 18.83 389 TYR A N 1
ATOM 3140 C CA . TYR A 1 386 ? 22.597 45.872 26.328 1.00 19.89 389 TYR A CA 1
ATOM 3141 C C . TYR A 1 386 ? 24.015 45.768 25.745 1.00 20.47 389 TYR A C 1
ATOM 3142 O O . TYR A 1 386 ? 24.740 46.768 25.698 1.00 20.79 389 TYR A O 1
ATOM 3151 N N . ALA A 1 387 ? 24.394 44.569 25.296 1.00 21.14 390 ALA A N 1
ATOM 3152 C CA . ALA A 1 387 ? 25.699 44.338 24.663 1.00 22.06 390 ALA A CA 1
ATOM 3153 C C . ALA A 1 387 ? 25.966 45.288 23.493 1.00 23.29 390 ALA A C 1
ATOM 3154 O O . ALA A 1 387 ? 27.100 45.735 23.286 1.00 24.26 390 ALA A O 1
ATOM 3156 N N . ILE A 1 388 ? 24.928 45.606 22.728 1.00 24.23 391 ILE A N 1
ATOM 3157 C CA . ILE A 1 388 ? 25.121 46.506 21.594 1.00 25.05 391 ILE A CA 1
ATOM 3158 C C . ILE A 1 388 ? 24.785 47.973 21.911 1.00 25.12 391 ILE A C 1
ATOM 3159 O O . ILE A 1 388 ? 25.204 48.878 21.190 1.00 25.42 391 ILE A O 1
ATOM 3164 N N . ASP A 1 389 ? 24.050 48.194 22.998 1.00 24.86 392 ASP A N 1
ATOM 3165 C CA . ASP A 1 389 ? 23.711 49.542 23.455 1.00 25.15 392 ASP A CA 1
ATOM 3166 C C . ASP A 1 389 ? 23.697 49.533 24.984 1.00 25.01 392 ASP A C 1
ATOM 3167 O O . ASP A 1 389 ? 22.733 49.065 25.593 1.00 24.64 392 ASP A O 1
ATOM 3172 N N . ASN A 1 390 ? 24.768 50.049 25.590 1.00 25.12 393 ASN A N 1
ATOM 3173 C CA . ASN A 1 390 ? 24.976 49.986 27.045 1.00 25.41 393 ASN A CA 1
ATOM 3174 C C . ASN A 1 390 ? 24.075 50.927 27.851 1.00 25.33 393 ASN A C 1
ATOM 3175 O O . ASN A 1 390 ? 24.564 51.726 28.654 1.00 25.29 393 ASN A O 1
ATOM 3180 N N . ASP A 1 391 ? 22.766 50.811 27.650 1.00 24.77 394 ASP A N 1
ATOM 3181 C CA . ASP A 1 391 ? 21.785 51.677 28.298 1.00 24.93 394 ASP A CA 1
ATOM 3182 C C . ASP A 1 391 ? 21.412 51.133 29.677 1.00 24.30 394 ASP A C 1
ATOM 3183 O O . ASP A 1 391 ? 20.979 49.982 29.792 1.00 23.79 394 ASP A O 1
ATOM 3188 N N . PRO A 1 392 ? 21.575 51.959 30.736 1.00 23.96 395 PRO A N 1
ATOM 3189 C CA . PRO A 1 392 ? 21.198 51.542 32.098 1.00 23.41 395 PRO A CA 1
ATOM 3190 C C . PRO A 1 392 ? 19.764 51.022 32.212 1.00 22.66 395 PRO A C 1
ATOM 3191 O O . PRO A 1 392 ? 19.483 50.191 33.078 1.00 22.68 395 PRO A O 1
ATOM 3195 N N . LEU A 1 393 ? 18.874 51.507 31.346 1.00 21.90 396 LEU A N 1
ATOM 3196 C CA . LEU A 1 393 ? 17.494 51.031 31.307 1.00 21.70 396 LEU A CA 1
ATOM 3197 C C . LEU A 1 393 ? 17.428 49.540 30.966 1.00 21.05 396 LEU A C 1
ATOM 3198 O O . LEU A 1 393 ? 16.734 48.780 31.640 1.00 21.52 396 LEU A O 1
ATOM 3203 N N . LEU A 1 394 ? 18.163 49.136 29.930 1.00 20.37 397 LEU A N 1
ATOM 3204 C CA . LEU A 1 394 ? 18.238 47.725 29.552 1.00 19.97 397 LEU A CA 1
ATOM 3205 C C . LEU A 1 394 ? 18.880 46.899 30.660 1.00 19.84 397 LEU A C 1
ATOM 3206 O O . LEU A 1 394 ? 18.439 45.784 30.949 1.00 19.70 397 LEU A O 1
ATOM 3211 N N . TRP A 1 395 ? 19.929 47.446 31.271 1.00 19.95 398 TRP A N 1
ATOM 3212 C CA . TRP A 1 395 ? 20.590 46.778 32.386 1.00 20.26 398 TRP A CA 1
ATOM 3213 C C . TRP A 1 395 ? 19.655 46.565 33.576 1.00 20.35 398 TRP A C 1
ATOM 3214 O O . TRP A 1 395 ? 19.715 45.529 34.238 1.00 20.12 398 TRP A O 1
ATOM 3225 N N . LYS A 1 396 ? 18.802 47.549 33.840 1.00 20.43 399 LYS A N 1
ATOM 3226 C CA . LYS A 1 396 ? 17.876 47.474 34.967 1.00 20.67 399 LYS A CA 1
ATOM 3227 C C . LYS A 1 396 ? 16.969 46.252 34.864 1.00 20.14 399 LYS A C 1
ATOM 3228 O O . LYS A 1 396 ? 16.761 45.529 35.848 1.00 19.95 399 LYS A O 1
ATOM 3234 N N . VAL A 1 397 ? 16.430 46.024 33.667 1.00 19.32 400 VAL A N 1
ATOM 3235 C CA . VAL A 1 397 ? 15.584 44.847 33.435 1.00 18.72 400 VAL A CA 1
ATOM 3236 C C . VAL A 1 397 ? 16.378 43.555 33.633 1.00 18.40 400 VAL A C 1
ATOM 3237 O O . VAL A 1 397 ? 15.952 42.667 34.371 1.00 18.11 400 VAL A O 1
ATOM 3241 N N . ALA A 1 398 ? 17.553 43.459 33.010 1.00 17.77 401 ALA A N 1
ATOM 3242 C CA . ALA A 1 398 ? 18.381 42.255 33.197 1.00 17.76 401 ALA A CA 1
ATOM 3243 C C . ALA A 1 398 ? 18.668 41.977 34.682 1.00 17.84 401 ALA A C 1
ATOM 3244 O O . ALA A 1 398 ? 18.533 40.840 35.164 1.00 17.40 401 ALA A O 1
ATOM 3246 N N . ARG A 1 399 ? 19.050 43.029 35.404 1.00 18.06 402 ARG A N 1
ATOM 3247 C CA . ARG A 1 399 ? 19.401 42.936 36.818 1.00 18.36 402 ARG A CA 1
ATOM 3248 C C . ARG A 1 399 ? 18.193 42.533 37.663 1.00 18.02 402 ARG A C 1
ATOM 3249 O O . ARG A 1 399 ? 18.319 41.727 38.587 1.00 18.51 402 ARG A O 1
ATOM 3257 N N . GLY A 1 400 ? 17.028 43.090 37.335 1.00 17.90 403 GLY A N 1
ATOM 3258 C CA . GLY A 1 400 ? 15.790 42.757 38.046 1.00 17.76 403 GLY A CA 1
ATOM 3259 C C . GLY A 1 400 ? 15.359 41.308 37.845 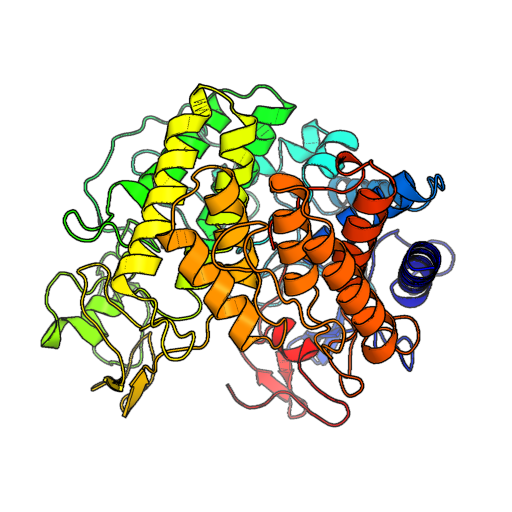1.00 17.63 403 GLY A C 1
ATOM 3260 O O . GLY A 1 400 ? 14.947 40.632 38.794 1.00 17.86 403 GLY A O 1
ATOM 3261 N N . ILE A 1 401 ? 15.445 40.826 36.602 1.00 17.04 404 ILE A N 1
ATOM 3262 C CA . ILE A 1 401 ? 15.116 39.432 36.302 1.00 16.64 404 ILE A CA 1
ATOM 3263 C C . ILE A 1 401 ? 16.077 38.464 36.998 1.00 16.54 404 ILE A C 1
ATOM 3264 O O . ILE A 1 401 ? 15.643 37.499 37.633 1.00 16.80 404 ILE A O 1
ATOM 3269 N N . ALA A 1 402 ? 17.381 38.719 36.873 1.00 16.71 405 ALA A N 1
ATOM 3270 C CA . ALA A 1 402 ? 18.381 37.870 37.529 1.00 17.69 405 ALA A CA 1
ATOM 3271 C C . ALA A 1 402 ? 18.145 37.797 39.049 1.00 18.03 405 ALA A C 1
ATOM 3272 O O . ALA A 1 402 ? 18.158 36.727 39.647 1.00 17.85 405 ALA A O 1
ATOM 3274 N N . ASN A 1 403 ? 17.877 38.942 39.659 1.00 18.68 406 ASN A N 1
ATOM 3275 C CA . ASN A 1 403 ? 17.577 38.970 41.090 1.00 19.83 406 ASN A CA 1
ATOM 3276 C C . ASN A 1 403 ? 16.352 38.111 41.422 1.00 20.27 406 ASN A C 1
ATOM 3277 O O . ASN A 1 403 ? 16.385 37.286 42.337 1.00 20.52 406 ASN A O 1
ATOM 3282 N N . ASP A 1 404 ? 15.277 38.298 40.660 1.00 19.95 407 ASP A N 1
ATOM 3283 C CA . ASP A 1 404 ? 14.015 37.607 40.922 1.00 20.44 407 ASP A CA 1
ATOM 3284 C C . ASP A 1 404 ? 14.160 36.095 40.739 1.00 20.53 407 ASP A C 1
ATOM 3285 O O . ASP A 1 404 ? 13.455 35.307 41.380 1.00 20.57 407 ASP A O 1
ATOM 3290 N N . GLN A 1 405 ? 15.087 35.705 39.864 1.00 20.41 408 GLN A N 1
ATOM 3291 C CA . GLN A 1 405 ? 15.331 34.301 39.533 1.00 20.90 408 GLN A CA 1
ATOM 3292 C C . GLN A 1 405 ? 16.299 33.585 40.483 1.00 20.98 408 GLN A C 1
ATOM 3293 O O . GLN A 1 405 ? 16.662 32.426 40.255 1.00 20.56 408 GLN A O 1
ATOM 3299 N N . GLY A 1 406 ? 16.715 34.264 41.549 1.00 20.48 409 GLY A N 1
ATOM 3300 C CA . GLY A 1 406 ? 17.598 33.644 42.548 1.00 20.56 409 GLY A CA 1
ATOM 3301 C C . GLY A 1 406 ? 19.051 33.562 42.109 1.00 20.34 409 GLY A C 1
ATOM 3302 O O . GLY A 1 406 ? 19.837 32.762 42.649 1.00 20.46 409 GLY A O 1
ATOM 3303 N N . LEU A 1 407 ? 19.415 34.397 41.136 1.00 19.86 410 LEU A N 1
ATOM 3304 C CA . LEU A 1 407 ? 20.783 34.397 40.606 1.00 20.03 410 LEU A CA 1
ATOM 3305 C C . LEU A 1 407 ? 21.703 35.357 41.342 1.00 20.13 410 LEU A C 1
ATOM 3306 O O . LEU A 1 407 ? 22.907 35.381 41.080 1.00 20.40 410 LEU A O 1
ATOM 3311 N N . GLY A 1 408 ? 21.136 36.135 42.264 1.00 19.57 411 GLY A N 1
ATOM 3312 C CA . GLY A 1 408 ? 21.903 37.144 42.987 1.00 19.99 411 GLY A CA 1
ATOM 3313 C C . GLY A 1 408 ? 21.937 38.435 42.191 1.00 19.72 411 GLY A C 1
ATOM 3314 O O . GLY A 1 408 ? 21.068 38.676 41.347 1.00 19.80 411 GLY A O 1
ATOM 3315 N N . ASP A 1 409 ? 22.938 39.267 42.466 1.00 19.65 412 ASP A N 1
ATOM 3316 C CA . ASP A 1 409 ? 23.053 40.598 41.884 1.00 19.46 412 ASP A CA 1
ATOM 3317 C C . ASP A 1 409 ? 24.117 40.576 40.788 1.00 19.54 412 ASP A C 1
ATOM 3318 O O . ASP A 1 409 ? 25.299 40.353 41.068 1.00 19.42 412 ASP A O 1
ATOM 3323 N N . ILE A 1 410 ? 23.704 40.794 39.539 1.00 19.64 413 ILE A N 1
ATOM 3324 C CA . ILE A 1 410 ? 24.665 40.851 38.433 1.00 19.56 413 ILE A CA 1
ATOM 3325 C C . ILE A 1 410 ? 25.458 42.162 38.409 1.00 20.05 413 ILE A C 1
ATOM 3326 O O . ILE A 1 410 ? 26.342 42.347 37.568 1.00 19.84 413 ILE A O 1
ATOM 3331 N N . GLY A 1 411 ? 25.151 43.054 39.354 1.00 20.52 414 GLY A N 1
ATOM 3332 C CA . GLY A 1 411 ? 25.897 44.295 39.522 1.00 21.24 414 GLY A CA 1
ATOM 3333 C C . GLY A 1 411 ? 25.090 45.527 39.166 1.00 21.51 414 GLY A C 1
ATOM 3334 O O . GLY A 1 411 ? 23.995 45.429 38.612 1.00 21.47 414 GLY A O 1
ATOM 3335 N N . THR A 1 412 ? 25.632 46.694 39.497 1.00 21.78 415 THR A N 1
ATOM 3336 C CA . THR A 1 412 ? 25.010 47.971 39.128 1.00 22.66 415 THR A CA 1
ATOM 3337 C C . THR A 1 412 ? 25.265 48.286 37.648 1.00 22.74 415 THR A C 1
ATOM 3338 O O . THR A 1 412 ? 24.576 49.116 37.040 1.00 22.85 415 THR A O 1
ATOM 3342 N N . ALA A 1 413 ? 26.279 47.610 37.104 1.00 22.62 416 ALA A N 1
ATOM 3343 C CA . ALA A 1 413 ? 26.678 47.642 35.704 1.00 22.59 416 ALA A CA 1
ATOM 3344 C C . ALA A 1 413 ? 27.559 46.401 35.503 1.00 22.75 416 ALA A C 1
ATOM 3345 O O . ALA A 1 413 ? 27.986 45.783 36.486 1.00 22.08 416 ALA A O 1
ATOM 3347 N N . PRO A 1 414 ? 27.811 46.002 34.239 1.00 23.13 417 PRO A N 1
ATOM 3348 C CA . PRO A 1 414 ? 28.662 44.821 34.051 1.00 23.40 417 PRO A CA 1
ATOM 3349 C C . PRO A 1 414 ? 29.989 44.929 34.810 1.00 24.01 417 PRO A C 1
ATOM 3350 O O . PRO A 1 414 ? 30.723 45.907 34.641 1.00 24.37 417 PRO A O 1
ATOM 3354 N N . GLY A 1 415 ? 30.259 43.952 35.671 1.00 24.14 418 GLY A N 1
ATOM 3355 C CA . GLY A 1 415 ? 31.521 43.894 36.406 1.00 25.22 418 GLY A CA 1
ATOM 3356 C C . GLY A 1 415 ? 31.649 44.878 37.554 1.00 25.94 418 GLY A C 1
ATOM 3357 O O . GLY A 1 415 ? 32.726 44.998 38.146 1.00 25.91 418 GLY A O 1
ATOM 3358 N N . LYS A 1 416 ? 30.562 45.585 37.871 1.00 25.98 419 LYS A N 1
ATOM 3359 C CA . LYS A 1 416 ? 30.567 46.566 38.962 1.00 26.64 419 LYS A CA 1
ATOM 3360 C C . LYS A 1 416 ? 29.683 46.115 40.122 1.00 26.57 419 LYS A C 1
ATOM 3361 O O . LYS A 1 416 ? 28.457 46.007 39.984 1.00 26.00 419 LYS A O 1
ATOM 3367 N N . GLU A 1 417 ? 30.328 45.826 41.255 1.00 26.78 420 GLU A N 1
ATOM 3368 C CA . GLU A 1 417 ? 29.652 45.375 42.471 1.00 27.48 420 GLU A CA 1
ATOM 3369 C C . GLU A 1 417 ? 28.818 44.111 42.228 1.00 26.54 420 GLU A C 1
ATOM 3370 O O . GLU A 1 417 ? 27.659 44.012 42.655 1.00 25.79 420 GLU A O 1
ATOM 3376 N N . VAL A 1 418 ? 29.433 43.145 41.547 1.00 25.62 421 VAL A N 1
ATOM 3377 C CA . VAL A 1 418 ? 28.781 41.888 41.202 1.00 25.12 421 VAL A CA 1
ATOM 3378 C C . VAL A 1 418 ? 28.759 40.966 42.419 1.00 25.10 421 VAL A C 1
ATOM 3379 O O . VAL A 1 418 ? 29.784 40.785 43.093 1.00 25.48 421 VAL A O 1
ATOM 3383 N N . LYS A 1 419 ? 27.585 40.406 42.700 1.00 24.69 422 LYS A N 1
ATOM 3384 C CA . LYS A 1 419 ? 27.399 39.473 43.809 1.00 24.84 422 LYS A CA 1
ATOM 3385 C C . LYS A 1 419 ? 26.473 38.343 43.354 1.00 24.18 422 LYS A C 1
ATOM 3386 O O . LYS A 1 419 ? 25.321 38.259 43.792 1.00 24.40 422 LYS A O 1
ATOM 3392 N N . VAL A 1 420 ? 26.975 37.497 42.453 1.00 23.12 423 VAL A N 1
ATOM 3393 C CA . VAL A 1 420 ? 26.198 36.347 41.956 1.00 22.61 423 VAL A CA 1
ATOM 3394 C C . VAL A 1 420 ? 25.968 35.301 43.054 1.00 22.09 423 VAL A C 1
ATOM 3395 O O . VAL A 1 420 ? 26.784 35.142 43.977 1.00 21.98 423 VAL A O 1
ATOM 3399 N N . ASN A 1 421 ? 24.848 34.597 42.955 1.00 21.61 424 ASN A N 1
ATOM 3400 C CA . ASN A 1 421 ? 24.506 33.585 43.937 1.00 21.27 424 ASN A CA 1
ATOM 3401 C C . ASN A 1 421 ? 25.048 32.220 43.521 1.00 21.18 424 ASN A C 1
ATOM 3402 O O . ASN A 1 421 ? 24.370 31.444 42.832 1.00 21.06 424 ASN A O 1
ATOM 3407 N N . MET A 1 422 ? 26.276 31.923 43.948 1.00 21.15 425 MET A N 1
ATOM 3408 C CA . MET A 1 422 ? 26.904 30.641 43.615 1.00 21.79 425 MET A CA 1
ATOM 3409 C C . MET A 1 422 ? 26.190 29.445 44.251 1.00 21.96 425 MET A C 1
ATOM 3410 O O . MET A 1 422 ? 26.460 28.288 43.905 1.00 22.19 425 MET A O 1
ATOM 3415 N N . ASP A 1 423 ? 25.262 29.719 45.161 1.00 22.22 426 ASP A N 1
ATOM 3416 C CA . ASP A 1 423 ? 24.484 28.660 45.788 1.00 22.67 426 ASP A CA 1
ATOM 3417 C C . ASP A 1 423 ? 23.098 28.523 45.165 1.00 21.92 426 ASP A C 1
ATOM 3418 O O . ASP A 1 423 ? 22.245 27.813 45.701 1.00 21.94 426 ASP A O 1
ATOM 3423 N N . THR A 1 424 ? 22.886 29.183 44.023 1.00 20.94 427 THR A N 1
ATOM 3424 C CA . THR A 1 424 ? 21.585 29.110 43.348 1.00 20.32 427 THR A CA 1
ATOM 3425 C C . THR A 1 424 ? 21.143 27.672 43.067 1.00 20.18 427 THR A C 1
ATOM 3426 O O . THR A 1 424 ? 21.967 26.798 42.788 1.00 19.86 427 THR A O 1
ATOM 3430 N N . THR A 1 425 ? 19.832 27.445 43.142 1.00 20.26 428 THR A N 1
ATOM 3431 C CA . THR A 1 425 ? 19.245 26.170 42.715 1.00 20.95 428 THR A CA 1
ATOM 3432 C C . THR A 1 425 ? 18.640 26.282 41.303 1.00 20.39 428 THR A C 1
ATOM 3433 O O . THR A 1 425 ? 18.026 25.332 40.819 1.00 21.31 428 THR A O 1
ATOM 3437 N N . ASN A 1 426 ? 18.805 27.443 40.666 1.00 19.90 429 ASN A N 1
ATOM 3438 C CA . ASN A 1 426 ? 18.255 27.684 39.328 1.00 19.28 429 ASN A CA 1
ATOM 3439 C C . ASN A 1 426 ? 18.796 26.661 38.339 1.00 18.54 429 ASN A C 1
ATOM 3440 O O . ASN A 1 426 ? 20.001 26.410 38.284 1.00 18.37 429 ASN A O 1
ATOM 3445 N N . SER A 1 427 ? 17.887 26.048 37.584 1.00 17.90 430 SER A N 1
ATOM 3446 C CA . SER A 1 427 ? 18.275 25.046 36.591 1.00 17.39 430 SER A CA 1
ATOM 3447 C C . SER A 1 427 ? 17.640 25.334 35.232 1.00 17.09 430 SER A C 1
ATOM 3448 O O . SER A 1 427 ? 17.449 24.415 34.433 1.00 17.51 430 SER A O 1
ATOM 3451 N N . ASP A 1 428 ? 17.326 26.606 34.988 1.00 16.38 431 ASP A N 1
ATOM 3452 C CA . ASP A 1 428 ? 16.644 27.027 33.758 1.00 16.13 431 ASP A CA 1
ATOM 3453 C C . ASP A 1 428 ? 17.674 27.224 32.636 1.00 15.66 431 ASP A C 1
ATOM 3454 O O . ASP A 1 428 ? 18.519 28.117 32.722 1.00 15.48 431 ASP A O 1
ATOM 3459 N N . PRO A 1 429 ? 17.592 26.412 31.556 1.00 15.80 432 PRO A N 1
ATOM 3460 C CA . PRO A 1 429 ? 18.563 26.623 30.456 1.00 15.43 432 PRO A CA 1
ATOM 3461 C C . PRO A 1 429 ? 18.559 28.063 29.898 1.00 15.09 432 PRO A C 1
ATOM 3462 O O . PRO A 1 429 ? 19.603 28.540 29.452 1.00 14.85 432 PRO A O 1
ATOM 3466 N N . TYR A 1 430 ? 17.410 28.747 29.934 1.00 15.04 433 TYR A N 1
ATOM 3467 C CA . TYR A 1 430 ? 17.342 30.153 29.509 1.00 15.12 433 TYR A CA 1
ATOM 3468 C C . TYR A 1 430 ? 18.262 31.053 30.340 1.00 14.89 433 TYR A C 1
ATOM 3469 O O . TYR A 1 430 ? 18.886 31.970 29.805 1.00 15.70 433 TYR A O 1
ATOM 3478 N N . ALA A 1 431 ? 18.328 30.776 31.644 1.00 14.88 434 ALA A N 1
ATOM 3479 C CA . ALA A 1 431 ? 19.204 31.530 32.539 1.00 14.96 434 ALA A CA 1
ATOM 3480 C C . ALA A 1 431 ? 20.658 31.259 32.192 1.00 14.78 434 ALA A C 1
ATOM 3481 O O . ALA A 1 431 ? 21.473 32.171 32.196 1.00 15.78 434 ALA A O 1
ATOM 3483 N N . LEU A 1 432 ? 20.974 29.997 31.884 1.00 13.84 435 LEU A N 1
ATOM 3484 C CA . LEU A 1 432 ? 22.339 29.639 31.483 1.00 13.91 435 LEU A CA 1
ATOM 3485 C C . LEU A 1 432 ? 22.733 30.385 30.204 1.00 13.61 435 LEU A C 1
ATOM 3486 O O . LEU A 1 432 ? 23.789 31.032 30.152 1.00 13.95 435 LEU A O 1
ATOM 3491 N N . PHE A 1 433 ? 21.884 30.307 29.173 1.00 13.74 436 PHE A N 1
ATOM 3492 C CA . PHE A 1 433 ? 22.123 31.088 27.941 1.00 13.10 436 PHE A CA 1
ATOM 3493 C C . PHE A 1 433 ? 22.375 32.579 28.230 1.00 13.52 436 PHE A C 1
ATOM 3494 O O . PHE A 1 433 ? 23.336 33.166 27.716 1.00 14.65 436 PHE A O 1
ATOM 3502 N N . ALA A 1 434 ? 21.509 33.170 29.057 1.00 13.86 437 ALA A N 1
ATOM 3503 C CA . ALA A 1 434 ? 21.565 34.614 29.314 1.00 14.45 437 ALA A CA 1
ATOM 3504 C C . ALA A 1 434 ? 22.893 34.974 29.999 1.00 14.71 437 ALA A C 1
ATOM 3505 O O . ALA A 1 434 ? 23.542 35.951 29.633 1.00 15.14 437 ALA A O 1
ATOM 3507 N N . LEU A 1 435 ? 23.305 34.169 30.972 1.00 14.45 438 LEU A N 1
ATOM 3508 C CA . LEU A 1 435 ? 24.573 34.433 31.677 1.00 15.17 438 LEU A CA 1
ATOM 3509 C C . LEU A 1 435 ? 25.784 34.319 30.752 1.00 15.82 438 LEU A C 1
ATOM 3510 O O . LEU A 1 435 ? 26.742 35.095 30.847 1.00 15.58 438 LEU A O 1
ATOM 3515 N N . LEU A 1 436 ? 25.736 33.348 29.842 1.00 15.46 439 LEU A N 1
ATOM 3516 C CA . LEU A 1 436 ? 26.790 33.248 28.833 1.00 16.33 439 LEU A CA 1
ATOM 3517 C C . LEU A 1 436 ? 26.832 34.471 27.914 1.00 16.64 439 LEU A C 1
ATOM 3518 O O . LEU A 1 436 ? 27.918 34.923 27.509 1.00 16.65 439 LEU A O 1
ATOM 3523 N N . ASP A 1 437 ? 25.657 35.004 27.568 1.00 16.69 440 ASP A N 1
ATOM 3524 C CA . ASP A 1 437 ? 25.588 36.247 26.795 1.00 17.49 440 ASP A CA 1
ATOM 3525 C C . ASP A 1 437 ? 26.225 37.391 27.577 1.00 17.81 440 ASP A C 1
ATOM 3526 O O . ASP A 1 437 ? 27.003 38.173 27.020 1.00 18.68 440 ASP A O 1
ATOM 3531 N N . LEU A 1 438 ? 25.902 37.477 28.864 1.00 17.80 441 LEU A N 1
ATOM 3532 C CA . LEU A 1 438 ? 26.473 38.532 29.704 1.00 17.37 441 LEU A CA 1
ATOM 3533 C C . LEU A 1 438 ? 27.998 38.375 29.754 1.00 17.97 441 LEU A C 1
ATOM 3534 O O . LEU A 1 438 ? 28.746 39.349 29.583 1.00 17.96 441 LEU A O 1
ATOM 3539 N N . TYR A 1 439 ? 28.451 37.141 29.950 1.00 17.19 442 TYR A N 1
ATOM 3540 C CA . TYR A 1 439 ? 29.881 36.842 29.978 1.00 17.83 442 TYR A CA 1
ATOM 3541 C C . TYR A 1 439 ? 30.557 37.157 28.654 1.00 18.04 442 TYR A C 1
ATOM 3542 O O . TYR A 1 439 ? 31.611 37.792 28.621 1.00 17.53 442 TYR A O 1
ATOM 3551 N N . HIS A 1 440 ? 29.959 36.707 27.556 1.00 18.31 443 HIS A N 1
ATOM 3552 C CA . HIS A 1 440 ? 30.585 36.902 26.255 1.00 20.00 443 HIS A CA 1
ATOM 3553 C C . HIS A 1 440 ? 30.889 38.379 25.985 1.00 19.78 443 HIS A C 1
ATOM 3554 O O . HIS A 1 440 ? 32.000 38.735 25.587 1.00 19.72 443 HIS A O 1
ATOM 3561 N N . ALA A 1 441 ? 29.901 39.236 26.224 1.00 19.70 444 ALA A N 1
ATOM 3562 C CA . ALA A 1 441 ? 30.029 40.648 25.912 1.00 20.03 444 ALA A CA 1
ATOM 3563 C C . ALA A 1 441 ? 30.933 41.356 26.909 1.00 20.06 444 ALA A C 1
ATOM 3564 O O . ALA A 1 441 ? 31.695 42.236 26.524 1.00 20.47 444 ALA A O 1
ATOM 3566 N N . SER A 1 442 ? 30.855 40.961 28.182 1.00 19.38 445 SER A N 1
ATOM 3567 C CA . SER A 1 442 ? 31.492 41.714 29.263 1.00 19.38 445 SER A CA 1
ATOM 3568 C C . SER A 1 442 ? 32.835 41.143 29.687 1.00 19.00 445 SER A C 1
ATOM 3569 O O . SER A 1 442 ? 33.649 41.858 30.265 1.00 19.82 445 SER A O 1
ATOM 3572 N N . GLN A 1 443 ? 33.031 39.846 29.435 1.00 18.84 446 GLN A N 1
ATOM 3573 C CA . GLN A 1 443 ? 34.211 39.100 29.888 1.00 18.17 446 GLN A CA 1
ATOM 3574 C C . GLN A 1 443 ? 34.391 39.076 31.420 1.00 18.06 446 GLN A C 1
ATOM 3575 O O . GLN A 1 443 ? 35.488 38.881 31.930 1.00 18.01 446 GLN A O 1
ATOM 3581 N N . VAL A 1 444 ? 33.295 39.281 32.139 1.00 17.07 447 VAL A N 1
ATOM 3582 C CA . VAL A 1 444 ? 33.309 39.210 33.594 1.00 17.25 447 VAL A CA 1
ATOM 3583 C C . VAL A 1 444 ? 33.169 37.749 34.031 1.00 17.83 447 VAL A C 1
ATOM 3584 O O . VAL A 1 444 ? 32.123 37.108 33.823 1.00 16.99 447 VAL A O 1
ATOM 3588 N N . ALA A 1 445 ? 34.243 37.228 34.620 1.00 18.26 448 ALA A N 1
ATOM 3589 C CA . ALA A 1 445 ? 34.342 35.806 34.983 1.00 18.73 448 ALA A CA 1
ATOM 3590 C C . ALA A 1 445 ? 33.144 35.307 35.799 1.00 19.08 448 ALA A C 1
ATOM 3591 O O . ALA A 1 445 ? 32.647 34.194 35.567 1.00 19.10 448 ALA A O 1
ATOM 3593 N N . ASP A 1 446 ? 32.694 36.133 36.752 1.00 19.11 449 ASP A N 1
ATOM 3594 C CA . ASP A 1 446 ? 31.584 35.780 37.650 1.00 19.10 449 ASP A CA 1
ATOM 3595 C C . ASP A 1 446 ? 30.350 35.274 36.899 1.00 17.84 449 ASP A C 1
ATOM 3596 O O . ASP A 1 446 ? 29.677 34.362 37.371 1.00 17.79 449 ASP A O 1
ATOM 3601 N N . TYR A 1 447 ? 30.049 35.867 35.741 1.00 16.70 450 TYR A N 1
ATOM 3602 C CA . TYR A 1 447 ? 28.857 35.442 34.975 1.00 16.42 450 TYR A CA 1
ATOM 3603 C C . TYR A 1 447 ? 29.001 34.001 34.460 1.00 16.38 450 TYR A C 1
ATOM 3604 O O . TYR A 1 447 ? 28.043 33.218 34.510 1.00 17.55 450 TYR A O 1
ATOM 3613 N N . ARG A 1 448 ? 30.196 33.642 34.000 1.00 16.18 451 ARG A N 1
ATOM 3614 C CA . ARG A 1 448 ? 30.403 32.261 33.544 1.00 16.32 451 ARG A CA 1
ATOM 3615 C C . ARG A 1 448 ? 30.496 31.278 34.707 1.00 17.06 451 ARG A C 1
ATOM 3616 O O . ARG A 1 448 ? 30.044 30.135 34.592 1.00 17.15 451 ARG A O 1
ATOM 3624 N N . LYS A 1 449 ? 31.077 31.716 35.825 1.00 17.30 452 LYS A N 1
ATOM 3625 C CA . LYS A 1 449 ? 31.121 30.868 37.012 1.00 18.43 452 LYS A CA 1
ATOM 3626 C C . LYS A 1 449 ? 29.689 30.520 37.433 1.00 17.35 452 LYS A C 1
ATOM 3627 O O . LYS A 1 449 ? 29.378 29.357 37.745 1.00 17.10 452 LYS A O 1
ATOM 3633 N N . LEU A 1 450 ? 28.814 31.525 37.403 1.00 16.90 453 LEU A N 1
ATOM 3634 C CA . LEU A 1 450 ? 27.401 31.314 37.698 1.00 16.68 453 LEU A CA 1
ATOM 3635 C C . LEU A 1 450 ? 26.751 30.369 36.669 1.00 16.61 453 LEU A C 1
ATOM 3636 O O . LEU A 1 450 ? 25.989 29.488 37.049 1.00 15.86 453 LEU A O 1
ATOM 3641 N N . ALA A 1 451 ? 27.038 30.584 35.383 1.00 16.40 454 ALA A N 1
ATOM 3642 C CA . ALA A 1 451 ? 26.541 29.697 34.318 1.00 16.45 454 ALA A CA 1
ATOM 3643 C C . ALA A 1 451 ? 26.957 28.249 34.551 1.00 16.68 454 ALA A C 1
ATOM 3644 O O . ALA A 1 451 ? 26.178 27.322 34.310 1.00 17.11 454 ALA A O 1
ATOM 3646 N N . GLU A 1 452 ? 28.190 28.053 35.020 1.00 16.36 455 GLU A N 1
ATOM 3647 C CA . GLU A 1 452 ? 28.652 26.699 35.364 1.00 17.09 455 GLU A CA 1
ATOM 3648 C C . GLU A 1 452 ? 27.791 26.053 36.452 1.00 16.98 455 GLU A C 1
ATOM 3649 O O . GLU A 1 452 ? 27.460 24.863 36.368 1.00 17.18 455 GLU A O 1
ATOM 3655 N N . LYS A 1 453 ? 27.427 26.837 37.467 1.00 16.86 456 LYS A N 1
ATOM 3656 C CA . LYS A 1 453 ? 26.561 26.339 38.542 1.00 17.60 456 LYS A CA 1
ATOM 3657 C C . LYS A 1 453 ? 25.167 25.961 38.006 1.00 17.78 456 LYS A C 1
ATOM 3658 O O . LYS A 1 453 ? 24.621 24.913 38.362 1.00 17.98 456 LYS A O 1
ATOM 3664 N N . ILE A 1 454 ? 24.599 26.802 37.138 1.00 17.34 457 ILE A N 1
ATOM 3665 C CA . ILE A 1 454 ? 23.313 26.466 36.508 1.00 16.96 457 ILE A CA 1
ATOM 3666 C C . ILE A 1 454 ? 23.424 25.173 35.675 1.00 16.80 457 ILE A C 1
ATOM 3667 O O . ILE A 1 454 ? 22.539 24.302 35.749 1.00 16.97 457 ILE A O 1
ATOM 3672 N N . GLY A 1 455 ? 24.517 25.048 34.917 1.00 16.44 458 GLY A N 1
ATOM 3673 C CA . GLY A 1 455 ? 24.771 23.835 34.141 1.00 16.80 458 GLY A CA 1
ATOM 3674 C C . GLY A 1 455 ? 24.797 22.623 35.047 1.00 17.14 458 GLY A C 1
ATOM 3675 O O . GLY A 1 455 ? 24.215 21.580 34.739 1.00 17.00 458 GLY A O 1
ATOM 3676 N N . ASP A 1 456 ? 25.504 22.753 36.164 1.00 16.76 459 ASP A N 1
ATOM 3677 C CA . ASP A 1 456 ? 25.560 21.668 37.135 1.00 17.64 459 ASP A CA 1
ATOM 3678 C C . ASP A 1 456 ? 24.184 21.331 37.711 1.00 17.21 459 ASP A C 1
ATOM 3679 O O . ASP A 1 456 ? 23.849 20.151 37.874 1.00 17.68 459 ASP A O 1
ATOM 3684 N N . ASN A 1 457 ? 23.401 22.363 38.033 1.00 17.43 460 ASN A N 1
ATOM 3685 C CA . ASN A 1 457 ? 22.018 22.166 38.472 1.00 17.46 460 ASN A CA 1
ATOM 3686 C C . ASN A 1 457 ? 21.172 21.437 37.416 1.00 17.73 460 ASN A C 1
ATOM 3687 O O . ASN A 1 457 ? 20.383 20.544 37.751 1.00 18.04 460 ASN A O 1
ATOM 3692 N N . ILE A 1 458 ? 21.341 21.821 36.145 1.00 17.30 461 ILE A N 1
ATOM 3693 C CA . ILE A 1 458 ? 20.641 21.136 35.052 1.00 17.31 461 ILE A CA 1
ATOM 3694 C C . ILE A 1 458 ? 20.935 19.629 35.047 1.00 17.37 461 ILE A C 1
ATOM 3695 O O . ILE A 1 458 ? 20.009 18.813 34.995 1.00 17.50 461 ILE A O 1
ATOM 3700 N N . ILE A 1 459 ? 22.217 19.278 35.115 1.00 17.15 462 ILE A N 1
ATOM 3701 C CA . ILE A 1 459 ? 22.639 17.873 35.110 1.00 17.84 462 ILE A CA 1
ATOM 3702 C C . ILE A 1 459 ? 22.114 17.150 36.353 1.00 18.83 462 ILE A C 1
ATOM 3703 O O . ILE A 1 459 ? 21.537 16.070 36.244 1.00 18.47 462 ILE A O 1
ATOM 3708 N N . LYS A 1 460 ? 22.274 17.776 37.517 1.00 19.45 463 LYS A N 1
ATOM 3709 C CA . LYS A 1 460 ? 21.822 17.182 38.778 1.00 20.82 463 LYS A CA 1
ATOM 3710 C C . LYS A 1 460 ? 20.306 16.931 38.817 1.00 20.32 463 LYS A C 1
ATOM 3711 O O . LYS A 1 460 ? 19.860 15.861 39.251 1.00 21.06 463 LYS A O 1
ATOM 3717 N N . ILE A 1 461 ? 19.517 17.898 38.353 1.00 19.71 464 ILE A N 1
ATOM 3718 C CA . ILE A 1 461 ? 18.075 17.840 38.604 1.00 19.52 464 ILE A CA 1
ATOM 3719 C C . ILE A 1 461 ? 17.191 17.550 37.387 1.00 18.89 464 ILE A C 1
ATOM 3720 O O . ILE A 1 461 ? 16.033 17.128 37.549 1.00 18.82 464 ILE A O 1
ATOM 3725 N N . ARG A 1 462 ? 17.730 17.783 36.188 1.00 17.50 465 ARG A N 1
ATOM 3726 C CA . ARG A 1 462 ? 16.950 17.622 34.954 1.00 16.92 465 ARG A CA 1
ATOM 3727 C C . ARG A 1 462 ? 17.402 16.454 34.072 1.00 16.76 465 ARG A C 1
ATOM 3728 O O . ARG A 1 462 ? 16.665 16.031 33.174 1.00 16.53 465 ARG A O 1
ATOM 3736 N N . TYR A 1 463 ? 18.605 15.944 34.310 1.00 16.84 466 TYR A N 1
ATOM 3737 C CA . TYR A 1 463 ? 19.068 14.767 33.573 1.00 16.73 466 TYR A CA 1
ATOM 3738 C C . TYR A 1 463 ? 18.529 13.517 34.268 1.00 17.64 466 TYR A C 1
ATOM 3739 O O . TYR A 1 463 ? 19.069 13.079 35.288 1.00 17.96 466 TYR A O 1
ATOM 3748 N N . ILE A 1 464 ? 17.455 12.972 33.703 1.00 17.11 467 ILE A N 1
ATOM 3749 C CA . ILE A 1 464 ? 16.669 11.926 34.353 1.00 17.49 467 ILE A CA 1
ATOM 3750 C C . ILE A 1 464 ? 16.438 10.764 33.392 1.00 16.65 467 ILE A C 1
ATOM 3751 O O . ILE A 1 464 ? 15.928 10.954 32.286 1.00 15.93 467 ILE A O 1
ATOM 3756 N N . ASP A 1 465 ? 16.803 9.558 33.828 1.00 16.28 468 ASP A N 1
ATOM 3757 C CA . ASP A 1 465 ? 16.667 8.358 32.985 1.00 15.79 468 ASP A CA 1
ATOM 3758 C C . ASP A 1 465 ? 17.252 8.566 31.568 1.00 15.39 468 ASP A C 1
ATOM 3759 O O . ASP A 1 465 ? 16.705 8.076 30.585 1.00 15.64 468 ASP A O 1
ATOM 3764 N N . GLY A 1 466 ? 18.360 9.304 31.475 1.00 15.80 469 GLY A N 1
ATOM 3765 C CA . GLY A 1 466 ? 19.045 9.474 30.194 1.00 15.09 469 GLY A CA 1
ATOM 3766 C C . GLY A 1 466 ? 18.468 10.557 29.292 1.00 14.69 469 GLY A C 1
ATOM 3767 O O . GLY A 1 466 ? 18.944 10.740 28.155 1.00 14.71 469 GLY A O 1
ATOM 3768 N N . PHE A 1 467 ? 17.438 11.244 29.785 1.00 14.49 470 PHE A N 1
ATOM 3769 C CA . PHE A 1 467 ? 16.829 12.377 29.064 1.00 14.32 470 PHE A CA 1
ATOM 3770 C C . PHE A 1 467 ? 16.801 13.646 29.910 1.00 14.68 470 PHE A C 1
ATOM 3771 O O . PHE A 1 467 ? 17.163 13.621 31.091 1.00 15.19 470 PHE A O 1
ATOM 3779 N N . PHE A 1 468 ? 16.378 14.754 29.293 1.00 14.52 471 PHE A N 1
ATOM 3780 C CA . PHE A 1 468 ? 16.194 16.006 30.025 1.00 15.31 471 PHE A CA 1
ATOM 3781 C C . PHE A 1 468 ? 14.711 16.329 30.179 1.00 16.47 471 PHE A C 1
ATOM 3782 O O . PHE A 1 468 ? 13.981 16.357 29.193 1.00 15.61 471 PHE A O 1
ATOM 3790 N N . MET A 1 469 ? 14.286 16.555 31.425 1.00 17.71 472 MET A N 1
ATOM 3791 C CA . MET A 1 469 ? 12.904 16.934 31.727 1.00 19.48 472 MET A CA 1
ATOM 3792 C C . MET A 1 469 ? 12.863 18.064 32.741 1.00 19.23 472 MET A C 1
ATOM 3793 O O . MET A 1 469 ? 13.727 18.143 33.608 1.00 19.00 472 MET A O 1
ATOM 3798 N N . ALA A 1 470 ? 11.849 18.926 32.630 1.00 20.27 473 ALA A N 1
ATOM 3799 C CA . ALA A 1 470 ? 11.714 20.075 33.530 1.00 21.20 473 ALA A CA 1
ATOM 3800 C C . ALA A 1 470 ? 11.311 19.669 34.952 1.00 21.12 473 ALA A C 1
ATOM 3801 O O . ALA A 1 470 ? 11.489 20.438 35.906 1.00 21.49 473 ALA A O 1
ATOM 3803 N N . SER A 1 471 ? 10.775 18.453 35.085 1.00 20.48 474 SER A N 1
ATOM 3804 C CA . SER A 1 471 ? 10.396 17.893 36.381 1.00 20.28 474 SER A CA 1
ATOM 3805 C C . SER A 1 471 ? 10.481 16.381 36.288 1.00 19.61 474 SER A C 1
ATOM 3806 O O . SER A 1 471 ? 10.189 15.806 35.244 1.00 19.20 474 SER A O 1
ATOM 3809 N N . SER A 1 472 ? 10.861 15.745 37.392 1.00 19.81 475 SER A N 1
ATOM 3810 C CA . SER A 1 472 ? 10.990 14.282 37.444 1.00 19.95 475 SER A CA 1
ATOM 3811 C C . SER A 1 472 ? 9.653 13.543 37.259 1.00 19.50 475 SER A C 1
ATOM 3812 O O . SER A 1 472 ? 9.626 12.326 37.003 1.00 19.49 475 SER A O 1
ATOM 3815 N N . ASP A 1 473 ? 8.555 14.292 37.374 1.00 19.03 476 ASP A N 1
ATOM 3816 C CA . ASP A 1 473 ? 7.198 13.742 37.295 1.00 18.56 476 ASP A CA 1
ATOM 3817 C C . ASP A 1 473 ? 6.612 13.758 35.877 1.00 17.65 476 ASP A C 1
ATOM 3818 O O . ASP A 1 473 ? 5.553 13.180 35.632 1.00 16.78 476 ASP A O 1
ATOM 3823 N N . ARG A 1 474 ? 7.298 14.413 34.943 1.00 17.12 477 ARG A N 1
ATOM 3824 C CA . ARG A 1 474 ? 6.764 14.536 33.593 1.00 16.52 477 ARG A CA 1
ATOM 3825 C C . ARG A 1 474 ? 6.671 13.174 32.940 1.00 16.41 477 ARG A C 1
ATOM 3826 O O . ARG A 1 474 ? 7.596 12.372 33.051 1.00 16.30 477 ARG A O 1
ATOM 3834 N N . GLN A 1 475 ? 5.579 12.938 32.226 1.00 15.97 478 GLN A N 1
ATOM 3835 C CA . GLN A 1 475 ? 5.398 11.656 31.557 1.00 15.86 478 GLN A CA 1
ATOM 3836 C C . GLN A 1 475 ? 6.397 11.466 30.406 1.00 16.16 478 GLN A C 1
ATOM 3837 O O . GLN A 1 475 ? 7.017 10.403 30.285 1.00 15.64 478 GLN A O 1
ATOM 3843 N N . TYR A 1 476 ? 6.531 12.491 29.560 1.00 15.95 479 TYR A N 1
ATOM 3844 C CA . TYR A 1 476 ? 7.356 12.390 28.344 1.00 16.34 479 TYR A CA 1
ATOM 3845 C C . TYR A 1 476 ? 8.474 13.416 28.339 1.00 15.57 479 TYR A C 1
ATOM 3846 O O . TYR A 1 476 ? 8.298 14.549 28.784 1.00 16.04 479 TYR A O 1
ATOM 3855 N N . ALA A 1 477 ? 9.612 13.001 27.804 1.00 14.84 480 ALA A N 1
ATOM 3856 C CA . ALA A 1 477 ? 10.717 13.914 27.539 1.00 14.08 480 ALA A CA 1
ATOM 3857 C C . ALA A 1 477 ? 10.652 14.322 26.086 1.00 13.89 480 ALA A C 1
ATOM 3858 O O . ALA A 1 477 ? 10.316 13.506 25.216 1.00 13.87 480 ALA A O 1
ATOM 3860 N N . ASP A 1 478 ? 11.006 15.582 25.834 1.00 13.52 481 ASP A N 1
ATOM 3861 C CA . ASP A 1 478 ? 11.020 16.154 24.484 1.00 13.21 481 ASP A CA 1
ATOM 3862 C C . ASP A 1 478 ? 12.439 16.073 23.951 1.00 12.62 481 ASP A C 1
ATOM 3863 O O . ASP A 1 478 ? 13.380 16.586 24.582 1.00 13.17 481 ASP A O 1
ATOM 3868 N N . VAL A 1 479 ? 12.607 15.443 22.790 1.00 12.27 482 VAL A N 1
ATOM 3869 C CA . VAL A 1 479 ? 13.959 15.309 22.229 1.00 12.97 482 VAL A CA 1
ATOM 3870 C C . VAL A 1 479 ? 14.504 16.683 21.804 1.00 13.02 482 VAL A C 1
ATOM 3871 O O . VAL A 1 479 ? 15.710 16.840 21.551 1.00 13.15 482 VAL A O 1
ATOM 3875 N N . ASP A 1 480 ? 13.610 17.667 21.736 1.00 12.89 483 ASP A N 1
ATOM 3876 C CA . ASP A 1 480 ? 14.011 19.019 21.328 1.00 12.71 483 ASP A CA 1
ATOM 3877 C C . ASP A 1 480 ? 14.405 19.879 22.542 1.00 12.67 483 ASP A C 1
ATOM 3878 O O . ASP A 1 480 ? 14.542 21.097 22.426 1.00 13.10 483 ASP A O 1
ATOM 3883 N N . ALA A 1 481 ? 14.545 19.240 23.708 1.00 12.81 484 ALA A N 1
ATOM 3884 C CA . ALA A 1 481 ? 14.867 19.936 24.952 1.00 13.13 484 ALA A CA 1
ATOM 3885 C C . ALA A 1 481 ? 16.093 20.846 24.776 1.00 12.96 484 ALA A C 1
ATOM 3886 O O . ALA A 1 481 ? 17.085 20.441 24.165 1.00 13.71 484 ALA A O 1
ATOM 3888 N N . ILE A 1 482 ? 16.019 22.060 25.321 1.00 13.72 485 ILE A N 1
ATOM 3889 C CA . ILE A 1 482 ? 17.146 22.984 25.175 1.00 13.03 485 ILE A CA 1
ATOM 3890 C C . ILE A 1 482 ? 18.192 22.923 26.293 1.00 12.94 485 ILE A C 1
ATOM 3891 O O . ILE A 1 482 ? 19.257 23.545 26.173 1.00 13.10 485 ILE A O 1
ATOM 3896 N N . GLU A 1 483 ? 17.913 22.153 27.355 1.00 12.28 486 GLU A N 1
ATOM 3897 C CA . GLU A 1 483 ? 18.927 21.899 28.374 1.00 13.05 486 GLU A CA 1
ATOM 3898 C C . GLU A 1 483 ? 20.294 21.513 27.767 1.00 12.89 486 GLU A C 1
ATOM 3899 O O . GLU A 1 483 ? 21.318 22.116 28.113 1.00 14.48 486 GLU A O 1
ATOM 3905 N N . PRO A 1 484 ? 20.333 20.489 26.886 1.00 13.25 487 PRO A N 1
ATOM 3906 C CA . PRO A 1 484 ? 21.637 20.100 26.314 1.00 13.32 487 PRO A CA 1
ATOM 3907 C C . PRO A 1 484 ? 22.252 21.176 25.395 1.00 13.31 487 PRO A C 1
ATOM 3908 O O . PRO A 1 484 ? 23.478 21.231 25.215 1.00 13.51 487 PRO A O 1
ATOM 3912 N N . TYR A 1 485 ? 21.395 22.008 24.814 1.00 13.10 488 TYR A N 1
ATOM 3913 C CA . TYR A 1 485 ? 21.828 23.107 23.961 1.00 12.84 488 TYR A CA 1
ATOM 3914 C C . TYR A 1 485 ? 22.579 24.137 24.824 1.00 13.47 488 TYR A C 1
ATOM 3915 O O . TYR A 1 485 ? 23.698 24.538 24.482 1.00 14.28 488 TYR A O 1
ATOM 3924 N N . ALA A 1 486 ? 21.992 24.495 25.973 1.00 13.55 489 ALA A N 1
ATOM 3925 C CA . ALA A 1 486 ? 22.657 25.400 26.927 1.00 14.09 489 ALA A CA 1
ATOM 3926 C C . ALA A 1 486 ? 23.979 24.775 27.408 1.00 14.27 489 ALA A C 1
ATOM 3927 O O . ALA A 1 486 ? 25.009 25.456 27.497 1.00 15.06 489 ALA A O 1
ATOM 3929 N N . LEU A 1 487 ? 23.956 23.471 27.710 1.00 13.71 490 LEU A N 1
ATOM 3930 C CA . LEU A 1 487 ? 25.174 22.784 28.175 1.00 13.58 490 LEU A CA 1
ATOM 3931 C C . LEU A 1 487 ? 26.276 22.847 27.117 1.00 13.36 490 LEU A C 1
ATOM 3932 O O . LEU A 1 487 ? 27.448 23.106 27.434 1.00 13.95 490 LEU A O 1
ATOM 3937 N N . LEU A 1 488 ? 25.901 22.631 25.853 1.00 13.54 491 LEU A N 1
ATOM 3938 C CA . LEU A 1 488 ? 26.866 22.751 24.753 1.00 13.64 491 LEU A CA 1
ATOM 3939 C C . LEU A 1 488 ? 27.393 24.178 24.598 1.00 13.75 491 LEU A C 1
ATOM 3940 O O . LEU A 1 488 ? 28.590 24.376 24.329 1.00 14.43 491 LEU A O 1
ATOM 3945 N N . ALA A 1 489 ? 26.514 25.163 24.754 1.00 13.68 492 ALA A N 1
ATOM 3946 C CA . ALA A 1 489 ? 26.941 26.561 24.645 1.00 14.03 492 ALA A CA 1
ATOM 3947 C C . ALA A 1 489 ? 27.973 26.874 25.732 1.00 14.39 492 ALA A C 1
ATOM 3948 O O . ALA A 1 489 ? 28.954 27.584 25.488 1.00 15.40 492 ALA A O 1
ATOM 3950 N N . LEU A 1 490 ? 27.734 26.352 26.934 1.00 14.35 493 LEU A N 1
ATOM 3951 C CA . LEU A 1 490 ? 28.688 26.498 28.036 1.00 15.36 493 LEU A CA 1
ATOM 3952 C C . LEU A 1 490 ? 30.033 25.864 27.694 1.00 16.27 493 LEU A C 1
ATOM 3953 O O . LEU A 1 490 ? 31.079 26.492 27.864 1.00 16.09 493 LEU A O 1
ATOM 3958 N N . GLU A 1 491 ? 29.995 24.617 27.226 1.00 15.95 494 GLU A N 1
ATOM 3959 C CA . GLU A 1 491 ? 31.227 23.917 26.846 1.00 17.22 494 GLU A CA 1
ATOM 3960 C C . GLU A 1 491 ? 31.970 24.670 25.741 1.00 16.69 494 GLU A C 1
ATOM 3961 O O . GLU A 1 491 ? 33.205 24.769 25.767 1.00 16.64 494 GLU A O 1
ATOM 3967 N N . ALA A 1 492 ? 31.222 25.203 24.769 1.00 16.43 495 ALA A N 1
ATOM 3968 C CA . ALA A 1 492 ? 31.824 25.959 23.674 1.00 16.78 495 ALA A CA 1
ATOM 3969 C C . ALA A 1 492 ? 32.557 27.159 24.243 1.00 16.93 495 ALA A C 1
ATOM 3970 O O . ALA A 1 492 ? 33.686 27.450 23.847 1.00 17.32 495 ALA A O 1
ATOM 3972 N N . SER A 1 493 ? 31.910 27.831 25.196 1.00 16.71 496 SER A N 1
ATOM 3973 C CA . SER A 1 493 ? 32.470 29.030 25.804 1.00 17.56 496 SER A CA 1
ATOM 3974 C C . SER A 1 493 ? 33.795 28.717 26.489 1.00 17.67 496 SER A C 1
ATOM 3975 O O . SER A 1 493 ? 34.790 29.417 26.279 1.00 17.49 496 SER A O 1
ATOM 3978 N N . LEU A 1 494 ? 33.799 27.648 27.282 1.00 17.76 497 LEU A N 1
ATOM 3979 C CA . LEU A 1 494 ? 34.984 27.237 28.045 1.00 18.80 497 LEU A CA 1
ATOM 3980 C C . LEU A 1 494 ? 36.136 26.777 27.146 1.00 19.81 497 LEU A C 1
ATOM 3981 O O . LEU A 1 494 ? 37.308 26.877 27.523 1.00 20.25 497 LEU A O 1
ATOM 3986 N N . ARG A 1 495 ? 35.796 26.268 25.965 1.00 20.23 498 ARG A N 1
ATOM 3987 C CA . ARG A 1 495 ? 36.797 25.812 24.994 1.00 21.58 498 ARG A CA 1
ATOM 3988 C C . ARG A 1 495 ? 37.224 26.927 24.034 1.00 21.53 498 ARG A C 1
ATOM 3989 O O . ARG A 1 495 ? 38.017 26.692 23.112 1.00 21.46 498 ARG A O 1
ATOM 3997 N N . ASN A 1 496 ? 36.710 28.140 24.259 1.00 21.39 499 ASN A N 1
ATOM 3998 C CA . ASN A 1 496 ? 36.966 29.297 23.383 1.00 22.08 499 ASN A CA 1
ATOM 3999 C C . ASN A 1 496 ? 36.585 29.010 21.926 1.00 21.92 499 ASN A C 1
ATOM 4000 O O . ASN A 1 496 ? 37.283 29.405 20.984 1.00 21.53 499 ASN A O 1
ATOM 4005 N N . LYS A 1 497 ? 35.468 28.308 21.755 1.00 21.31 500 LYS A N 1
ATOM 4006 C CA . LYS A 1 497 ? 34.935 28.014 20.430 1.00 21.36 500 LYS A CA 1
ATOM 4007 C C . LYS A 1 497 ? 33.445 28.348 20.377 1.00 21.16 500 LYS A C 1
ATOM 4008 O O . LYS A 1 497 ? 32.630 27.477 20.088 1.00 20.50 500 LYS A O 1
ATOM 4014 N N . PRO A 1 498 ? 33.076 29.615 20.652 1.00 20.60 501 PRO A N 1
ATOM 4015 C CA . PRO A 1 498 ? 31.639 29.929 20.670 1.00 20.52 501 PRO A CA 1
ATOM 4016 C C . PRO A 1 498 ? 30.946 29.636 19.333 1.00 20.20 501 PRO A C 1
ATOM 4017 O O . PRO A 1 498 ? 29.765 29.282 19.316 1.00 19.99 501 PRO A O 1
ATOM 4021 N N . GLN A 1 499 ? 31.685 29.765 18.231 1.00 20.42 502 GLN A N 1
ATOM 4022 C CA . GLN A 1 499 ? 31.127 29.527 16.898 1.00 20.68 502 GLN A CA 1
ATOM 4023 C C . GLN A 1 499 ? 30.819 28.040 16.605 1.00 19.86 502 GLN A C 1
ATOM 4024 O O . GLN A 1 499 ? 30.216 27.721 15.575 1.00 20.38 502 GLN A O 1
ATOM 4030 N N . ALA A 1 500 ? 31.227 27.153 17.516 1.00 18.53 503 ALA A N 1
ATOM 4031 C CA . ALA A 1 500 ? 31.006 25.704 17.379 1.00 17.60 503 ALA A CA 1
ATOM 4032 C C . ALA A 1 500 ? 29.527 25.329 17.505 1.00 17.28 503 ALA A C 1
ATOM 4033 O O . ALA A 1 500 ? 29.123 24.259 17.064 1.00 17.58 503 ALA A O 1
ATOM 4035 N N . VAL A 1 501 ? 28.738 26.206 18.131 1.00 16.39 504 VAL A N 1
ATOM 4036 C CA . VAL A 1 501 ? 27.327 25.947 18.415 1.00 15.66 504 VAL A CA 1
ATOM 4037 C C . VAL A 1 501 ? 26.459 27.064 17.827 1.00 15.66 504 VAL A C 1
ATOM 4038 O O . VAL A 1 501 ? 26.759 28.248 18.021 1.00 15.46 504 VAL A O 1
ATOM 4042 N N . ALA A 1 502 ? 25.390 26.697 17.115 1.00 14.61 505 ALA A N 1
ATOM 4043 C CA . ALA A 1 502 ? 24.540 27.674 16.422 1.00 14.73 505 ALA A CA 1
ATOM 4044 C C . ALA A 1 502 ? 23.953 28.718 17.383 1.00 14.44 505 ALA A C 1
ATOM 4045 O O . ALA A 1 502 ? 23.649 28.405 18.530 1.00 13.81 505 ALA A O 1
ATOM 4047 N N . PRO A 1 503 ? 23.793 29.967 16.916 1.00 14.38 506 PRO A N 1
ATOM 4048 C CA . PRO A 1 503 ? 23.180 30.998 17.769 1.00 14.63 506 PRO A CA 1
ATOM 4049 C C . PRO A 1 503 ? 21.804 30.561 18.274 1.00 14.13 506 PRO A C 1
ATOM 4050 O O . PRO A 1 503 ? 20.990 30.029 17.509 1.00 14.37 506 PRO A O 1
ATOM 4054 N N . PHE A 1 504 ? 21.547 30.787 19.556 1.00 14.24 507 PHE A N 1
ATOM 4055 C CA . PHE A 1 504 ? 20.255 30.410 20.122 1.00 13.64 507 PHE A CA 1
ATOM 4056 C C . PHE A 1 504 ? 19.246 31.536 19.937 1.00 14.24 507 PHE A C 1
ATOM 4057 O O . PHE A 1 504 ? 19.432 32.640 20.458 1.00 14.24 507 PHE A O 1
ATOM 4065 N N . LEU A 1 505 ? 18.177 31.236 19.200 1.00 13.68 508 LEU A N 1
ATOM 4066 C CA . LEU A 1 505 ? 17.122 32.189 18.878 1.00 13.64 508 LEU A CA 1
ATOM 4067 C C . LEU A 1 505 ? 15.778 31.826 19.524 1.00 13.53 508 LEU A C 1
ATOM 4068 O O . LEU A 1 505 ? 14.764 32.450 19.219 1.00 14.19 508 LEU A O 1
ATOM 4073 N N . ASN A 1 506 ? 15.772 30.799 20.376 1.00 14.33 509 ASN A N 1
ATOM 4074 C CA . ASN A 1 506 ? 14.556 30.417 21.103 1.00 14.26 509 ASN A CA 1
ATOM 4075 C C . ASN A 1 506 ? 13.426 30.001 20.158 1.00 13.97 509 ASN A C 1
ATOM 4076 O O . ASN A 1 506 ? 12.259 30.352 20.369 1.00 15.01 509 ASN A O 1
ATOM 4081 N N . GLY A 1 507 ? 13.778 29.231 19.127 1.00 13.30 510 GLY A N 1
ATOM 4082 C CA . GLY A 1 507 ? 12.747 28.584 18.314 1.00 13.31 510 GLY A CA 1
ATOM 4083 C C . GLY A 1 507 ? 12.250 27.327 19.002 1.00 14.49 510 GLY A C 1
ATOM 4084 O O . GLY A 1 507 ? 12.933 26.758 19.863 1.00 13.65 510 GLY A O 1
ATOM 4085 N N . ALA A 1 508 ? 11.040 26.901 18.635 1.00 14.29 511 ALA A N 1
ATOM 4086 C CA . ALA A 1 508 ? 10.530 25.596 19.047 1.00 15.14 511 ALA A CA 1
ATOM 4087 C C . ALA A 1 508 ? 9.359 25.246 18.161 1.00 16.14 511 ALA A C 1
ATOM 4088 O O . ALA A 1 508 ? 8.810 26.102 17.491 1.00 16.59 511 ALA A O 1
ATOM 4090 N N . GLY A 1 509 ? 9.002 23.972 18.136 1.00 16.14 512 GLY A N 1
ATOM 4091 C CA . GLY A 1 509 ? 7.907 23.531 17.279 1.00 16.47 512 GLY A CA 1
ATOM 4092 C C . GLY A 1 509 ? 6.677 23.168 18.078 1.00 16.37 512 GLY A C 1
ATOM 4093 O O . GLY A 1 509 ? 6.698 23.131 19.302 1.00 17.14 512 GLY A O 1
ATOM 4094 N N . PHE A 1 510 ? 5.589 22.919 17.367 1.00 15.33 513 PHE A N 1
ATOM 4095 C CA . PHE A 1 510 ? 4.358 22.458 17.979 1.00 15.35 513 PHE A CA 1
ATOM 4096 C C . PHE A 1 510 ? 3.529 21.721 16.948 1.00 14.33 513 PHE A C 1
ATOM 4097 O O . PHE A 1 510 ? 3.751 21.842 15.739 1.00 13.80 513 PHE A O 1
ATOM 4105 N N . THR A 1 511 ? 2.567 20.965 17.452 1.00 14.06 514 THR A N 1
ATOM 4106 C CA . THR A 1 511 ? 1.670 20.210 16.609 1.00 14.60 514 THR A CA 1
ATOM 4107 C C . THR A 1 511 ? 0.304 20.353 17.249 1.00 14.61 514 THR A C 1
ATOM 4108 O O . THR A 1 511 ? 0.168 20.181 18.465 1.00 15.03 514 THR A O 1
ATOM 4112 N N . GLU A 1 512 ? -0.691 20.675 16.433 1.00 15.05 515 GLU A N 1
ATOM 4113 C CA . GLU A 1 512 ? -2.013 21.022 16.956 1.00 16.42 515 GLU A CA 1
ATOM 4114 C C . GLU A 1 512 ? -3.112 20.445 16.088 1.00 16.69 515 GLU A C 1
ATOM 4115 O O . GLU A 1 512 ? -3.017 20.456 14.858 1.00 17.22 515 GLU A O 1
ATOM 4121 N N . GLY A 1 513 ? -4.170 19.956 16.738 1.00 16.98 516 GLY A N 1
ATOM 4122 C CA . GLY A 1 513 ? -5.281 19.363 16.021 1.00 17.01 516 GLY A CA 1
ATOM 4123 C C . GLY A 1 513 ? -6.239 18.728 17.004 1.00 17.76 516 GLY A C 1
ATOM 4124 O O . GLY A 1 513 ? -6.121 18.929 18.223 1.00 17.79 516 GLY A O 1
ATOM 4125 N N . ALA A 1 514 ? -7.191 17.975 16.468 1.00 18.47 517 ALA A N 1
ATOM 4126 C CA . ALA A 1 514 ? -8.116 17.210 17.297 1.00 19.35 517 ALA A CA 1
ATOM 4127 C C . ALA A 1 514 ? -7.430 15.941 17.786 1.00 19.89 517 ALA A C 1
ATOM 4128 O O . ALA A 1 514 ? -6.762 15.248 17.024 1.00 20.56 517 ALA A O 1
ATOM 4130 N N . TYR A 1 515 ? -7.625 15.638 19.060 1.00 20.18 518 TYR A N 1
ATOM 4131 C CA . TYR A 1 515 ? -7.013 14.480 19.681 1.00 21.12 518 TYR A CA 1
ATOM 4132 C C . TYR A 1 515 ? -8.136 13.703 20.352 1.00 21.85 518 TYR A C 1
ATOM 4133 O O . TYR A 1 515 ? -8.959 14.288 21.063 1.00 21.68 518 TYR A O 1
ATOM 4142 N N . ARG A 1 516 ? -8.176 12.398 20.107 1.00 22.83 519 ARG A N 1
ATOM 4143 C CA . ARG A 1 516 ? -9.263 11.565 20.617 1.00 24.13 519 ARG A CA 1
ATOM 4144 C C . ARG A 1 516 ? -9.093 11.203 22.090 1.00 24.72 519 ARG A C 1
ATOM 4145 O O . ARG A 1 516 ? -8.084 10.598 22.487 1.00 24.56 519 ARG A O 1
ATOM 4153 N N . MET A 1 517 ? -10.100 11.559 22.883 1.00 25.64 520 MET A N 1
ATOM 4154 C CA . MET A 1 517 ? -10.123 11.225 24.307 1.00 26.78 520 MET A CA 1
ATOM 4155 C C . MET A 1 517 ? -10.608 9.799 24.539 1.00 27.61 520 MET A C 1
ATOM 4156 O O . MET A 1 517 ? -11.155 9.160 23.636 1.00 27.57 520 MET A O 1
ATOM 4161 N N . ASP A 1 518 ? -10.399 9.313 25.758 1.00 28.95 521 ASP A N 1
ATOM 4162 C CA . ASP A 1 518 ? -10.714 7.926 26.119 1.00 30.10 521 ASP A CA 1
ATOM 4163 C C . ASP A 1 518 ? -12.187 7.566 25.934 1.00 30.39 521 ASP A C 1
ATOM 4164 O O . ASP A 1 518 ? -12.513 6.440 25.542 1.00 30.71 521 ASP A O 1
ATOM 4169 N N . ASP A 1 519 ? -13.068 8.527 26.201 1.00 30.62 522 ASP A N 1
ATOM 4170 C CA . ASP A 1 519 ? -14.506 8.330 26.022 1.00 30.66 522 ASP A CA 1
ATOM 4171 C C . ASP A 1 519 ? -14.950 8.486 24.563 1.00 30.31 522 ASP A C 1
ATOM 4172 O O . ASP A 1 519 ? -16.154 8.513 24.273 1.00 30.53 522 ASP A O 1
ATOM 4177 N N . GLY A 1 520 ? -13.973 8.610 23.659 1.00 29.68 523 GLY A N 1
ATOM 4178 C CA . GLY A 1 520 ? -14.222 8.648 22.220 1.00 29.00 523 GLY A CA 1
ATOM 4179 C C . GLY A 1 520 ? -14.403 10.043 21.651 1.00 28.39 523 GLY A C 1
ATOM 4180 O O . GLY A 1 520 ? -14.406 10.224 20.428 1.00 28.72 523 GLY A O 1
ATOM 4181 N N . SER A 1 521 ? -14.554 11.030 22.532 1.00 27.77 524 SER A N 1
ATOM 4182 C CA . SER A 1 521 ? -14.788 12.410 22.108 1.00 27.17 524 SER A CA 1
ATOM 4183 C C . SER A 1 521 ? -13.528 13.039 21.510 1.00 26.43 524 SER A C 1
ATOM 4184 O O . SER A 1 521 ? -12.405 12.605 21.798 1.00 26.26 524 SER A O 1
ATOM 4187 N N . ALA A 1 522 ? -13.735 14.060 20.680 1.00 25.48 525 ALA A N 1
ATOM 4188 C CA . ALA A 1 522 ? -12.643 14.769 20.031 1.00 24.77 525 ALA A CA 1
ATOM 4189 C C . ALA A 1 522 ? -12.294 16.014 20.838 1.00 23.73 525 ALA A C 1
ATOM 4190 O O . ALA A 1 522 ? -13.137 16.909 21.013 1.00 23.86 525 ALA A O 1
ATOM 4192 N N . ARG A 1 523 ? -11.064 16.067 21.353 1.00 22.36 526 ARG A N 1
ATOM 4193 C CA . ARG A 1 523 ? -10.606 17.256 22.055 1.00 20.74 526 ARG A CA 1
ATOM 4194 C C . ARG A 1 523 ? -9.974 18.198 21.029 1.00 20.88 526 ARG A C 1
ATOM 4195 O O . ARG A 1 523 ? -8.855 17.969 20.572 1.00 19.89 526 ARG A O 1
ATOM 4203 N N . VAL A 1 524 ? -10.712 19.241 20.658 1.00 20.83 527 VAL A N 1
ATOM 4204 C CA . VAL A 1 524 ? -10.247 20.150 19.602 1.00 20.92 527 VAL A CA 1
ATOM 4205 C C . VAL A 1 524 ? -9.122 21.052 20.109 1.00 20.47 527 VAL A C 1
ATOM 4206 O O . VAL A 1 524 ? -9.039 21.348 21.302 1.00 20.39 527 VAL A O 1
ATOM 4210 N N . SER A 1 525 ? -8.254 21.475 19.189 1.00 20.85 528 SER A N 1
ATOM 4211 C CA . SER A 1 525 ? -7.173 22.394 19.509 1.00 20.53 528 SER A CA 1
ATOM 4212 C C . SER A 1 525 ? -6.212 21.841 20.567 1.00 19.73 528 SER A C 1
ATOM 4213 O O . SER A 1 525 ? -5.714 22.583 21.409 1.00 20.02 528 SER A O 1
ATOM 4216 N N . THR A 1 526 ? -5.986 20.528 20.529 1.00 17.97 529 THR A N 1
ATOM 4217 C CA . THR A 1 526 ? -4.998 19.901 21.411 1.00 17.34 529 THR A CA 1
ATOM 4218 C C . THR A 1 526 ? -3.612 20.160 20.826 1.00 17.07 529 THR A C 1
ATOM 4219 O O . THR A 1 526 ? -3.434 20.087 19.604 1.00 16.47 529 THR A O 1
ATOM 4223 N N . ARG A 1 527 ? -2.647 20.456 21.696 1.00 16.71 530 ARG A N 1
ATOM 4224 C CA . ARG A 1 527 ? -1.272 20.707 21.267 1.00 16.39 530 ARG A CA 1
ATOM 4225 C C . ARG A 1 527 ? -0.329 19.690 21.899 1.00 15.85 530 ARG A C 1
ATOM 4226 O O . ARG A 1 527 ? -0.500 19.315 23.071 1.00 15.40 530 ARG A O 1
ATOM 4234 N N . ASP A 1 528 ? 0.685 19.260 21.142 1.00 15.19 531 ASP A N 1
ATOM 4235 C CA . ASP A 1 528 ? 1.749 18.444 21.741 1.00 15.49 531 ASP A CA 1
ATOM 4236 C C . ASP A 1 528 ? 2.345 19.105 22.995 1.00 15.75 531 ASP A C 1
ATOM 4237 O O . ASP A 1 528 ? 2.705 18.404 23.943 1.00 15.38 531 ASP A O 1
ATOM 4242 N N . ASN A 1 529 ? 2.407 20.443 23.015 1.00 16.09 532 ASN A N 1
ATOM 4243 C CA . ASN A 1 529 ? 2.861 21.180 24.199 1.00 16.84 532 ASN A CA 1
ATOM 4244 C C . ASN A 1 529 ? 2.140 20.722 25.460 1.00 15.69 532 ASN A C 1
ATOM 4245 O O . ASN A 1 529 ? 2.747 20.601 26.515 1.00 16.49 532 ASN A O 1
ATOM 4250 N N . GLU A 1 530 ? 0.833 20.499 25.341 1.00 14.98 533 GLU A N 1
ATOM 4251 C CA . GLU A 1 530 ? 0.025 20.064 26.477 1.00 14.85 533 GLU A CA 1
ATOM 4252 C C . GLU A 1 530 ? 0.431 18.660 26.921 1.00 15.27 533 GLU A C 1
ATOM 4253 O O . GLU A 1 530 ? 0.474 18.369 28.123 1.00 16.07 533 GLU A O 1
ATOM 4259 N N . LEU A 1 531 ? 0.707 17.794 25.952 1.00 15.21 534 LEU A N 1
ATOM 4260 C CA . LEU A 1 531 ? 1.120 16.423 26.260 1.00 15.30 534 LEU A CA 1
ATOM 4261 C C . LEU A 1 531 ? 2.436 16.397 27.039 1.00 15.40 534 LEU A C 1
ATOM 4262 O O . LEU A 1 531 ? 2.643 15.548 27.920 1.00 15.85 534 LEU A O 1
ATOM 4267 N N . PHE A 1 532 ? 3.325 17.337 26.719 1.00 14.95 535 PHE A N 1
ATOM 4268 C CA . PHE A 1 532 ? 4.630 17.398 27.374 1.00 14.79 535 PHE A CA 1
ATOM 4269 C C . PHE A 1 532 ? 4.562 18.000 28.776 1.00 15.24 535 PHE A C 1
ATOM 4270 O O . PHE A 1 532 ? 5.549 17.946 29.515 1.00 15.38 535 PHE A O 1
ATOM 4278 N N . LEU A 1 533 ? 3.421 18.608 29.111 1.00 15.51 536 LEU A N 1
ATOM 4279 C CA . LEU A 1 533 ? 3.219 19.194 30.439 1.00 16.37 536 LEU A CA 1
ATOM 4280 C C . LEU A 1 533 ? 2.635 18.175 31.426 1.00 16.18 536 LEU A C 1
ATOM 4281 O O . LEU A 1 533 ? 2.710 18.378 32.637 1.00 16.29 536 LEU A O 1
ATOM 4286 N N . LEU A 1 534 ? 2.063 17.093 30.905 1.00 15.60 537 LEU A N 1
ATOM 4287 C CA . LEU A 1 534 ? 1.426 16.081 31.766 1.00 15.95 537 LEU A CA 1
ATOM 4288 C C . LEU A 1 534 ? 2.448 15.377 32.642 1.00 15.63 537 LEU A C 1
ATOM 4289 O O . LEU A 1 534 ? 3.565 15.074 32.209 1.00 14.97 537 LEU A O 1
ATOM 4294 N N . ASN A 1 535 ? 2.051 15.125 33.885 1.00 15.98 538 ASN A N 1
ATOM 4295 C CA . ASN A 1 535 ? 2.820 14.281 34.799 1.00 16.43 538 ASN A CA 1
ATOM 4296 C C . ASN A 1 535 ? 2.256 12.867 34.796 1.00 16.17 538 ASN A C 1
ATOM 4297 O O . ASN A 1 535 ? 1.165 12.643 34.288 1.00 15.99 538 ASN A O 1
ATOM 4302 N N . VAL A 1 536 ? 2.998 11.917 35.370 1.00 16.47 539 VAL A N 1
ATOM 4303 C CA . VAL A 1 536 ? 2.544 10.536 35.402 1.00 16.68 539 VAL A CA 1
ATOM 4304 C C . VAL A 1 536 ? 1.162 10.514 36.067 1.00 16.61 539 VAL A C 1
ATOM 4305 O O . VAL A 1 536 ? 0.966 11.158 37.102 1.00 16.63 539 VAL A O 1
ATOM 4309 N N . GLY A 1 537 ? 0.221 9.815 35.440 1.00 17.68 540 GLY A N 1
ATOM 4310 C CA . GLY A 1 537 ? -1.128 9.646 36.007 1.00 18.66 540 GLY A CA 1
ATOM 4311 C C . GLY A 1 537 ? -2.118 10.731 35.605 1.00 19.50 540 GLY A C 1
ATOM 4312 O O . GLY A 1 537 ? -3.317 10.641 35.907 1.00 19.27 540 GLY A O 1
ATOM 4313 N N . GLU A 1 538 ? -1.617 11.757 34.921 1.00 19.22 541 GLU A N 1
ATOM 4314 C CA . GLU A 1 538 ? -2.472 12.846 34.457 1.00 20.00 541 GLU A CA 1
ATOM 4315 C C . GLU A 1 538 ? -2.957 12.648 33.030 1.00 20.10 541 GLU A C 1
ATOM 4316 O O . GLU A 1 538 ? -2.281 12.037 32.204 1.00 19.85 541 GLU A O 1
ATOM 4322 N N . LYS A 1 539 ? -4.140 13.185 32.750 1.00 20.59 542 LYS A N 1
ATOM 4323 C CA . LYS A 1 539 ? -4.706 13.150 31.411 1.00 21.76 542 LYS A CA 1
ATOM 4324 C C . LYS A 1 539 ? -5.104 14.566 30.997 1.00 21.58 542 LYS A C 1
ATOM 4325 O O . LYS A 1 539 ? -5.285 15.446 31.842 1.00 21.23 542 LYS A O 1
ATOM 4331 N N . LEU A 1 540 ? -5.204 14.781 29.688 1.00 21.91 543 LEU A N 1
ATOM 4332 C CA . LEU A 1 540 ? -5.669 16.062 29.159 1.00 23.24 543 LEU A CA 1
ATOM 4333 C C . LEU A 1 540 ? -7.028 16.430 29.748 1.00 24.33 543 LEU A C 1
ATOM 4334 O O . LEU A 1 540 ? -7.893 15.563 29.903 1.00 24.96 543 LEU A O 1
ATOM 4339 N N . GLN A 1 541 ? -7.199 17.708 30.077 1.00 26.06 544 GLN A N 1
ATOM 4340 C CA . GLN A 1 541 ? -8.451 18.211 30.654 1.00 27.44 544 GLN A CA 1
ATOM 4341 C C . GLN A 1 541 ? -9.279 18.995 29.633 1.00 28.57 544 GLN A C 1
ATOM 4342 O O . GLN A 1 541 ? -8.724 19.499 28.647 1.00 28.29 544 GLN A O 1
ATOM 4348 N N . PRO A 1 542 ? -10.606 19.113 29.872 1.00 29.60 545 PRO A N 1
ATOM 4349 C CA . PRO A 1 542 ? -11.494 19.909 29.009 1.00 30.21 545 PRO A CA 1
ATOM 4350 C C . PRO A 1 542 ? -10.952 21.311 28.750 1.00 30.78 545 PRO A C 1
ATOM 4351 O O . PRO A 1 542 ? -10.476 21.987 29.672 1.00 30.75 545 PRO A O 1
ATOM 4355 N N . ASN A 1 543 ? -11.018 21.731 27.490 1.00 31.58 546 ASN A N 1
ATOM 4356 C CA . ASN A 1 543 ? -10.480 23.020 27.081 1.00 32.28 546 ASN A CA 1
ATOM 4357 C C . ASN A 1 543 ? -11.549 23.962 26.517 1.00 32.64 546 ASN A C 1
ATOM 4358 O O . ASN A 1 543 ? -11.315 25.163 26.354 1.00 32.95 546 ASN A O 1
#

Sequence (543 aa):
DRLTVVKQYVDNVLNKASDTYHGDKPSPLLADGVDPRTGQQLEWIFPDGRRAVLSNFSAQQNLMRVMSGLSQLSGDPRRYQKRAEDIVRYHFQNYQDPSGLLYWGGHRFVDLKTLQPEGPSEKEMMVHELKNAYPYYDLMFSVDSDATARRFIRGFWNAHVYDWRILETSRHGEYGKPMGALWESKFEQQPPFFATKGLSFLNAGNDLIYSASLLYKHQQDQGALTWAKRLADQYVLPRDAKTGLGVYQFTQALKREEPTDDADTHSKFGDRAQRQFGPEFGPTALEGNMMLKGRTSTLYSEENALMQLQLGKDLGPQGQDLLKWTVDGLKAFAKYAYNDDQDNTFRPMIANGQDLSNYTLPRDGYYGKKGTVLKPYKAGNEFLISYARAYAIDNDPLLWKVARGIANDQGLGDIGTAPGKEVKVNMDTTNSDPYALFALLDLYHASQVADYRKLAEKIGDNIIKIRYIDGFFMASSDRQYADVDAIEPYALLALEASLRNKPQAVAPFLNGAGFTEGAYRMDDGSARVSTRDNELFLLNVGEKLQPN

Foldseek 3Di:
DLLVLLVLLLVLQQPLQFQPQPPPDGQLFGAQWAQLVPSDADWFQALVRDTFRFGAVLFCQLVLLSLLLSCLQVVPCPSLVSSLSVLVVQLVPAAAPQLAGQHFAFWGARSNVRDIDGFAPVASFHAAFLRLHPLVSNCVNPVVSLLSRLQSLCQFFQPAQQARQGARTGHPDDDRDPGLVDHYDYDAFAAADAHWQFLRRLLVNLLSLLVNCVRVVPVSSNVVSVVSVCLFQRPQAPPLSEWFRTRYKHDAQDDDDAAQPAPSNNIFFQCSQPCVPPNDLRGRGFWQAPPSVCSQLFLNLLSLLVSLVVVPPVSVVSLCSNLSNNLSQLVQFADLVQQWGFGAGSNSGGQAQPARCAHTDVHHGRDGRHTGHDELSNLQSLLSSCLVPVDLSSVSNNQSRCVNQQQAGCASGHPHPGDTDLVDLAQDLSQLNSLVSNCVSRVRVSSLSSSVSSLVSQCVAQCESSAGAPHPFWRIGGSSDCSSVSSSCSSCVVVVNNVSGDRDSPRRGKYFHWGADPVSDTQHGDMVVQNRVDGPPDDDDHD

Organism: Yersinia enterocolitica serotype O:8 / biotype 1B (strain NCTC 13174 / 8081) (NCBI:txid393305)

Secondary structure (DSSP, 8-state):
-HHHHHHHHHHHHHHHTB--SSTTS--S-B-SEE-TTT-PBPEEE-TTS-EEEEE-GGG-HHHHHHHHHHHHHH--THHHHHHHHHHHHHHHHSB-TTS-BS-STT-EEETTT--EE---TT--SB--SS----HHHHHHH-HHHHHHHHHHHHHHHEEETTTTEE-S-B-TTPPP--GGGS---PPPTTEEESS---HHHHHHHHHHHHHHHHHH--HHHHHHHHHHHHHTTTTS-TTT----S-SEEE---S----TT---GGG--HHHHHHHHHH-TT--GGGEE-TTHHHIIIIIIHHHHHHHHHHHGGGGHHHHHHHHHHHHHHHHHHEETTTTEEPPEETTS-B-TTEEPSS-BTTB-TT-EE--EE--HHHHHHHHHHHHHS--HHHHHHHHHHHHHTT-EE-TTBTTBS-EE-TT-----HHHHHHHHHHHHHH--HHHHHHHHHHHHHHHHHHEETTEE-SSTTBS-EETT-SHHHHHHHHHHHHTT-GGGSPPP-------EEEEE-TTS-EEEEEEHHHHTTPBTT------

B-factor: mean 20.81, std 8.59, range [2.41, 118.37]